Protein AF-0000000078594794 (afdb_homodimer)

Foldseek 3Di:
DDDPDDPVVVVVLVVQLVVQLVVVVVVCLFPDLPQPQQPDDPPPPVPDDQDVVLNLLSCLLVLVVVLVVLLVVLSVLLSNLVSLVVCLVVDDPPSSVCSHQPRNVVSLLVNLVSLQVSLFSVQVSVCSNLSQPFWAWDWDWDDDPNDIDTDTDIDGDDPVRGGLVRSLRRLVPDDCVVVVPPLWDDVLSVLSNVLSVCCVPPPLNVVSVVLNCCCPPNPNQGAVDFGDWAWDWDQDDPVVQVVLVVVCVVVPNPPQNVDSTHIDGCGCVPPRHYPVVNVVSSSVSSVSSSVSVVVSCVPTPSNVVSSVVSD/DDDPDDPVVVVVLVVQLVVQLVVVVVVCLQVPPVPPFQPDDPPDDPPDDQDVVLNLLSCLLVLSVVLVVLLVVLSVLLSNLVSLVVCLVVDDPPSSVCSHFPRNQVSLLVNLVSLQVSLFSLQVSVCSVLSQPFWAWDWDWDDDPNDIDTDTDIDGDDPVRGGLVRSLRRLVVDDCVVVVPDQWDDVLSVLSNVLSVCCVPPPLNVVSVLVNCCVPPHQQPTAPDQFDWAWDWDQDDPVVLVVLLVVCVVVPVPPSPVPSIHTDGDDPVRPHHHPVVNVVSSSVSSVSSSVSVVVSCVPRDSNVVSRVVSD

Radius of gyration: 27.3 Å; Cα contacts (8 Å, |Δi|>4): 796; chains: 2; bounding box: 79×67×78 Å

pLDDT: mean 83.15, std 15.1, range [38.97, 97.81]

Sequence (622 aa):
MRYPFSKEQYLSVQDKLYDAMTDICKEDKIANVEYKLVEKDLLYTPSGDIIMHRKYTANVHNWLEEIEWLKCNIVEELLLCLSYDRICNEFDSPLKGTLRYVNRERYLKLIIYDLFTFREKFSFLIYELFNRQIKIYVDKKVCSNNRVKVIKTLKNLKNTEVSFKKISAGLKIFDIFKENVSWIDEKEYKLICSVVNEFDTNVHVKNLKNIRNAFTHRSNPGIDCSPLRSYEYDEVDQETKQMLSYFDKSIGIKNSKKSRYIVKSSKPLEKEEKFGEIIHDVLEVWKLFMNSLKELLDNVSILKSEVDKFYMRYPFSKEQYLSVQDKLYDAMTDICKEDKIANVEYKLVEKDLLYTPSGDIIMHRKYTANVHNWLEEIEWLKCNIVEELLLCLSYDRICNEFDSPLKGTLRYVNRERYLKLIIYDLFTFREKFSFLIYELFNRQIKIYVDKKVCSNNRVKVIKTLKNLKNTEVSFKKISAGLKIFDIFKENVSWIDEKEYKLICSVVNEFDTNVHVKNLKNIRNAFTHRSNPGIDCSPLRSYEYDEVDQETKQMLSYFDKSIGIKNSKKSRYIVKSSKPLEKEEKFGEIIHDVLEVWKLFMNSLKELLDNVSILKSEVDKFY

Solvent-accessible surface area (backbone atoms only — not comparable to full-atom values): 33862 Å² total; per-residue (Å²): 100,74,67,90,64,52,68,69,57,49,49,52,50,51,52,52,38,51,54,37,36,48,51,46,30,68,65,60,75,61,79,74,72,86,61,82,63,60,82,61,66,88,72,68,51,66,70,60,69,77,47,73,96,44,50,40,40,72,32,38,61,49,41,51,50,53,50,50,53,49,48,56,50,44,51,52,33,49,42,51,21,52,18,30,59,67,49,21,77,78,46,57,82,62,57,18,52,44,31,49,53,45,51,20,43,50,31,48,52,50,38,55,53,46,53,53,24,48,50,23,48,49,34,52,33,52,39,22,68,53,45,59,65,52,33,34,77,42,82,41,81,44,44,54,92,47,34,70,42,79,43,80,41,84,38,74,60,49,82,91,61,62,38,40,70,51,46,52,57,9,57,75,74,57,48,50,76,84,67,68,46,81,84,55,51,70,69,43,48,52,49,53,52,50,50,50,48,46,65,71,65,35,65,44,47,52,52,50,52,56,51,50,46,28,53,46,53,47,67,66,43,50,62,74,31,79,36,68,63,34,68,34,77,42,78,55,56,71,68,57,36,54,54,46,43,52,51,35,46,71,61,45,34,72,51,52,72,81,46,80,35,38,73,36,63,32,44,49,77,49,65,65,41,45,56,72,60,51,53,48,31,48,52,52,42,49,46,50,51,49,52,46,52,50,51,44,42,73,60,29,63,68,49,31,51,55,57,47,69,58,104,100,75,68,92,63,52,68,69,57,49,49,51,50,50,53,52,38,51,53,38,36,47,51,46,30,69,64,61,74,60,78,72,70,79,62,81,57,68,77,64,65,92,73,71,48,65,78,51,69,65,49,73,96,44,48,42,39,71,33,38,61,49,40,51,42,53,50,46,54,50,49,54,51,43,53,53,33,49,41,50,20,54,18,30,60,68,49,20,78,79,47,57,84,61,58,18,53,44,31,47,50,45,53,20,41,50,30,46,52,49,37,56,52,47,52,51,21,50,49,21,42,50,32,51,34,52,39,23,69,53,45,61,64,55,34,34,79,41,82,41,82,43,44,52,91,45,32,73,42,80,41,80,43,81,37,72,62,47,84,90,61,64,40,40,72,49,48,51,57,8,56,76,73,57,48,51,77,82,66,67,47,80,84,56,53,71,68,43,48,51,49,54,52,50,50,49,47,47,65,71,66,35,64,44,46,52,52,50,51,54,50,51,48,30,62,46,62,42,85,59,52,47,58,74,27,71,42,67,72,33,66,25,77,44,84,48,56,72,67,56,34,52,53,42,31,50,52,29,48,68,62,49,32,76,62,40,79,75,41,78,42,36,74,37,69,42,78,67,85,51,53,63,42,46,57,73,62,50,52,49,32,49,53,53,41,49,47,50,52,51,52,48,52,50,52,43,42,74,60,29,65,66,51,31,52,54,57,47,68,66,101

Structure (mmCIF, N/CA/C/O backbone):
data_AF-0000000078594794-model_v1
#
loop_
_entity.id
_entity.type
_entity.pdbx_description
1 polymer 'Cthe-2314-like HEPN domain-containing protein'
#
loop_
_atom_site.group_PDB
_atom_site.id
_atom_site.type_symbol
_atom_site.label_atom_id
_atom_site.label_alt_id
_atom_site.label_comp_id
_atom_site.label_asym_id
_atom_site.label_entity_id
_atom_site.label_seq_id
_atom_site.pdbx_PDB_ins_code
_atom_site.Cartn_x
_atom_site.Cartn_y
_atom_site.Cartn_z
_atom_site.occupancy
_atom_site.B_iso_or_equiv
_atom_site.auth_seq_id
_atom_site.auth_comp_id
_atom_site.auth_asym_id
_atom_site.auth_atom_id
_atom_site.pdbx_PDB_model_num
ATOM 1 N N . MET A 1 1 ? 19.984 20.453 -4.383 1 70.5 1 MET A N 1
ATOM 2 C CA . MET A 1 1 ? 19.984 19.453 -3.32 1 70.5 1 MET A CA 1
ATOM 3 C C . MET A 1 1 ? 21.25 18.609 -3.367 1 70.5 1 MET A C 1
ATOM 5 O O . MET A 1 1 ? 21.797 18.359 -4.445 1 70.5 1 MET A O 1
ATOM 9 N N . ARG A 1 2 ? 21.891 18.531 -2.164 1 76 2 ARG A N 1
ATOM 10 C CA . ARG A 1 2 ? 23.047 17.641 -2.064 1 76 2 ARG A CA 1
ATOM 11 C C . ARG A 1 2 ? 22.703 16.406 -1.246 1 76 2 ARG A C 1
ATOM 13 O O . ARG A 1 2 ? 21.906 16.469 -0.309 1 76 2 ARG A O 1
ATOM 20 N N . TYR A 1 3 ? 23.281 15.242 -1.694 1 80.19 3 TYR A N 1
ATOM 21 C CA . TYR A 1 3 ? 23.156 14.055 -0.853 1 80.19 3 TYR A CA 1
ATOM 22 C C . TYR A 1 3 ? 23.844 14.281 0.496 1 80.19 3 TYR A C 1
ATOM 24 O O . TYR A 1 3 ? 24.938 14.82 0.562 1 80.19 3 TYR A O 1
ATOM 32 N N . PRO A 1 4 ? 23.125 13.906 1.483 1 80.19 4 PRO A N 1
ATOM 33 C CA . PRO A 1 4 ? 23.547 14.367 2.809 1 80.19 4 PRO A CA 1
ATOM 34 C C . PRO A 1 4 ? 24.844 13.711 3.281 1 80.19 4 PRO A C 1
ATOM 36 O O . PRO A 1 4 ? 25.516 14.234 4.164 1 80.19 4 PRO A O 1
ATOM 39 N N . PHE A 1 5 ? 25.266 12.578 2.756 1 88.25 5 PHE A N 1
ATOM 40 C CA . PHE A 1 5 ? 26.438 11.867 3.238 1 88.25 5 PHE A CA 1
ATOM 41 C C . PHE A 1 5 ? 27.547 11.867 2.184 1 88.25 5 PHE A C 1
ATOM 43 O O . PHE A 1 5 ? 27.266 11.844 0.984 1 88.25 5 PHE A O 1
ATOM 50 N N . SER A 1 6 ? 28.797 11.875 2.66 1 93 6 SER A N 1
ATOM 51 C CA . SER A 1 6 ? 29.922 11.781 1.743 1 93 6 SER A CA 1
ATOM 52 C C . SER A 1 6 ? 29.984 10.406 1.085 1 93 6 SER A C 1
ATOM 54 O O . SER A 1 6 ? 29.375 9.453 1.567 1 93 6 SER A O 1
ATOM 56 N N . LYS A 1 7 ? 30.812 10.375 0.045 1 94.5 7 LYS A N 1
ATOM 57 C CA . LYS A 1 7 ? 30.969 9.109 -0.66 1 94.5 7 LYS A CA 1
ATOM 58 C C . LYS A 1 7 ? 31.625 8.062 0.24 1 94.5 7 LYS A C 1
ATOM 60 O O . LYS A 1 7 ? 31.219 6.895 0.233 1 94.5 7 LYS A O 1
ATOM 65 N N . GLU A 1 8 ? 32.594 8.539 0.957 1 95.06 8 GLU A N 1
ATOM 66 C CA . GLU A 1 8 ? 33.281 7.645 1.876 1 95.06 8 GLU A CA 1
ATOM 67 C C . GLU A 1 8 ? 32.312 7.07 2.92 1 95.06 8 GLU A C 1
ATOM 69 O O . GLU A 1 8 ? 32.344 5.867 3.189 1 95.06 8 GLU A O 1
ATOM 74 N N . GLN A 1 9 ? 31.516 7.863 3.418 1 94.5 9 GLN A N 1
ATOM 75 C CA . GLN A 1 9 ? 30.531 7.426 4.41 1 94.5 9 GLN A CA 1
ATOM 76 C C . GLN A 1 9 ? 29.516 6.457 3.799 1 94.5 9 GLN A C 1
ATOM 78 O O . GLN A 1 9 ? 29.203 5.426 4.395 1 94.5 9 GLN A O 1
ATOM 83 N N . TYR A 1 10 ? 29.125 6.898 2.637 1 95.19 10 TYR A N 1
ATOM 84 C CA . TYR A 1 10 ? 28.141 6.078 1.938 1 95.19 10 TYR A CA 1
ATOM 85 C C . TYR A 1 10 ? 28.703 4.684 1.661 1 95.19 10 TYR A C 1
ATOM 87 O O . TYR A 1 10 ? 28.047 3.68 1.969 1 95.19 10 TYR A O 1
ATOM 95 N N . LEU A 1 11 ? 29.859 4.594 1.156 1 96.88 11 LEU A N 1
ATOM 96 C CA . LEU A 1 11 ? 30.453 3.312 0.782 1 96.88 11 LEU A CA 1
ATOM 97 C C . LEU A 1 11 ? 30.797 2.494 2.02 1 96.88 11 LEU A C 1
ATOM 99 O O . LEU A 1 11 ? 30.734 1.264 1.994 1 96.88 11 LEU A O 1
ATOM 103 N N . SER A 1 12 ? 31.172 3.182 3.033 1 96.56 12 SER A N 1
ATOM 104 C CA . SER A 1 12 ? 31.438 2.48 4.285 1 96.56 12 SER A CA 1
ATOM 105 C C . SER A 1 12 ? 30.188 1.764 4.793 1 96.56 12 SER A C 1
ATOM 107 O O . SER A 1 12 ? 30.266 0.631 5.273 1 96.56 12 SER A O 1
ATOM 109 N N . VAL A 1 13 ? 29.062 2.408 4.703 1 96.25 13 VAL A N 1
ATOM 110 C CA . VAL A 1 13 ? 27.797 1.805 5.094 1 96.25 13 VAL A CA 1
ATOM 111 C C . VAL A 1 13 ? 27.5 0.597 4.207 1 96.25 13 VAL A C 1
ATOM 113 O O . VAL A 1 13 ? 27.125 -0.464 4.699 1 96.25 13 VAL A O 1
ATOM 116 N N . GLN A 1 14 ? 27.734 0.78 2.916 1 96.69 14 GLN A N 1
ATOM 117 C CA . GLN A 1 14 ? 27.422 -0.285 1.969 1 96.69 14 GLN A CA 1
ATOM 118 C C . GLN A 1 14 ? 28.328 -1.495 2.186 1 96.69 14 GLN A C 1
ATOM 120 O O . GLN A 1 14 ? 27.891 -2.637 2.01 1 96.69 14 GLN A O 1
ATOM 125 N N . ASP A 1 15 ? 29.5 -1.22 2.549 1 97.5 15 ASP A N 1
ATOM 126 C CA . ASP A 1 15 ? 30.438 -2.295 2.848 1 97.5 15 ASP A CA 1
ATOM 127 C C . ASP A 1 15 ? 29.969 -3.131 4.031 1 97.5 15 ASP A C 1
ATOM 129 O O . ASP A 1 15 ? 29.922 -4.359 3.953 1 97.5 15 ASP A O 1
ATOM 133 N N . LYS A 1 16 ? 29.562 -2.529 5.02 1 97.5 16 LYS A N 1
ATOM 134 C CA . LYS A 1 16 ? 29.047 -3.219 6.203 1 97.5 16 LYS A CA 1
ATOM 135 C C . LYS A 1 16 ? 27.719 -3.906 5.906 1 97.5 16 LYS A C 1
ATOM 137 O O . LYS A 1 16 ? 27.438 -4.969 6.465 1 97.5 16 LYS A O 1
ATOM 142 N N . LEU A 1 17 ? 26.969 -3.215 5.121 1 97.31 17 LEU A N 1
ATOM 143 C CA . LEU A 1 17 ? 25.672 -3.777 4.75 1 97.31 17 LEU A CA 1
ATOM 144 C C . LEU A 1 17 ? 25.844 -5.102 4.012 1 97.31 17 LEU A C 1
ATOM 146 O O . LEU A 1 17 ? 25.141 -6.07 4.293 1 97.31 17 LEU A O 1
ATOM 150 N N . TYR A 1 18 ? 26.75 -5.125 3.109 1 96.88 18 TYR A N 1
ATOM 151 C CA . TYR A 1 18 ? 27.031 -6.355 2.371 1 96.88 18 TYR A CA 1
ATOM 152 C C . TYR A 1 18 ? 27.406 -7.484 3.32 1 96.88 18 TYR A C 1
ATOM 154 O O . TYR A 1 18 ? 26.906 -8.602 3.201 1 96.88 18 TYR A O 1
ATOM 162 N N . ASP A 1 19 ? 28.297 -7.223 4.203 1 96.56 19 ASP A N 1
ATOM 163 C CA . ASP A 1 19 ? 28.734 -8.234 5.16 1 96.56 19 ASP A CA 1
ATOM 164 C C . ASP A 1 19 ? 27.578 -8.734 6.008 1 96.56 19 ASP A C 1
ATOM 166 O O . ASP A 1 19 ? 27.453 -9.938 6.25 1 96.56 19 ASP A O 1
ATOM 170 N N . ALA A 1 20 ? 26.766 -7.844 6.434 1 96.25 20 ALA A N 1
ATOM 171 C CA . ALA A 1 20 ? 25.609 -8.219 7.23 1 96.25 20 ALA A CA 1
ATOM 172 C C . ALA A 1 20 ? 24.656 -9.102 6.43 1 96.25 20 ALA A C 1
ATOM 174 O O . ALA A 1 20 ? 24.125 -10.086 6.953 1 96.25 20 ALA A O 1
ATOM 175 N N . MET A 1 21 ? 24.438 -8.758 5.18 1 94.25 21 MET A N 1
ATOM 176 C CA . MET A 1 21 ? 23.562 -9.562 4.324 1 94.25 21 MET A CA 1
ATOM 177 C C . MET A 1 21 ? 24.109 -10.984 4.188 1 94.25 21 MET A C 1
ATOM 179 O O . MET A 1 21 ? 23.359 -11.953 4.316 1 94.25 21 MET A O 1
ATOM 183 N N . THR A 1 22 ? 25.359 -11.055 3.959 1 93.56 22 THR A N 1
ATOM 184 C CA . THR A 1 22 ? 25.984 -12.359 3.777 1 93.56 22 THR A CA 1
ATOM 185 C C . THR A 1 22 ? 25.906 -13.18 5.059 1 93.56 22 THR A C 1
ATOM 187 O O . THR A 1 22 ? 25.688 -14.391 5.012 1 93.56 22 THR A O 1
ATOM 190 N N . ASP A 1 23 ? 26.016 -12.594 6.152 1 93.44 23 ASP A N 1
ATOM 191 C CA . ASP A 1 23 ? 25.922 -13.273 7.438 1 93.44 23 ASP A CA 1
ATOM 192 C C . ASP A 1 23 ? 24.516 -13.773 7.707 1 93.44 23 ASP A C 1
ATOM 194 O O . ASP A 1 23 ? 24.312 -14.891 8.18 1 93.44 23 ASP A O 1
ATOM 198 N N . ILE A 1 24 ? 23.578 -12.961 7.395 1 93.12 24 ILE A N 1
ATOM 199 C CA . ILE A 1 24 ? 22.188 -13.297 7.625 1 93.12 24 ILE A CA 1
ATOM 200 C C . ILE A 1 24 ? 21.781 -14.484 6.754 1 93.12 24 ILE A C 1
ATOM 202 O O . ILE A 1 24 ? 21.031 -15.359 7.184 1 93.12 24 ILE A O 1
ATOM 206 N N . CYS A 1 25 ? 22.281 -14.438 5.598 1 89.62 25 CYS A N 1
ATOM 207 C CA . CYS A 1 25 ? 22 -15.547 4.695 1 89.62 25 CYS A CA 1
ATOM 208 C C . CYS A 1 25 ? 22.5 -16.859 5.281 1 89.62 25 CYS A C 1
ATOM 210 O O . CYS A 1 25 ? 21.906 -17.922 5.055 1 89.62 25 CYS A O 1
ATOM 212 N N . LYS A 1 26 ? 23.469 -16.812 6.07 1 88.12 26 LYS A N 1
ATOM 213 C CA . LYS A 1 26 ? 24.047 -18 6.684 1 88.12 26 LYS A CA 1
ATOM 214 C C . LYS A 1 26 ? 23.25 -18.438 7.91 1 88.12 26 LYS A C 1
ATOM 216 O O . LYS A 1 26 ? 23.266 -19.609 8.281 1 88.12 26 LYS A O 1
ATOM 221 N N . GLU A 1 27 ? 22.562 -17.547 8.609 1 85.12 27 GLU A N 1
ATOM 222 C CA . GLU A 1 27 ? 21.812 -17.812 9.836 1 85.12 27 GLU A CA 1
ATOM 223 C C . GLU A 1 27 ? 20.469 -18.453 9.539 1 85.12 27 GLU A C 1
ATOM 225 O O . GLU A 1 27 ? 19.797 -18.938 10.445 1 85.12 27 GLU A O 1
ATOM 230 N N . ASP A 1 28 ? 20.062 -18.641 8.414 1 73.5 28 ASP A N 1
ATOM 231 C CA . ASP A 1 28 ? 18.797 -19.219 8 1 73.5 28 ASP A CA 1
ATOM 232 C C . ASP A 1 28 ? 17.625 -18.5 8.656 1 73.5 28 ASP A C 1
ATOM 234 O O . ASP A 1 28 ? 16.672 -19.141 9.125 1 73.5 28 ASP A O 1
ATOM 238 N N . LYS A 1 29 ? 17.719 -17.312 8.914 1 75.12 29 LYS A N 1
ATOM 239 C CA . LYS A 1 29 ? 16.688 -16.516 9.555 1 75.12 29 LYS A CA 1
ATOM 240 C C . LYS A 1 29 ? 15.484 -16.328 8.633 1 75.12 29 LYS A C 1
ATOM 242 O O . LYS A 1 29 ? 14.367 -16.062 9.094 1 75.12 29 LYS A O 1
ATOM 247 N N . ILE A 1 30 ? 15.789 -16.406 7.387 1 80.12 30 ILE A N 1
ATOM 248 C CA . ILE A 1 30 ? 14.75 -16.156 6.383 1 80.12 30 ILE A CA 1
ATOM 249 C C . ILE A 1 30 ? 14.375 -17.469 5.691 1 80.12 30 ILE A C 1
ATOM 251 O O . ILE A 1 30 ? 15.242 -18.281 5.395 1 80.12 30 ILE A O 1
ATOM 255 N N . ALA A 1 31 ? 13.359 -18.156 6.191 1 64.56 31 ALA A N 1
ATOM 256 C CA . ALA A 1 31 ? 12.898 -19.438 5.68 1 64.56 31 ALA A CA 1
ATOM 257 C C . ALA A 1 31 ? 13 -19.5 4.156 1 64.56 31 ALA A C 1
ATOM 259 O O . ALA A 1 31 ? 12.531 -18.594 3.465 1 64.56 31 ALA A O 1
ATOM 260 N N . ASN A 1 32 ? 14.133 -20.188 3.664 1 59.47 32 ASN A N 1
ATOM 261 C CA . ASN A 1 32 ? 14.297 -20.375 2.229 1 59.47 32 ASN A CA 1
ATOM 262 C C . ASN A 1 32 ? 13.43 -21.531 1.714 1 59.47 32 ASN A C 1
ATOM 264 O O . ASN A 1 32 ? 13.469 -22.625 2.258 1 59.47 32 ASN A O 1
ATOM 268 N N . VAL A 1 33 ? 12.25 -21.281 1.223 1 51.16 33 VAL A N 1
ATOM 269 C CA . VAL A 1 33 ? 11.641 -22.375 0.491 1 51.16 33 VAL A CA 1
ATOM 270 C C . VAL A 1 33 ? 12.453 -22.672 -0.774 1 51.16 33 VAL A C 1
ATOM 272 O O . VAL A 1 33 ? 12.562 -21.812 -1.652 1 51.16 33 VAL A O 1
ATOM 275 N N . GLU A 1 34 ? 13.508 -23.297 -0.711 1 54.12 34 GLU A N 1
ATOM 276 C CA . GLU A 1 34 ? 14.266 -23.734 -1.882 1 54.12 34 GLU A CA 1
ATOM 277 C C . GLU A 1 34 ? 13.359 -24.406 -2.912 1 54.12 34 GLU A C 1
ATOM 279 O O . GLU A 1 34 ? 13.141 -25.609 -2.865 1 54.12 34 GLU A O 1
ATOM 284 N N . TYR A 1 35 ? 12.297 -23.656 -3.24 1 48.84 35 TYR A N 1
ATOM 285 C CA . TYR A 1 35 ? 11.562 -24.281 -4.328 1 48.84 35 TYR A CA 1
ATOM 286 C C . TYR A 1 35 ? 11.992 -23.719 -5.68 1 48.84 35 TYR A C 1
ATOM 288 O O . TYR A 1 35 ? 12.109 -22.5 -5.848 1 48.84 35 TYR A O 1
ATOM 296 N N . LYS A 1 36 ? 12.742 -24.5 -6.352 1 48.38 36 LYS A N 1
ATOM 297 C CA . LYS A 1 36 ? 13.055 -24.141 -7.73 1 48.38 36 LYS A CA 1
ATOM 298 C C . LYS A 1 36 ? 11.789 -23.891 -8.539 1 48.38 36 LYS A C 1
ATOM 300 O O . LYS A 1 36 ? 11.109 -24.844 -8.945 1 48.38 36 LYS A O 1
ATOM 305 N N . LEU A 1 37 ? 11.047 -23.016 -8.141 1 47.28 37 LEU A N 1
ATOM 306 C CA . LEU A 1 37 ? 10.039 -22.75 -9.156 1 47.28 37 LEU A CA 1
ATOM 307 C C . LEU A 1 37 ? 10.695 -22.438 -10.5 1 47.28 37 LEU A C 1
ATOM 309 O O . LEU A 1 37 ? 11.82 -21.938 -10.547 1 47.28 37 LEU A O 1
ATOM 313 N N . VAL A 1 38 ? 10.266 -22.938 -11.617 1 38.97 38 VAL A N 1
ATOM 314 C CA . VAL A 1 38 ? 10.805 -23.016 -12.969 1 38.97 38 VAL A CA 1
ATOM 315 C C . VAL A 1 38 ? 11.062 -21.594 -13.5 1 38.97 38 VAL A C 1
ATOM 317 O O . VAL A 1 38 ? 10.172 -20.75 -13.469 1 38.97 38 VAL A O 1
ATOM 320 N N . GLU A 1 39 ? 12.164 -21.016 -13.25 1 41.62 39 GLU A N 1
ATOM 321 C CA . GLU A 1 39 ? 12.508 -19.859 -14.07 1 41.62 39 GLU A CA 1
ATOM 322 C C . GLU A 1 39 ? 12.109 -20.078 -15.523 1 41.62 39 GLU A C 1
ATOM 324 O O . GLU A 1 39 ? 12.531 -19.312 -16.406 1 41.62 39 GLU A O 1
ATOM 329 N N . LYS A 1 40 ? 11.602 -21.203 -15.898 1 38.97 40 LYS A N 1
ATOM 330 C CA . LYS A 1 40 ? 11.594 -21.406 -17.344 1 38.97 40 LYS A CA 1
ATOM 331 C C . LYS A 1 40 ? 10.789 -20.312 -18.047 1 38.97 40 LYS A C 1
ATOM 333 O O . LYS A 1 40 ? 10.047 -19.562 -17.406 1 38.97 40 LYS A O 1
ATOM 338 N N . ASP A 1 41 ? 10.516 -20.594 -19.391 1 39.5 41 ASP A N 1
ATOM 339 C CA . ASP A 1 41 ? 10.102 -19.781 -20.516 1 39.5 41 ASP A CA 1
ATOM 340 C C . ASP A 1 41 ? 8.758 -19.109 -20.25 1 39.5 41 ASP A C 1
ATOM 342 O O . ASP A 1 41 ? 7.75 -19.797 -20.062 1 39.5 41 ASP A O 1
ATOM 346 N N . LEU A 1 42 ? 8.781 -17.984 -19.672 1 42.38 42 LEU A N 1
ATOM 347 C CA . LEU A 1 42 ? 7.691 -17.016 -19.656 1 42.38 42 LEU A CA 1
ATOM 348 C C . LEU A 1 42 ? 6.621 -17.375 -20.688 1 42.38 42 LEU A C 1
ATOM 350 O O . LEU A 1 42 ? 5.5 -16.875 -20.609 1 42.38 42 LEU A O 1
ATOM 354 N N . LEU A 1 43 ? 7.094 -17.953 -21.766 1 42.66 43 LEU A N 1
ATOM 355 C CA . LEU A 1 43 ? 6.141 -18.219 -22.844 1 42.66 43 LEU A CA 1
ATOM 356 C C . LEU A 1 43 ? 5.48 -19.578 -22.672 1 42.66 43 LEU A C 1
ATOM 358 O O . LEU A 1 43 ? 5.727 -20.5 -23.453 1 42.66 43 LEU A O 1
ATOM 362 N N . TYR A 1 44 ? 5.324 -19.938 -21.469 1 45.19 44 TYR A N 1
ATOM 363 C CA . TYR A 1 44 ? 4.648 -21.219 -21.281 1 45.19 44 TYR A CA 1
ATOM 364 C C . TYR A 1 44 ? 3.373 -21.281 -22.109 1 45.19 44 TYR A C 1
ATOM 366 O O . TYR A 1 44 ? 2.484 -20.453 -21.969 1 45.19 44 TYR A O 1
ATOM 374 N N . THR A 1 45 ? 3.537 -21.891 -23.328 1 48.84 45 THR A N 1
ATOM 375 C CA . THR A 1 45 ? 2.316 -22.359 -23.969 1 48.84 45 THR A CA 1
ATOM 376 C C . THR A 1 45 ? 1.803 -23.625 -23.297 1 48.84 45 THR A C 1
ATOM 378 O O . THR A 1 45 ? 2.549 -24.594 -23.125 1 48.84 45 THR A O 1
ATOM 381 N N . PRO A 1 46 ? 0.734 -23.469 -22.578 1 48.94 46 PRO A N 1
ATOM 382 C CA . PRO A 1 46 ? 0.223 -24.719 -22 1 48.94 46 PRO A CA 1
ATOM 383 C C . PRO A 1 46 ? 0.413 -25.922 -22.922 1 48.94 46 PRO A C 1
ATOM 385 O O . PRO A 1 46 ? 0.057 -25.859 -24.094 1 48.94 46 PRO A O 1
ATOM 388 N N . SER A 1 47 ? 1.541 -26.391 -22.844 1 48.03 47 SER A N 1
ATOM 389 C CA . SER A 1 47 ? 1.803 -27.547 -23.703 1 48.03 47 SER A CA 1
ATOM 390 C C . SER A 1 47 ? 0.535 -28.359 -23.938 1 48.03 47 SER A C 1
ATOM 392 O O . SER A 1 47 ? 0.372 -28.984 -25 1 48.03 47 SER A O 1
ATOM 394 N N . GLY A 1 48 ? -0.383 -28.688 -23.031 1 51.12 48 GLY A N 1
ATOM 395 C CA . GLY A 1 48 ? -1.34 -29.781 -23.141 1 51.12 48 GLY A CA 1
ATOM 396 C C . GLY A 1 48 ? -2.748 -29.297 -23.453 1 51.12 48 GLY A C 1
ATOM 397 O O . GLY A 1 48 ? -2.992 -28.094 -23.562 1 51.12 48 GLY A O 1
ATOM 398 N N . ASP A 1 49 ? -3.664 -30.203 -23.766 1 55.59 49 ASP A N 1
ATOM 399 C CA . ASP A 1 49 ? -5.094 -30.141 -24.047 1 55.59 49 ASP A CA 1
ATOM 400 C C . ASP A 1 49 ? -5.836 -29.359 -22.969 1 55.59 49 ASP A C 1
ATOM 402 O O . ASP A 1 49 ? -5.75 -29.688 -21.781 1 55.59 49 ASP A O 1
ATOM 406 N N . ILE A 1 50 ? -6.055 -28.156 -23.266 1 64.81 50 ILE A N 1
ATOM 407 C CA . ILE A 1 50 ? -6.953 -27.438 -22.375 1 64.81 50 ILE A CA 1
ATOM 408 C C . ILE A 1 50 ? -8.25 -28.219 -22.203 1 64.81 50 ILE A C 1
ATOM 410 O O . ILE A 1 50 ? -8.906 -28.578 -23.172 1 64.81 50 ILE A O 1
ATOM 414 N N . ILE A 1 51 ? -8.469 -28.562 -20.953 1 73.31 51 ILE A N 1
ATOM 415 C CA . ILE A 1 51 ? -9.703 -29.266 -20.641 1 73.31 51 ILE A CA 1
ATOM 416 C C . ILE A 1 51 ? -10.852 -28.266 -20.516 1 73.31 51 ILE A C 1
ATOM 418 O O . ILE A 1 51 ? -10.867 -27.453 -19.594 1 73.31 51 ILE A O 1
ATOM 422 N N . MET A 1 52 ? -11.758 -28.375 -21.328 1 75.19 52 MET A N 1
ATOM 423 C CA . MET A 1 52 ? -12.789 -27.344 -21.484 1 75.19 52 MET A CA 1
ATOM 424 C C . MET A 1 52 ? -13.602 -27.188 -20.203 1 75.19 52 MET A C 1
ATOM 426 O O . MET A 1 52 ? -13.953 -26.078 -19.812 1 75.19 52 MET A O 1
ATOM 430 N N . HIS A 1 53 ? -13.883 -28.219 -19.578 1 80.12 53 HIS A N 1
ATOM 431 C CA . HIS A 1 53 ? -14.734 -28.109 -18.391 1 80.12 53 HIS A CA 1
ATOM 432 C C . HIS A 1 53 ? -13.969 -27.516 -17.219 1 80.12 53 HIS A C 1
ATOM 434 O O . HIS A 1 53 ? -14.57 -27.172 -16.203 1 80.12 53 HIS A O 1
ATOM 440 N N . ARG A 1 54 ? -12.656 -27.297 -17.328 1 86.06 54 ARG A N 1
ATOM 441 C CA . ARG A 1 54 ? -11.844 -26.609 -16.344 1 86.06 54 ARG A CA 1
ATOM 442 C C . ARG A 1 54 ? -10.828 -25.688 -17.016 1 86.06 54 ARG A C 1
ATOM 444 O O . ARG A 1 54 ? -9.633 -25.734 -16.703 1 86.06 54 ARG A O 1
ATOM 451 N N . LYS A 1 55 ? -11.273 -24.953 -17.906 1 81.31 55 LYS A N 1
ATOM 452 C CA . LYS A 1 55 ? -10.445 -24.188 -18.844 1 81.31 55 LYS A CA 1
ATOM 453 C C . LYS A 1 55 ? -9.586 -23.156 -18.094 1 81.31 55 LYS A C 1
ATOM 455 O O . LYS A 1 55 ? -8.453 -22.891 -18.484 1 81.31 55 LYS A O 1
ATOM 460 N N . TYR A 1 56 ? -10.062 -22.625 -17.016 1 84.56 56 TYR A N 1
ATOM 461 C CA . TYR A 1 56 ? -9.328 -21.547 -16.344 1 84.56 56 TYR A CA 1
ATOM 462 C C . TYR A 1 56 ? -8.211 -22.125 -15.477 1 84.56 56 TYR A C 1
ATOM 464 O O . TYR A 1 56 ? -7.336 -21.391 -15.016 1 84.56 56 TYR A O 1
ATOM 472 N N . THR A 1 57 ? -8.164 -23.406 -15.305 1 88.81 57 THR A N 1
ATOM 473 C CA . THR A 1 57 ? -7.043 -24.016 -14.602 1 88.81 57 THR A CA 1
ATOM 474 C C . THR A 1 57 ? -5.762 -23.891 -15.414 1 88.81 57 THR A C 1
ATOM 476 O O . THR A 1 57 ? -4.664 -24.094 -14.891 1 88.81 57 THR A O 1
ATOM 479 N N . ALA A 1 58 ? -5.918 -23.531 -16.656 1 81.94 58 ALA A N 1
ATOM 480 C CA . ALA A 1 58 ? -4.758 -23.328 -17.531 1 81.94 58 ALA A CA 1
ATOM 481 C C . ALA A 1 58 ? -3.904 -22.172 -17.031 1 81.94 58 ALA A C 1
ATOM 483 O O . ALA A 1 58 ? -2.736 -22.047 -17.406 1 81.94 58 ALA A O 1
ATOM 484 N N . ASN A 1 59 ? -4.5 -21.266 -16.172 1 83.38 59 ASN A N 1
ATOM 485 C CA . ASN A 1 59 ? -3.803 -20.078 -15.688 1 83.38 59 ASN A CA 1
ATOM 486 C C . ASN A 1 59 ? -2.982 -20.391 -14.43 1 83.38 59 ASN A C 1
ATOM 488 O O . ASN A 1 59 ? -2.244 -19.531 -13.945 1 83.38 59 ASN A O 1
ATOM 492 N N . VAL A 1 60 ? -3.068 -21.531 -13.914 1 87.12 60 VAL A N 1
ATOM 493 C CA . VAL A 1 60 ? -2.422 -21.891 -12.656 1 87.12 60 VAL A CA 1
ATOM 494 C C . VAL A 1 60 ? -0.914 -21.688 -12.773 1 87.12 60 VAL A C 1
ATOM 496 O O . VAL A 1 60 ? -0.285 -21.141 -11.867 1 87.12 60 VAL A O 1
ATOM 499 N N . HIS A 1 61 ? -0.395 -22.016 -13.828 1 82.88 61 HIS A N 1
ATOM 500 C CA . HIS A 1 61 ? 1.038 -21.859 -14.055 1 82.88 61 HIS A CA 1
ATOM 501 C C . HIS A 1 61 ? 1.465 -20.391 -13.914 1 82.88 61 HIS A C 1
ATOM 503 O O . HIS A 1 61 ? 2.469 -20.094 -13.258 1 82.88 61 HIS A O 1
ATOM 509 N N . ASN A 1 62 ? 0.707 -19.531 -14.508 1 81.44 62 ASN A N 1
ATOM 510 C CA . ASN A 1 62 ? 1.038 -18.109 -14.484 1 81.44 62 ASN A CA 1
ATOM 511 C C . ASN A 1 62 ? 1.024 -17.562 -13.07 1 81.44 62 ASN A C 1
ATOM 513 O O . ASN A 1 62 ? 1.896 -16.766 -12.695 1 81.44 62 ASN A O 1
ATOM 517 N N . TRP A 1 63 ? 0.083 -17.953 -12.328 1 85.94 63 TRP A N 1
ATOM 518 C CA . TRP A 1 63 ? -0.034 -17.438 -10.969 1 85.94 63 TRP A CA 1
ATOM 519 C C . TRP A 1 63 ? 1.056 -18 -10.07 1 85.94 63 TRP A C 1
ATOM 521 O O . TRP A 1 63 ? 1.538 -17.328 -9.156 1 85.94 63 TRP A O 1
ATOM 531 N N . LEU A 1 64 ? 1.49 -19.188 -10.336 1 86.44 64 LEU A N 1
ATOM 532 C CA . LEU A 1 64 ? 2.623 -19.75 -9.609 1 86.44 64 LEU A CA 1
ATOM 533 C C . LEU A 1 64 ? 3.902 -18.984 -9.914 1 86.44 64 LEU A C 1
ATOM 535 O O . LEU A 1 64 ? 4.707 -18.719 -9.016 1 86.44 64 LEU A O 1
ATOM 539 N N . GLU A 1 65 ? 4.043 -18.578 -11.102 1 83.31 65 GLU A N 1
ATOM 540 C CA . GLU A 1 65 ? 5.199 -17.781 -11.492 1 83.31 65 GLU A CA 1
ATOM 541 C C . GLU A 1 65 ? 5.223 -16.438 -10.766 1 83.31 65 GLU A C 1
ATOM 543 O O . GLU A 1 65 ? 6.266 -16.016 -10.273 1 83.31 65 GLU A O 1
ATOM 548 N N . GLU A 1 66 ? 4.082 -15.82 -10.703 1 83.81 66 GLU A N 1
ATOM 549 C CA . GLU A 1 66 ? 3.965 -14.547 -10 1 83.81 66 GLU A CA 1
ATOM 550 C C . GLU A 1 66 ? 4.324 -14.688 -8.523 1 83.81 66 GLU A C 1
ATOM 552 O O . GLU A 1 66 ? 4.996 -13.82 -7.961 1 83.81 66 GLU A O 1
ATOM 557 N N . ILE A 1 67 ? 3.881 -15.703 -7.992 1 86.88 67 ILE A N 1
ATOM 558 C CA . ILE A 1 67 ? 4.113 -15.945 -6.574 1 86.88 67 ILE A CA 1
ATOM 559 C C . ILE A 1 67 ? 5.598 -16.203 -6.328 1 86.88 67 ILE A C 1
ATOM 561 O O . ILE A 1 67 ? 6.168 -15.695 -5.355 1 86.88 67 ILE A O 1
ATOM 565 N N . GLU A 1 68 ? 6.207 -16.891 -7.195 1 85.56 68 GLU A N 1
ATOM 566 C CA . GLU A 1 68 ? 7.637 -17.156 -7.078 1 85.56 68 GLU A CA 1
ATOM 567 C C . GLU A 1 68 ? 8.453 -15.875 -7.195 1 85.56 68 GLU A C 1
ATOM 569 O O . GLU A 1 68 ? 9.391 -15.656 -6.418 1 85.56 68 GLU A O 1
ATOM 574 N N . TRP A 1 69 ? 8.102 -15.125 -8.133 1 83.69 69 TRP A N 1
ATOM 575 C CA . TRP A 1 69 ? 8.789 -13.844 -8.305 1 83.69 69 TRP A CA 1
ATOM 576 C C . TRP A 1 69 ? 8.664 -12.984 -7.055 1 83.69 69 TRP A C 1
ATOM 578 O O . TRP A 1 69 ? 9.648 -12.422 -6.578 1 83.69 69 TRP A O 1
ATOM 588 N N . LEU A 1 70 ? 7.523 -12.859 -6.574 1 87.25 70 LEU A N 1
ATOM 589 C CA . LEU A 1 70 ? 7.281 -12.031 -5.398 1 87.25 70 LEU A CA 1
ATOM 590 C C . LEU A 1 70 ? 8.008 -12.594 -4.18 1 87.25 70 LEU A C 1
ATOM 592 O O . LEU A 1 70 ? 8.508 -11.828 -3.348 1 87.25 70 LEU A O 1
ATOM 596 N N . LYS A 1 71 ? 8 -13.844 -4.066 1 89.5 71 LYS A N 1
ATOM 597 C CA . LYS A 1 71 ? 8.766 -14.492 -3.004 1 89.5 71 LYS A CA 1
ATOM 598 C C . LYS A 1 71 ? 10.219 -14.047 -3.018 1 89.5 71 LYS A C 1
ATOM 600 O O . LYS A 1 71 ? 10.773 -13.68 -1.979 1 89.5 71 LYS A O 1
ATOM 605 N N . CYS A 1 72 ? 10.844 -14.078 -4.129 1 87.31 72 CYS A N 1
ATOM 606 C CA . CYS A 1 72 ? 12.234 -13.664 -4.254 1 87.31 72 CYS A CA 1
ATOM 607 C C . CYS A 1 72 ? 12.414 -12.211 -3.82 1 87.31 72 CYS A C 1
ATOM 609 O O . CYS A 1 72 ? 13.383 -11.875 -3.135 1 87.31 72 CYS A O 1
ATOM 611 N N . ASN A 1 73 ? 11.516 -11.406 -4.195 1 88.12 73 ASN A N 1
ATOM 612 C CA . ASN A 1 73 ? 11.57 -10 -3.797 1 88.12 73 ASN A CA 1
ATOM 613 C C . ASN A 1 73 ? 11.492 -9.844 -2.281 1 88.12 73 ASN A C 1
ATOM 615 O O . ASN A 1 73 ? 12.281 -9.102 -1.688 1 88.12 73 ASN A O 1
ATOM 619 N N . ILE A 1 74 ? 10.531 -10.523 -1.709 1 91.69 74 ILE A N 1
ATOM 620 C CA . ILE A 1 74 ? 10.312 -10.414 -0.271 1 91.69 74 ILE A CA 1
ATOM 621 C C . ILE A 1 74 ? 11.562 -10.867 0.478 1 91.69 74 ILE A C 1
ATOM 623 O O . ILE A 1 74 ? 11.969 -10.242 1.46 1 91.69 74 ILE A O 1
ATOM 627 N N . VAL A 1 75 ? 12.211 -11.891 0.007 1 90.94 75 VAL A N 1
ATOM 628 C CA . VAL A 1 75 ? 13.422 -12.398 0.639 1 90.94 75 VAL A CA 1
ATOM 629 C C . VAL A 1 75 ? 14.508 -11.32 0.612 1 90.94 75 VAL A C 1
ATOM 631 O O . VAL A 1 75 ? 15.172 -11.078 1.622 1 90.94 75 VAL A O 1
ATOM 634 N N . GLU A 1 76 ? 14.672 -10.703 -0.466 1 91.5 76 GLU A N 1
ATOM 635 C CA . GLU A 1 76 ? 15.672 -9.648 -0.595 1 91.5 76 GLU A CA 1
ATOM 636 C C . GLU A 1 76 ? 15.359 -8.477 0.319 1 91.5 76 GLU A C 1
ATOM 638 O O . GLU A 1 76 ? 16.25 -7.914 0.957 1 91.5 76 GLU A O 1
ATOM 643 N N . GLU A 1 77 ? 14.148 -8.125 0.349 1 94.19 77 GLU A N 1
ATOM 644 C CA . GLU A 1 77 ? 13.719 -7.02 1.204 1 94.19 77 GLU A CA 1
ATOM 645 C C . GLU A 1 77 ? 13.945 -7.348 2.678 1 94.19 77 GLU A C 1
ATOM 647 O O . GLU A 1 77 ? 14.367 -6.488 3.453 1 94.19 77 GLU A O 1
ATOM 652 N N . LEU A 1 78 ? 13.609 -8.57 3 1 95.38 78 LEU A N 1
ATOM 653 C CA . LEU A 1 78 ? 13.867 -9.023 4.363 1 95.38 78 LEU A CA 1
ATOM 654 C C . LEU A 1 78 ? 15.352 -8.953 4.691 1 95.38 78 LEU A C 1
ATOM 656 O O . LEU A 1 78 ? 15.734 -8.484 5.766 1 95.38 78 LEU A O 1
ATOM 660 N N . LEU A 1 79 ? 16.125 -9.383 3.779 1 94.25 79 LEU A N 1
ATOM 661 C CA . LEU A 1 79 ? 17.578 -9.352 3.949 1 94.25 79 LEU A CA 1
ATOM 662 C C . LEU A 1 79 ? 18.062 -7.926 4.188 1 94.25 79 LEU A C 1
ATOM 664 O O . LEU A 1 79 ? 18.828 -7.676 5.117 1 94.25 79 LEU A O 1
ATOM 668 N N . LEU A 1 80 ? 17.594 -7.004 3.4 1 95.25 80 LEU A N 1
ATOM 669 C CA . LEU A 1 80 ? 17.984 -5.602 3.514 1 95.25 80 LEU A CA 1
ATOM 670 C C . LEU A 1 80 ? 17.516 -5.008 4.832 1 95.25 80 LEU A C 1
ATOM 672 O O . LEU A 1 80 ? 18.281 -4.355 5.543 1 95.25 80 LEU A O 1
ATOM 676 N N . CYS A 1 81 ? 16.281 -5.27 5.164 1 96.69 81 CYS A N 1
ATOM 677 C CA . CYS A 1 81 ? 15.703 -4.75 6.398 1 96.69 81 CYS A CA 1
ATOM 678 C C . CYS A 1 81 ? 16.5 -5.207 7.613 1 96.69 81 CYS A C 1
ATOM 680 O O . CYS A 1 81 ? 16.922 -4.387 8.43 1 96.69 81 CYS A O 1
ATOM 682 N N . LEU A 1 82 ? 16.719 -6.473 7.695 1 96.75 82 LEU A N 1
ATOM 683 C CA . LEU A 1 82 ? 17.438 -7.055 8.828 1 96.75 82 LEU A CA 1
ATOM 684 C C . LEU A 1 82 ? 18.891 -6.582 8.844 1 96.75 82 LEU A C 1
ATOM 686 O O . LEU A 1 82 ? 19.469 -6.371 9.922 1 96.75 82 LEU A O 1
ATOM 690 N N . SER A 1 83 ? 19.5 -6.445 7.727 1 96.75 83 SER A N 1
ATOM 691 C CA . SER A 1 83 ? 20.891 -5.984 7.648 1 96.75 83 SER A CA 1
ATOM 692 C C . SER A 1 83 ? 21.031 -4.555 8.164 1 96.75 83 SER A C 1
ATOM 694 O O . SER A 1 83 ? 21.953 -4.254 8.93 1 96.75 83 SER A O 1
ATOM 696 N N . TYR A 1 84 ? 20.109 -3.68 7.734 1 97.31 84 TYR A N 1
ATOM 697 C CA . TYR A 1 84 ? 20.141 -2.312 8.242 1 97.31 84 TYR A CA 1
ATOM 698 C C . TYR A 1 84 ? 19.984 -2.289 9.758 1 97.31 84 TYR A C 1
ATOM 700 O O . TYR A 1 84 ? 20.625 -1.485 10.445 1 97.31 84 TYR A O 1
ATOM 708 N N . ASP A 1 85 ? 19.141 -3.125 10.211 1 96.5 85 ASP A N 1
ATOM 709 C CA . ASP A 1 85 ? 18.938 -3.201 11.656 1 96.5 85 ASP A CA 1
ATOM 710 C C . ASP A 1 85 ? 20.219 -3.65 12.367 1 96.5 85 ASP A C 1
ATOM 712 O O . ASP A 1 85 ? 20.531 -3.162 13.453 1 96.5 85 ASP A O 1
ATOM 716 N N . ARG A 1 86 ? 20.875 -4.555 11.766 1 95.94 86 ARG A N 1
ATOM 717 C CA . ARG A 1 86 ? 22.078 -5.109 12.352 1 95.94 86 ARG A CA 1
ATOM 718 C C . ARG A 1 86 ? 23.203 -4.066 12.391 1 95.94 86 ARG A C 1
ATOM 720 O O . ARG A 1 86 ? 23.953 -4 13.359 1 95.94 86 ARG A O 1
ATOM 727 N N . ILE A 1 87 ? 23.312 -3.182 11.422 1 97.62 87 ILE A N 1
ATOM 728 C CA . ILE A 1 87 ? 24.516 -2.371 11.289 1 97.62 87 ILE A CA 1
ATOM 729 C C . ILE A 1 87 ? 24.266 -0.968 11.836 1 97.62 87 ILE A C 1
ATOM 731 O O . ILE A 1 87 ? 25.188 -0.193 12.039 1 97.62 87 ILE A O 1
ATOM 735 N N . CYS A 1 88 ? 23.031 -0.597 12.062 1 96.12 88 CYS A N 1
ATOM 736 C CA . CYS A 1 88 ? 22.703 0.795 12.352 1 96.12 88 CYS A CA 1
ATOM 737 C C . CYS A 1 88 ? 23.469 1.291 13.57 1 96.12 88 CYS A C 1
ATOM 739 O O . CYS A 1 88 ? 23.891 2.451 13.625 1 96.12 88 CYS A O 1
ATOM 741 N N . ASN A 1 89 ? 23.734 0.5 14.484 1 94.75 89 ASN A N 1
ATOM 742 C CA . ASN A 1 89 ? 24.391 0.915 15.727 1 94.75 89 ASN A CA 1
ATOM 743 C C . ASN A 1 89 ? 25.906 1.001 15.555 1 94.75 89 ASN A C 1
ATOM 745 O O . ASN A 1 89 ? 26.609 1.45 16.453 1 94.75 89 ASN A O 1
ATOM 749 N N . GLU A 1 90 ? 26.406 0.628 14.508 1 95.62 90 GLU A N 1
ATOM 750 C CA . GLU A 1 90 ? 27.844 0.696 14.258 1 95.62 90 GLU A CA 1
ATOM 751 C C . GLU A 1 90 ? 28.25 2.088 13.789 1 95.62 90 GLU A C 1
ATOM 753 O O . GLU A 1 90 ? 29.453 2.379 13.664 1 95.62 90 GLU A O 1
ATOM 758 N N . PHE A 1 91 ? 27.312 2.904 13.508 1 95.62 91 PHE A N 1
ATOM 759 C CA . PHE A 1 91 ? 27.578 4.242 12.992 1 95.62 91 PHE A CA 1
ATOM 760 C C . PHE A 1 91 ? 27.094 5.305 13.977 1 95.62 91 PHE A C 1
ATOM 762 O O . PHE A 1 91 ? 26.297 5.02 14.859 1 95.62 91 PHE A O 1
ATOM 769 N N . ASP A 1 92 ? 27.656 6.48 13.758 1 92.56 92 ASP A N 1
ATOM 770 C CA . ASP A 1 92 ? 27.266 7.598 14.617 1 92.56 92 ASP A CA 1
ATOM 771 C C . ASP A 1 92 ? 26.156 8.422 13.977 1 92.56 92 ASP A C 1
ATOM 773 O O . ASP A 1 92 ? 25.828 8.219 12.805 1 92.56 92 ASP A O 1
ATOM 777 N N . SER A 1 93 ? 25.578 9.273 14.82 1 86.62 93 SER A N 1
ATOM 778 C CA . SER A 1 93 ? 24.562 10.18 14.297 1 86.62 93 SER A CA 1
ATOM 779 C C . SER A 1 93 ? 25.141 11.125 13.258 1 86.62 93 SER A C 1
ATOM 781 O O . SER A 1 93 ? 26.281 11.578 13.391 1 86.62 93 SER A O 1
ATOM 783 N N . PRO A 1 94 ? 24.516 11.406 12.352 1 88.12 94 PRO A N 1
ATOM 784 C CA . PRO A 1 94 ? 23.109 11.203 11.938 1 88.12 94 PRO A CA 1
ATOM 785 C C . PRO A 1 94 ? 22.922 9.922 11.133 1 88.12 94 PRO A C 1
ATOM 787 O O . PRO A 1 94 ? 21.781 9.508 10.906 1 88.12 94 PRO A O 1
ATOM 790 N N . LEU A 1 95 ? 24.047 9.328 10.727 1 91.5 95 LEU A N 1
ATOM 791 C CA . LEU A 1 95 ? 23.984 8.125 9.906 1 91.5 95 LEU A CA 1
ATOM 792 C C . LEU A 1 95 ? 23.203 7.027 10.617 1 91.5 95 LEU A C 1
ATOM 794 O O . LEU A 1 95 ? 22.359 6.367 10 1 91.5 95 LEU A O 1
ATOM 798 N N . LYS A 1 96 ? 23.438 6.938 11.891 1 93.06 96 LYS A N 1
ATOM 799 C CA . LYS A 1 96 ? 22.719 5.953 12.688 1 93.06 96 LYS A CA 1
ATOM 800 C C . LYS A 1 96 ? 21.203 6.168 12.594 1 93.06 96 LYS A C 1
ATOM 802 O O . LYS A 1 96 ? 20.453 5.215 12.375 1 93.06 96 LYS A O 1
ATOM 807 N N . GLY A 1 97 ? 20.797 7.402 12.766 1 89.5 97 GLY A N 1
ATOM 808 C CA . GLY A 1 97 ? 19.391 7.727 12.664 1 89.5 97 GLY A CA 1
ATOM 809 C C . GLY A 1 97 ? 18.781 7.387 11.312 1 89.5 97 GLY A C 1
ATOM 810 O O . GLY A 1 97 ? 17.719 6.777 11.242 1 89.5 97 GLY A O 1
ATOM 811 N N . THR A 1 98 ? 19.484 7.684 10.25 1 90.62 98 THR A N 1
ATOM 812 C CA . THR A 1 98 ? 19.031 7.422 8.891 1 90.62 98 THR A CA 1
ATOM 813 C C . THR A 1 98 ? 18.906 5.922 8.641 1 90.62 98 THR A C 1
ATOM 815 O O . THR A 1 98 ? 17.906 5.457 8.102 1 90.62 98 THR A O 1
ATOM 818 N N . LEU A 1 99 ? 19.875 5.195 9.008 1 94.38 99 LEU A N 1
ATOM 819 C CA . LEU A 1 99 ? 19.859 3.754 8.797 1 94.38 99 LEU A CA 1
ATOM 820 C C . LEU A 1 99 ? 18.766 3.084 9.617 1 94.38 99 LEU A C 1
ATOM 822 O O . LEU A 1 99 ? 18.047 2.219 9.117 1 94.38 99 LEU A O 1
ATOM 826 N N . ARG A 1 100 ? 18.578 3.555 10.859 1 92.25 100 ARG A N 1
ATOM 827 C CA . ARG A 1 100 ? 17.672 2.92 11.82 1 92.25 100 ARG A CA 1
ATOM 828 C C . ARG A 1 100 ? 16.234 3.318 11.555 1 92.25 100 ARG A C 1
ATOM 830 O O . ARG A 1 100 ? 15.336 2.473 11.578 1 92.25 100 ARG A O 1
ATOM 837 N N . TYR A 1 101 ? 16.016 4.516 11.227 1 87.69 101 TYR A N 1
ATOM 838 C CA . TYR A 1 101 ? 14.641 5.02 11.258 1 87.69 101 TYR A CA 1
ATOM 839 C C . TYR A 1 101 ? 14.125 5.27 9.844 1 87.69 101 TYR A C 1
ATOM 841 O O . TYR A 1 101 ? 12.914 5.34 9.617 1 87.69 101 TYR A O 1
ATOM 849 N N . VAL A 1 102 ? 15.008 5.336 8.867 1 89 102 VAL A N 1
ATOM 850 C CA . VAL A 1 102 ? 14.57 5.598 7.5 1 89 102 VAL A CA 1
ATOM 851 C C . VAL A 1 102 ? 14.742 4.336 6.652 1 89 102 VAL A C 1
ATOM 853 O O . VAL A 1 102 ? 13.758 3.734 6.223 1 89 102 VAL A O 1
ATOM 856 N N . ASN A 1 103 ? 15.984 3.875 6.539 1 92.44 103 ASN A N 1
ATOM 857 C CA . ASN A 1 103 ? 16.25 2.764 5.637 1 92.44 103 ASN A CA 1
ATOM 858 C C . ASN A 1 103 ? 15.602 1.473 6.121 1 92.44 103 ASN A C 1
ATOM 860 O O . ASN A 1 103 ? 14.891 0.81 5.363 1 92.44 103 ASN A O 1
ATOM 864 N N . ARG A 1 104 ? 15.805 1.167 7.359 1 94.31 104 ARG A N 1
ATOM 865 C CA . ARG A 1 104 ? 15.234 -0.04 7.941 1 94.31 104 ARG A CA 1
ATOM 866 C C . ARG A 1 104 ? 13.711 -0.026 7.84 1 94.31 104 ARG A C 1
ATOM 868 O O . ARG A 1 104 ? 13.102 -1.017 7.434 1 94.31 104 ARG A O 1
ATOM 875 N N . GLU A 1 105 ? 13.18 1.06 8.109 1 91.44 105 GLU A N 1
ATOM 876 C CA . GLU A 1 105 ? 11.719 1.195 8.094 1 91.44 105 GLU A CA 1
ATOM 877 C C . GLU A 1 105 ? 11.18 1.129 6.668 1 91.44 105 GLU A C 1
ATOM 879 O O . GLU A 1 105 ? 10.109 0.569 6.43 1 91.44 105 GLU A O 1
ATOM 884 N N . ARG A 1 106 ? 11.891 1.686 5.805 1 91.81 106 ARG A N 1
ATOM 885 C CA . ARG A 1 106 ? 11.5 1.665 4.398 1 91.81 106 ARG A CA 1
ATOM 886 C C . ARG A 1 106 ? 11.32 0.235 3.9 1 91.81 106 ARG A C 1
ATOM 888 O O . ARG A 1 106 ? 10.297 -0.094 3.303 1 91.81 106 ARG A O 1
ATOM 895 N N . TYR A 1 107 ? 12.258 -0.546 4.137 1 94.44 107 TYR A N 1
ATOM 896 C CA . TYR A 1 107 ? 12.188 -1.928 3.674 1 94.44 107 TYR A CA 1
ATOM 897 C C . TYR A 1 107 ? 11.156 -2.715 4.469 1 94.44 107 TYR A C 1
ATOM 899 O O . TYR A 1 107 ? 10.477 -3.594 3.926 1 94.44 107 TYR A O 1
ATOM 907 N N . LEU A 1 108 ? 11.039 -2.375 5.699 1 93.88 108 LEU A N 1
ATOM 908 C CA . LEU A 1 108 ? 10.008 -3.02 6.5 1 93.88 108 LEU A CA 1
ATOM 909 C C . LEU A 1 108 ? 8.625 -2.738 5.922 1 93.88 108 LEU A C 1
ATOM 911 O O . LEU A 1 108 ? 7.801 -3.65 5.789 1 93.88 108 LEU A O 1
ATOM 915 N N . LYS A 1 109 ? 8.398 -1.537 5.562 1 91.38 109 LYS A N 1
ATOM 916 C CA . LYS A 1 109 ? 7.137 -1.147 4.938 1 91.38 109 LYS A CA 1
ATOM 917 C C . LYS A 1 109 ? 6.902 -1.922 3.643 1 91.38 109 LYS A C 1
ATOM 919 O O . LYS A 1 109 ? 5.805 -2.422 3.402 1 91.38 109 LYS A O 1
ATOM 924 N N . LEU A 1 110 ? 7.91 -2.029 2.883 1 92.06 110 LEU A N 1
ATOM 925 C CA . LEU A 1 110 ? 7.824 -2.734 1.608 1 92.06 110 LEU A CA 1
ATOM 926 C C . LEU A 1 110 ? 7.496 -4.207 1.822 1 92.06 110 LEU A C 1
ATOM 928 O O . LEU A 1 110 ? 6.656 -4.77 1.112 1 92.06 110 LEU A O 1
ATOM 932 N N . ILE A 1 111 ? 8.109 -4.781 2.773 1 94.19 111 ILE A N 1
ATOM 933 C CA . ILE A 1 111 ? 7.863 -6.184 3.084 1 94.19 111 ILE A CA 1
ATOM 934 C C . ILE A 1 111 ? 6.391 -6.379 3.438 1 94.19 111 ILE A C 1
ATOM 936 O O . ILE A 1 111 ? 5.742 -7.301 2.932 1 94.19 111 ILE A O 1
ATOM 940 N N . ILE A 1 112 ? 5.949 -5.531 4.281 1 92.88 112 ILE A N 1
ATOM 941 C CA . ILE A 1 112 ? 4.574 -5.656 4.742 1 92.88 112 ILE A CA 1
ATOM 942 C C . ILE A 1 112 ? 3.617 -5.523 3.561 1 92.88 112 ILE A C 1
ATOM 944 O O . ILE A 1 112 ? 2.686 -6.316 3.414 1 92.88 112 ILE A O 1
ATOM 948 N N . TYR A 1 113 ? 3.9 -4.621 2.691 1 89.06 113 TYR A N 1
ATOM 949 C CA . TYR A 1 113 ? 3.066 -4.457 1.507 1 89.06 113 TYR A CA 1
ATOM 950 C C . TYR A 1 113 ? 3.121 -5.699 0.625 1 89.06 113 TYR A C 1
ATOM 952 O O . TYR A 1 113 ? 2.088 -6.184 0.156 1 89.06 113 TYR A O 1
ATOM 960 N N . ASP A 1 114 ? 4.215 -6.195 0.451 1 91.44 114 ASP A N 1
ATOM 961 C CA . ASP A 1 114 ? 4.395 -7.32 -0.458 1 91.44 114 ASP A CA 1
ATOM 962 C C . ASP A 1 114 ? 3.826 -8.609 0.141 1 91.44 114 ASP A C 1
ATOM 964 O O . ASP A 1 114 ? 3.342 -9.477 -0.587 1 91.44 114 ASP A O 1
ATOM 968 N N . LEU A 1 115 ? 3.881 -8.727 1.426 1 93.19 115 LEU A N 1
ATOM 969 C CA . LEU A 1 115 ? 3.242 -9.875 2.066 1 93.19 115 LEU A CA 1
ATOM 970 C C . LEU A 1 115 ? 1.744 -9.891 1.784 1 93.19 115 LEU A C 1
ATOM 972 O O . LEU A 1 115 ? 1.168 -10.945 1.522 1 93.19 115 LEU A O 1
ATOM 976 N N . PHE A 1 116 ? 1.174 -8.781 1.789 1 91.06 116 PHE A N 1
ATOM 977 C CA . PHE A 1 116 ? -0.256 -8.734 1.511 1 91.06 116 PHE A CA 1
ATOM 978 C C . PHE A 1 116 ? -0.525 -8.906 0.021 1 91.06 116 PHE A C 1
ATOM 980 O O . PHE A 1 116 ? -1.544 -9.484 -0.369 1 91.06 116 PHE A O 1
ATOM 987 N N . THR A 1 117 ? 0.422 -8.469 -0.784 1 89.75 117 THR A N 1
ATOM 988 C CA . THR A 1 117 ? 0.321 -8.773 -2.207 1 89.75 117 THR A CA 1
ATOM 989 C C . THR A 1 117 ? 0.423 -10.273 -2.449 1 89.75 117 THR A C 1
ATOM 991 O O . THR A 1 117 ? -0.296 -10.828 -3.285 1 89.75 117 THR A O 1
ATOM 994 N N . PHE A 1 118 ? 1.324 -10.859 -1.713 1 91.12 118 PHE A N 1
ATOM 995 C CA . PHE A 1 118 ? 1.485 -12.305 -1.789 1 91.12 118 PHE A CA 1
ATOM 996 C C . PHE A 1 118 ? 0.172 -13.016 -1.475 1 91.12 118 PHE A C 1
ATOM 998 O O . PHE A 1 118 ? -0.245 -13.914 -2.207 1 91.12 118 PHE A O 1
ATOM 1005 N N . ARG A 1 119 ? -0.472 -12.586 -0.469 1 91.88 119 ARG A N 1
ATOM 1006 C CA . ARG A 1 119 ? -1.759 -13.133 -0.05 1 91.88 119 ARG A CA 1
ATOM 1007 C C . ARG A 1 119 ? -2.809 -12.969 -1.144 1 91.88 119 ARG A C 1
ATOM 1009 O O . ARG A 1 119 ? -3.592 -13.883 -1.404 1 91.88 119 ARG A O 1
ATOM 1016 N N . GLU A 1 120 ? -2.84 -11.859 -1.792 1 90.69 120 GLU A N 1
ATOM 1017 C CA . GLU A 1 120 ? -3.785 -11.609 -2.877 1 90.69 120 GLU A CA 1
ATOM 1018 C C . GLU A 1 120 ? -3.49 -12.5 -4.078 1 90.69 120 GLU A C 1
ATOM 1020 O O . GLU A 1 120 ? -4.406 -13.055 -4.688 1 90.69 120 GLU A O 1
ATOM 1025 N N . LYS A 1 121 ? -2.229 -12.617 -4.391 1 88.38 121 LYS A N 1
ATOM 1026 C CA . LYS A 1 121 ? -1.854 -13.477 -5.512 1 88.38 121 LYS A CA 1
ATOM 1027 C C . LYS A 1 121 ? -2.211 -14.938 -5.227 1 88.38 121 LYS A C 1
ATOM 1029 O O . LYS A 1 121 ? -2.615 -15.664 -6.133 1 88.38 121 LYS A O 1
ATOM 1034 N N . PHE A 1 122 ? -2.084 -15.258 -4.031 1 91.38 122 PHE A N 1
ATOM 1035 C CA . PHE A 1 122 ? -2.502 -16.594 -3.602 1 91.38 122 PHE A CA 1
ATOM 1036 C C . PHE A 1 122 ? -4 -16.781 -3.807 1 91.38 122 PHE A C 1
ATOM 1038 O O . PHE A 1 122 ? -4.441 -17.844 -4.25 1 91.38 122 PHE A O 1
ATOM 1045 N N . SER A 1 123 ? -4.742 -15.828 -3.527 1 91.25 123 SER A N 1
ATOM 1046 C CA . SER A 1 123 ? -6.188 -15.891 -3.715 1 91.25 123 SER A CA 1
ATOM 1047 C C . SER A 1 123 ? -6.551 -16.031 -5.188 1 91.25 123 SER A C 1
ATOM 1049 O O . SER A 1 123 ? -7.48 -16.766 -5.535 1 91.25 123 SER A O 1
ATOM 1051 N N . PHE A 1 124 ? -5.828 -15.422 -6.043 1 89.88 124 PHE A N 1
ATOM 1052 C CA . PHE A 1 124 ? -6.07 -15.547 -7.477 1 89.88 124 PHE A CA 1
ATOM 1053 C C . PHE A 1 124 ? -5.727 -16.953 -7.965 1 89.88 124 PHE A C 1
ATOM 1055 O O . PHE A 1 124 ? -6.445 -17.516 -8.789 1 89.88 124 PHE A O 1
ATOM 1062 N N . LEU A 1 125 ? -4.652 -17.406 -7.434 1 91.38 125 LEU A N 1
ATOM 1063 C CA . LEU A 1 125 ? -4.293 -18.781 -7.75 1 91.38 125 LEU A CA 1
ATOM 1064 C C . LEU A 1 125 ? -5.426 -19.75 -7.387 1 91.38 125 LEU A C 1
ATOM 1066 O O . LEU A 1 125 ? -5.836 -20.562 -8.211 1 91.38 125 LEU A O 1
ATOM 1070 N N . ILE A 1 126 ? -5.965 -19.578 -6.219 1 94.81 126 ILE A N 1
ATOM 1071 C CA . ILE A 1 126 ? -7.035 -20.453 -5.738 1 94.81 126 ILE A CA 1
ATOM 1072 C C . ILE A 1 126 ? -8.281 -20.25 -6.605 1 94.81 126 ILE A C 1
ATOM 1074 O O . ILE A 1 126 ? -8.969 -21.219 -6.941 1 94.81 126 ILE A O 1
ATOM 1078 N N . TYR A 1 127 ? -8.516 -19.047 -6.969 1 93.5 127 TYR A N 1
ATOM 1079 C CA . TYR A 1 127 ? -9.664 -18.75 -7.816 1 93.5 127 TYR A CA 1
ATOM 1080 C C . TYR A 1 127 ? -9.562 -19.484 -9.148 1 93.5 127 TYR A C 1
ATOM 1082 O O . TYR A 1 127 ? -10.539 -20.078 -9.609 1 93.5 127 TYR A O 1
ATOM 1090 N N . GLU A 1 128 ? -8.414 -19.547 -9.734 1 91 128 GLU A N 1
ATOM 1091 C CA . GLU A 1 128 ? -8.18 -20.25 -10.992 1 91 128 GLU A CA 1
ATOM 1092 C C . GLU A 1 128 ? -8.227 -21.766 -10.789 1 91 128 GLU A C 1
ATOM 1094 O O . GLU A 1 128 ? -8.781 -22.484 -11.625 1 91 128 GLU A O 1
ATOM 1099 N N . LEU A 1 129 ? -7.684 -22.188 -9.695 1 94.44 129 LEU A N 1
ATOM 1100 C CA . LEU A 1 129 ? -7.664 -23.594 -9.359 1 94.44 129 LEU A CA 1
ATOM 1101 C C . LEU A 1 129 ? -9.078 -24.172 -9.352 1 94.44 129 LEU A C 1
ATOM 1103 O O . LEU A 1 129 ? -9.281 -25.328 -9.727 1 94.44 129 LEU A O 1
ATOM 1107 N N . PHE A 1 130 ? -10.047 -23.328 -8.977 1 96.31 130 PHE A N 1
ATOM 1108 C CA . PHE A 1 130 ? -11.438 -23.781 -8.914 1 96.31 130 PHE A CA 1
ATOM 1109 C C . PHE A 1 130 ? -12.211 -23.312 -10.133 1 96.31 130 PHE A C 1
ATOM 1111 O O . PHE A 1 130 ? -13.438 -23.141 -10.07 1 96.31 130 PHE A O 1
ATOM 1118 N N . ASN A 1 131 ? -11.523 -22.984 -11.086 1 92.62 131 ASN A N 1
ATOM 1119 C CA . ASN A 1 131 ? -12.078 -22.672 -12.398 1 92.62 131 ASN A CA 1
ATOM 1120 C C . ASN A 1 131 ? -13.031 -21.469 -12.328 1 92.62 131 ASN A C 1
ATOM 1122 O O . ASN A 1 131 ? -14.039 -21.438 -13.031 1 92.62 131 ASN A O 1
ATOM 1126 N N . ARG A 1 132 ? -12.828 -20.609 -11.383 1 91.38 132 ARG A N 1
ATOM 1127 C CA . ARG A 1 132 ? -13.57 -19.375 -11.156 1 91.38 132 ARG A CA 1
ATOM 1128 C C . ARG A 1 132 ? -15.016 -19.656 -10.773 1 91.38 132 ARG A C 1
ATOM 1130 O O . ARG A 1 132 ? -15.93 -18.938 -11.164 1 91.38 132 ARG A O 1
ATOM 1137 N N . GLN A 1 133 ? -15.234 -20.656 -10.078 1 94.69 133 GLN A N 1
ATOM 1138 C CA . GLN A 1 133 ? -16.594 -21.062 -9.727 1 94.69 133 GLN A CA 1
ATOM 1139 C C . GLN A 1 133 ? -16.938 -20.625 -8.305 1 94.69 133 GLN A C 1
ATOM 1141 O O . GLN A 1 133 ? -18.062 -20.844 -7.84 1 94.69 133 GLN A O 1
ATOM 1146 N N . ILE A 1 134 ? -15.961 -20.016 -7.668 1 95.44 134 ILE A N 1
ATOM 1147 C CA . ILE A 1 134 ? -16.219 -19.547 -6.305 1 95.44 134 ILE A CA 1
ATOM 1148 C C . ILE A 1 134 ? -17.266 -18.438 -6.324 1 95.44 134 ILE A C 1
ATOM 1150 O O . ILE A 1 134 ? -17.188 -17.516 -7.125 1 95.44 134 ILE A O 1
ATOM 1154 N N . LYS A 1 135 ? -18.156 -18.578 -5.367 1 94.56 135 LYS A N 1
ATOM 1155 C CA . LYS A 1 135 ? -19.266 -17.641 -5.215 1 94.56 135 LYS A CA 1
ATOM 1156 C C . LYS A 1 135 ? -19.281 -17.031 -3.814 1 94.56 135 LYS A C 1
ATOM 1158 O O . LYS A 1 135 ? -18.703 -17.594 -2.883 1 94.56 135 LYS A O 1
ATOM 1163 N N . ILE A 1 136 ? -19.922 -15.898 -3.775 1 94.94 136 ILE A N 1
ATOM 1164 C CA . ILE A 1 136 ? -20.078 -15.273 -2.469 1 94.94 136 ILE A CA 1
ATOM 1165 C C . ILE A 1 136 ? -21.531 -14.836 -2.287 1 94.94 136 ILE A C 1
ATOM 1167 O O . ILE A 1 136 ? -22.266 -14.688 -3.264 1 94.94 136 ILE A O 1
ATOM 1171 N N . TYR A 1 137 ? -21.906 -14.703 -0.993 1 92.62 137 TYR A N 1
ATOM 1172 C CA . TYR A 1 137 ? -23.219 -14.133 -0.69 1 92.62 137 TYR A CA 1
ATOM 1173 C C . TYR A 1 137 ? -23.203 -12.617 -0.861 1 92.62 137 TYR A C 1
ATOM 1175 O O . TYR A 1 137 ? -22.25 -11.945 -0.45 1 92.62 137 TYR A O 1
ATOM 1183 N N . VAL A 1 138 ? -24.188 -12.117 -1.49 1 91.38 138 VAL A N 1
ATOM 1184 C CA . VAL A 1 138 ? -24.375 -10.68 -1.599 1 91.38 138 VAL A CA 1
ATOM 1185 C C . VAL A 1 138 ? -25.75 -10.297 -1.055 1 91.38 138 VAL A C 1
ATOM 1187 O O . VAL A 1 138 ? -26.703 -11.055 -1.188 1 91.38 138 VAL A O 1
ATOM 1190 N N . ASP A 1 139 ? -25.781 -9.156 -0.411 1 88.25 139 ASP A N 1
ATOM 1191 C CA . ASP A 1 139 ? -27.031 -8.648 0.145 1 88.25 139 ASP A CA 1
ATOM 1192 C C . ASP A 1 139 ? -27.891 -8.016 -0.941 1 88.25 139 ASP A C 1
ATOM 1194 O O . ASP A 1 139 ? -27.438 -7.133 -1.671 1 88.25 139 ASP A O 1
ATOM 1198 N N . LYS A 1 140 ? -29.047 -8.469 -1.008 1 86.25 140 LYS A N 1
ATOM 1199 C CA . LYS A 1 140 ? -30.062 -7.875 -1.865 1 86.25 140 LYS A CA 1
ATOM 1200 C C . LYS A 1 140 ? -31.219 -7.297 -1.038 1 86.25 140 LYS A C 1
ATOM 1202 O O . LYS A 1 140 ? -31.781 -7.98 -0.184 1 86.25 140 LYS A O 1
ATOM 1207 N N . LYS A 1 141 ? -31.453 -6.051 -1.187 1 85.06 141 LYS A N 1
ATOM 1208 C CA . LYS A 1 141 ? -32.562 -5.41 -0.471 1 85.06 141 LYS A CA 1
ATOM 1209 C C . LYS A 1 141 ? -33.875 -5.594 -1.212 1 85.06 141 LYS A C 1
ATOM 1211 O O . LYS A 1 141 ? -33.969 -5.336 -2.414 1 85.06 141 LYS A O 1
ATOM 1216 N N . VAL A 1 142 ? -34.844 -6.059 -0.441 1 87.19 142 VAL A N 1
ATOM 1217 C CA . VAL A 1 142 ? -36.188 -6.254 -1.009 1 87.19 142 VAL A CA 1
ATOM 1218 C C . VAL A 1 142 ? -37.219 -5.539 -0.149 1 87.19 142 VAL A C 1
ATOM 1220 O O . VAL A 1 142 ? -37.062 -5.402 1.064 1 87.19 142 VAL A O 1
ATOM 1223 N N . CYS A 1 143 ? -38.125 -4.898 -0.743 1 86.81 143 CYS A N 1
ATOM 1224 C CA . CYS A 1 143 ? -39.219 -4.23 -0.066 1 86.81 143 CYS A CA 1
ATOM 1225 C C . CYS A 1 143 ? -40.438 -5.145 0.024 1 86.81 143 CYS A C 1
ATOM 1227 O O . CYS A 1 143 ? -40.906 -5.656 -0.992 1 86.81 143 CYS A O 1
ATOM 1229 N N . SER A 1 144 ? -40.812 -5.453 1.296 1 82.88 144 SER A N 1
ATOM 1230 C CA . SER A 1 144 ? -42.031 -6.242 1.54 1 82.88 144 SER A CA 1
ATOM 1231 C C . SER A 1 144 ? -42.875 -5.633 2.656 1 82.88 144 SER A C 1
ATOM 1233 O O . SER A 1 144 ? -42.375 -5.461 3.779 1 82.88 144 SER A O 1
ATOM 1235 N N . ASN A 1 145 ? -44.219 -5.328 2.428 1 87.75 145 ASN A N 1
ATOM 1236 C CA . ASN A 1 145 ? -45.156 -4.727 3.377 1 87.75 145 ASN A CA 1
ATOM 1237 C C . ASN A 1 145 ? -44.562 -3.49 4.043 1 87.75 145 ASN A C 1
ATOM 1239 O O . ASN A 1 145 ? -44.562 -3.381 5.27 1 87.75 145 ASN A O 1
ATOM 1243 N N . ASN A 1 146 ? -43.906 -2.541 3.373 1 79 146 ASN A N 1
ATOM 1244 C CA . ASN A 1 146 ? -43.344 -1.253 3.74 1 79 146 ASN A CA 1
ATOM 1245 C C . ASN A 1 146 ? -42.156 -1.42 4.715 1 79 146 ASN A C 1
ATOM 1247 O O . ASN A 1 146 ? -41.938 -0.562 5.57 1 79 146 ASN A O 1
ATOM 1251 N N . ARG A 1 147 ? -41.75 -2.629 4.672 1 87.75 147 ARG A N 1
ATOM 1252 C CA . ARG A 1 147 ? -40.531 -2.883 5.461 1 87.75 147 ARG A CA 1
ATOM 1253 C C . ARG A 1 147 ? -39.375 -3.342 4.57 1 87.75 147 ARG A C 1
ATOM 1255 O O . ARG A 1 147 ? -39.594 -4.082 3.609 1 87.75 147 ARG A O 1
ATOM 1262 N N . VAL A 1 148 ? -38.188 -2.861 4.754 1 88.31 148 VAL A N 1
ATOM 1263 C CA . VAL A 1 148 ? -37 -3.277 4.008 1 88.31 148 VAL A CA 1
ATOM 1264 C C . VAL A 1 148 ? -36.406 -4.543 4.629 1 88.31 148 VAL A C 1
ATOM 1266 O O . VAL A 1 148 ? -36.156 -4.586 5.832 1 88.31 148 VAL A O 1
ATOM 1269 N N . LYS A 1 149 ? -36.375 -5.59 3.754 1 87.56 149 LYS A N 1
ATOM 1270 C CA . LYS A 1 149 ? -35.75 -6.824 4.199 1 87.56 149 LYS A CA 1
ATOM 1271 C C . LYS A 1 149 ? -34.438 -7.082 3.422 1 87.56 149 LYS A C 1
ATOM 1273 O O . LYS A 1 149 ? -34.344 -6.746 2.24 1 87.56 149 LYS A O 1
ATOM 1278 N N . VAL A 1 150 ? -33.438 -7.555 4.02 1 89.12 150 VAL A N 1
ATOM 1279 C CA . VAL A 1 150 ? -32.156 -7.922 3.393 1 89.12 150 VAL A CA 1
ATOM 1280 C C . VAL A 1 150 ? -32.125 -9.438 3.193 1 89.12 150 VAL A C 1
ATOM 1282 O O . VAL A 1 150 ? -32.281 -10.203 4.148 1 89.12 150 VAL A O 1
ATOM 1285 N N . ILE A 1 151 ? -31.953 -9.812 1.873 1 91.75 151 ILE A N 1
ATOM 1286 C CA . ILE A 1 151 ? -31.844 -11.242 1.577 1 91.75 151 ILE A CA 1
ATOM 1287 C C . ILE A 1 151 ? -30.453 -11.539 1.019 1 91.75 151 ILE A C 1
ATOM 1289 O O . ILE A 1 151 ? -29.922 -10.781 0.209 1 91.75 151 ILE A O 1
ATOM 1293 N N . LYS A 1 152 ? -29.938 -12.695 1.384 1 92.19 152 LYS A N 1
ATOM 1294 C CA . LYS A 1 152 ? -28.641 -13.141 0.881 1 92.19 152 LYS A CA 1
ATOM 1295 C C . LYS A 1 152 ? -28.79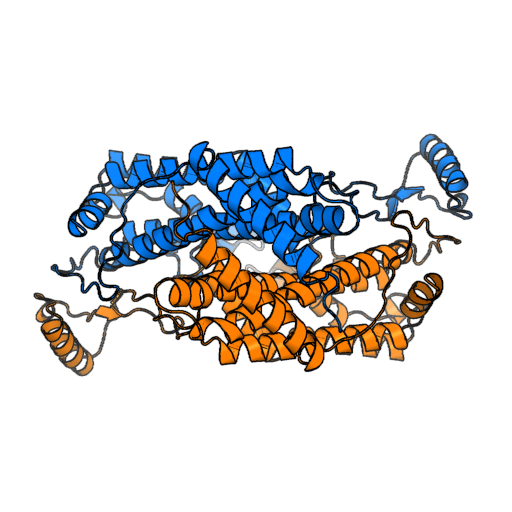7 -14.008 -0.361 1 92.19 152 LYS A C 1
ATOM 1297 O O . LYS A 1 152 ? -29.625 -14.938 -0.375 1 92.19 152 LYS A O 1
ATOM 1302 N N . THR A 1 153 ? -28.109 -13.633 -1.434 1 93.38 153 THR A N 1
ATOM 1303 C CA . THR A 1 153 ? -28.109 -14.422 -2.658 1 93.38 153 THR A CA 1
ATOM 1304 C C . THR A 1 153 ? -26.672 -14.75 -3.092 1 93.38 153 THR A C 1
ATOM 1306 O O . THR A 1 153 ? -25.766 -13.953 -2.871 1 93.38 153 THR A O 1
ATOM 1309 N N . LEU A 1 154 ? -26.469 -15.906 -3.756 1 92.38 154 LEU A N 1
ATOM 1310 C CA . LEU A 1 154 ? -25.156 -16.312 -4.242 1 92.38 154 LEU A CA 1
ATOM 1311 C C . LEU A 1 154 ? -24.844 -15.625 -5.57 1 92.38 154 LEU A C 1
ATOM 1313 O O . LEU A 1 154 ? -25.688 -15.562 -6.461 1 92.38 154 LEU A O 1
ATOM 1317 N N . LYS A 1 155 ? -23.625 -15.125 -5.617 1 93.25 155 LYS A N 1
ATOM 1318 C CA . LYS A 1 155 ? -23.141 -14.484 -6.84 1 93.25 155 LYS A CA 1
ATOM 1319 C C . LYS A 1 155 ? -21.719 -14.914 -7.164 1 93.25 155 LYS A C 1
ATOM 1321 O O . LYS A 1 155 ? -20.859 -14.977 -6.277 1 93.25 155 LYS A O 1
ATOM 1326 N N . ASN A 1 156 ? -21.562 -15.195 -8.492 1 88.94 156 ASN A N 1
ATOM 1327 C CA . ASN A 1 156 ? -20.188 -15.438 -8.93 1 88.94 156 ASN A CA 1
ATOM 1328 C C . ASN A 1 156 ? -19.359 -14.164 -8.867 1 88.94 156 ASN A C 1
ATOM 1330 O O . ASN A 1 156 ? -19.844 -13.078 -9.18 1 88.94 156 ASN A O 1
ATOM 1334 N N . LEU A 1 157 ? -18.125 -14.383 -8.578 1 88.75 157 LEU A N 1
ATOM 1335 C CA . LEU A 1 157 ? -17.188 -13.258 -8.508 1 88.75 157 LEU A CA 1
ATOM 1336 C C . LEU A 1 157 ? -16.766 -12.828 -9.906 1 88.75 157 LEU A C 1
ATOM 1338 O O . LEU A 1 157 ? -16.453 -13.672 -10.75 1 88.75 157 LEU A O 1
ATOM 1342 N N . LYS A 1 158 ? -16.859 -11.539 -10.055 1 82.38 158 LYS A N 1
ATOM 1343 C CA . LYS A 1 158 ? -16.188 -11.008 -11.234 1 82.38 158 LYS A CA 1
ATOM 1344 C C . LYS A 1 158 ? -14.68 -10.867 -10.992 1 82.38 158 LYS A C 1
ATOM 1346 O O . LYS A 1 158 ? -14.242 -10.711 -9.852 1 82.38 158 LYS A O 1
ATOM 1351 N N . ASN A 1 159 ? -13.984 -10.883 -12.07 1 74.62 159 ASN A N 1
ATOM 1352 C CA . ASN A 1 159 ? -12.531 -10.797 -11.969 1 74.62 159 ASN A CA 1
ATOM 1353 C C . ASN A 1 159 ? -12.102 -9.578 -11.164 1 74.62 159 ASN A C 1
ATOM 1355 O O . ASN A 1 159 ? -11.172 -9.656 -10.352 1 74.62 159 ASN A O 1
ATOM 1359 N N . THR A 1 160 ? -12.766 -8.484 -11.305 1 74.81 160 THR A N 1
ATOM 1360 C CA . THR A 1 160 ? -12.406 -7.238 -10.641 1 74.81 160 THR A CA 1
ATOM 1361 C C . THR A 1 160 ? -12.797 -7.281 -9.172 1 74.81 160 THR A C 1
ATOM 1363 O O . THR A 1 160 ? -12.383 -6.422 -8.391 1 74.81 160 THR A O 1
ATOM 1366 N N . GLU A 1 161 ? -13.516 -8.328 -8.82 1 82.44 161 GLU A N 1
ATOM 1367 C CA . GLU A 1 161 ? -14.008 -8.422 -7.449 1 82.44 161 GLU A CA 1
ATOM 1368 C C . GLU A 1 161 ? -13.164 -9.398 -6.629 1 82.44 161 GLU A C 1
ATOM 1370 O O . GLU A 1 161 ? -13.367 -9.539 -5.422 1 82.44 161 GLU A O 1
ATOM 1375 N N . VAL A 1 162 ? -12.273 -9.977 -7.324 1 86.88 162 VAL A N 1
ATOM 1376 C CA . VAL A 1 162 ? -11.523 -11.031 -6.656 1 86.88 162 VAL A CA 1
ATOM 1377 C C . VAL A 1 162 ? -10.578 -10.422 -5.621 1 86.88 162 VAL A C 1
ATOM 1379 O O . VAL A 1 162 ? -9.836 -9.484 -5.926 1 86.88 162 VAL A O 1
ATOM 1382 N N . SER A 1 163 ? -10.625 -10.82 -4.457 1 89.12 163 SER A N 1
ATOM 1383 C CA . SER A 1 163 ? -9.766 -10.477 -3.33 1 89.12 163 SER A CA 1
ATOM 1384 C C . SER A 1 163 ? -9.641 -11.648 -2.355 1 89.12 163 SER A C 1
ATOM 1386 O O . SER A 1 163 ? -10.484 -12.547 -2.35 1 89.12 163 SER A O 1
ATOM 1388 N N . PHE A 1 164 ? -8.656 -11.539 -1.574 1 92.69 164 PHE A N 1
ATOM 1389 C CA . PHE A 1 164 ? -8.453 -12.609 -0.603 1 92.69 164 PHE A CA 1
ATOM 1390 C C . PHE A 1 164 ? -9.68 -12.766 0.292 1 92.69 164 PHE A C 1
ATOM 1392 O O . PHE A 1 164 ? -10.133 -13.883 0.543 1 92.69 164 PHE A O 1
ATOM 1399 N N . LYS A 1 165 ? -10.211 -11.688 0.792 1 92.25 165 LYS A N 1
ATOM 1400 C CA . LYS A 1 165 ? -11.367 -11.711 1.684 1 92.25 165 LYS A CA 1
ATOM 1401 C C . LYS A 1 165 ? -12.555 -12.398 1.023 1 92.25 165 LYS A C 1
ATOM 1403 O O . LYS A 1 165 ? -13.227 -13.227 1.648 1 92.25 165 LYS A O 1
ATOM 1408 N N . LYS A 1 166 ? -12.805 -12.125 -0.15 1 93.25 166 LYS A N 1
ATOM 1409 C CA . LYS A 1 166 ? -13.945 -12.68 -0.87 1 93.25 166 LYS A CA 1
ATOM 1410 C C . LYS A 1 166 ? -13.734 -14.164 -1.172 1 93.25 166 LYS A C 1
ATOM 1412 O O . LYS A 1 166 ? -14.656 -14.969 -1.036 1 93.25 166 LYS A O 1
ATOM 1417 N N . ILE A 1 167 ? -12.5 -14.484 -1.559 1 94 167 ILE A N 1
ATOM 1418 C CA . ILE A 1 167 ? -12.195 -15.883 -1.834 1 94 167 ILE A CA 1
ATOM 1419 C C . ILE A 1 167 ? -12.328 -16.703 -0.551 1 94 167 ILE A C 1
ATOM 1421 O O . ILE A 1 167 ? -12.906 -17.781 -0.555 1 94 167 ILE A O 1
ATOM 1425 N N . SER A 1 168 ? -11.805 -16.172 0.519 1 95.31 168 SER A N 1
ATOM 1426 C CA . SER A 1 168 ? -11.914 -16.828 1.813 1 95.31 168 SER A CA 1
ATOM 1427 C C . SER A 1 168 ? -13.375 -17.062 2.195 1 95.31 168 SER A C 1
ATOM 1429 O O . SER A 1 168 ? -13.75 -18.156 2.596 1 95.31 168 SER A O 1
ATOM 1431 N N . ALA A 1 169 ? -14.188 -16.062 2.006 1 95 169 ALA A N 1
ATOM 1432 C CA . ALA A 1 169 ? -15.609 -16.172 2.312 1 95 169 ALA A CA 1
ATOM 1433 C C . ALA A 1 169 ? -16.312 -17.156 1.383 1 95 169 ALA A C 1
ATOM 1435 O O . ALA A 1 169 ? -17.141 -17.953 1.822 1 95 169 ALA A O 1
ATOM 1436 N N . GLY A 1 170 ? -15.969 -17.094 0.141 1 95.75 170 GLY A N 1
ATOM 1437 C CA . GLY A 1 170 ? -16.562 -17.984 -0.842 1 95.75 170 GLY A CA 1
ATOM 1438 C C . GLY A 1 170 ? -16.219 -19.438 -0.616 1 95.75 170 GLY A C 1
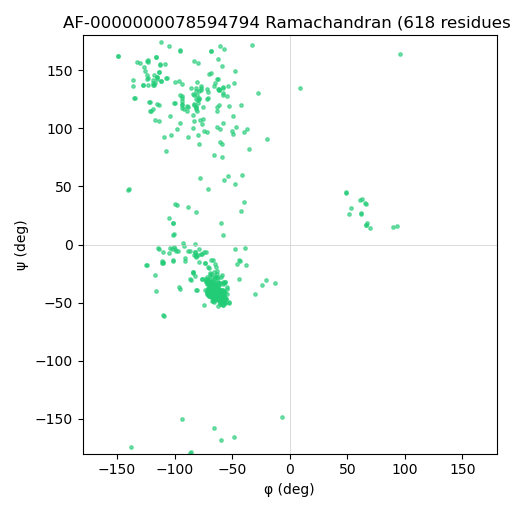ATOM 1439 O O . GLY A 1 170 ? -17.062 -20.312 -0.803 1 95.75 170 GLY A O 1
ATOM 1440 N N . LEU A 1 171 ? -15.023 -19.719 -0.217 1 95.94 171 LEU A N 1
ATOM 1441 C CA . LEU A 1 171 ? -14.562 -21.094 0.008 1 95.94 171 LEU A CA 1
ATOM 1442 C C . LEU A 1 171 ? -15.328 -21.734 1.157 1 95.94 171 LEU A C 1
ATOM 1444 O O . LEU A 1 171 ? -15.508 -22.953 1.18 1 95.94 171 LEU A O 1
ATOM 1448 N N . LYS A 1 172 ? -15.789 -20.953 2.051 1 92.62 172 LYS A N 1
ATOM 1449 C CA . LYS A 1 172 ? -16.5 -21.469 3.221 1 92.62 172 LYS A CA 1
ATOM 1450 C C . LYS A 1 172 ? -17.844 -22.062 2.832 1 92.62 172 LYS A C 1
ATOM 1452 O O . LYS A 1 172 ? -18.391 -22.891 3.549 1 92.62 172 LYS A O 1
ATOM 1457 N N . ILE A 1 173 ? -18.391 -21.641 1.773 1 93.81 173 ILE A N 1
ATOM 1458 C CA . ILE A 1 173 ? -19.703 -22.125 1.382 1 93.81 173 ILE A CA 1
ATOM 1459 C C . ILE A 1 173 ? -19.594 -22.922 0.08 1 93.81 173 ILE A C 1
ATOM 1461 O O . ILE A 1 173 ? -20.609 -23.406 -0.44 1 93.81 173 ILE A O 1
ATOM 1465 N N . PHE A 1 174 ? -18.422 -23 -0.499 1 94.56 174 PHE A N 1
ATOM 1466 C CA . PHE A 1 174 ? -18.188 -23.719 -1.742 1 94.56 174 PHE A CA 1
ATOM 1467 C C . PHE A 1 174 ? -18.266 -25.219 -1.518 1 94.56 174 PHE A C 1
ATOM 1469 O O . PHE A 1 174 ? -17.766 -25.734 -0.513 1 94.56 174 PHE A O 1
ATOM 1476 N N . ASP A 1 175 ? -18.953 -25.906 -2.346 1 93.44 175 ASP A N 1
ATOM 1477 C CA . ASP A 1 175 ? -19.078 -27.359 -2.314 1 93.44 175 ASP A CA 1
ATOM 1478 C C . ASP A 1 175 ? -18.594 -27.984 -3.625 1 93.44 175 ASP A C 1
ATOM 1480 O O . ASP A 1 175 ? -19.25 -27.844 -4.66 1 93.44 175 ASP A O 1
ATOM 1484 N N . ILE A 1 176 ? -17.531 -28.75 -3.564 1 94.44 176 ILE A N 1
ATOM 1485 C CA . ILE A 1 176 ? -16.906 -29.25 -4.785 1 94.44 176 ILE A CA 1
ATOM 1486 C C . ILE A 1 176 ? -17.844 -30.266 -5.453 1 94.44 176 ILE A C 1
ATOM 1488 O O . ILE A 1 176 ? -17.828 -30.406 -6.676 1 94.44 176 ILE A O 1
ATOM 1492 N N . PHE A 1 177 ? -18.625 -31.016 -4.68 1 93.44 177 PHE A N 1
ATOM 1493 C CA . PHE A 1 177 ? -19.547 -31.984 -5.246 1 93.44 177 PHE A CA 1
ATOM 1494 C C . PHE A 1 177 ? -20.719 -31.297 -5.93 1 93.44 177 PHE A C 1
ATOM 1496 O O . PHE A 1 177 ? -21.062 -31.625 -7.062 1 93.44 177 PHE A O 1
ATOM 1503 N N . LYS A 1 178 ? -21.188 -30.297 -5.348 1 92.81 178 LYS A N 1
ATOM 1504 C CA . LYS A 1 178 ? -22.312 -29.562 -5.906 1 92.81 178 LYS A CA 1
ATOM 1505 C C . LYS A 1 178 ? -21.906 -28.781 -7.152 1 92.81 178 LYS A C 1
ATOM 1507 O O . LYS A 1 178 ? -22.703 -28.609 -8.078 1 92.81 178 LYS A O 1
ATOM 1512 N N . GLU A 1 179 ? -20.672 -28.359 -7.141 1 92.12 179 GLU A N 1
ATOM 1513 C CA . GLU A 1 179 ? -20.172 -27.547 -8.242 1 92.12 179 GLU A CA 1
ATOM 1514 C C . GLU A 1 179 ? -19.516 -28.406 -9.312 1 92.12 179 GLU A C 1
ATOM 1516 O O . GLU A 1 179 ? -18.969 -27.891 -10.289 1 92.12 179 GLU A O 1
ATOM 1521 N N . ASN A 1 180 ? -19.5 -29.719 -9.133 1 92.75 180 ASN A N 1
ATOM 1522 C CA . ASN A 1 180 ? -18.969 -30.688 -10.086 1 92.75 180 ASN A CA 1
ATOM 1523 C C . ASN A 1 180 ? -17.484 -30.453 -10.344 1 92.75 180 ASN A C 1
ATOM 1525 O O . ASN A 1 180 ? -17.047 -30.422 -11.5 1 92.75 180 ASN A O 1
ATOM 1529 N N . VAL A 1 181 ? -16.781 -30.109 -9.312 1 94.38 181 VAL A N 1
ATOM 1530 C CA . VAL A 1 181 ? -15.32 -30.031 -9.375 1 94.38 181 VAL A CA 1
ATOM 1531 C C . VAL A 1 181 ? -14.711 -31.422 -9.172 1 94.38 181 VAL A C 1
ATOM 1533 O O . VAL A 1 181 ? -14.672 -31.938 -8.055 1 94.38 181 VAL A O 1
ATOM 1536 N N . SER A 1 182 ? -14.211 -32.031 -10.234 1 93.69 182 SER A N 1
ATOM 1537 C CA . SER A 1 182 ? -13.766 -33.406 -10.172 1 93.69 182 SER A CA 1
ATOM 1538 C C . SER A 1 182 ? -12.242 -33.5 -10.148 1 93.69 182 SER A C 1
ATOM 1540 O O . SER A 1 182 ? -11.688 -34.562 -9.898 1 93.69 182 SER A O 1
ATOM 1542 N N . TRP A 1 183 ? -11.562 -32.375 -10.336 1 93.5 183 TRP A N 1
ATOM 1543 C CA . TRP A 1 183 ? -10.109 -32.406 -10.492 1 93.5 183 TRP A CA 1
ATOM 1544 C C . TRP A 1 183 ? -9.414 -32.094 -9.164 1 93.5 183 TRP A C 1
ATOM 1546 O O . TRP A 1 183 ? -8.188 -32.062 -9.102 1 93.5 183 TRP A O 1
ATOM 1556 N N . ILE A 1 184 ? -10.172 -31.75 -8.188 1 95.44 184 ILE A N 1
ATOM 1557 C CA . ILE A 1 184 ? -9.703 -31.578 -6.816 1 95.44 184 ILE A CA 1
ATOM 1558 C C . ILE A 1 184 ? -10.477 -32.531 -5.887 1 95.44 184 ILE A C 1
ATOM 1560 O O . ILE A 1 184 ? -11.703 -32.469 -5.836 1 95.44 184 ILE A O 1
ATOM 1564 N N . ASP A 1 185 ? -9.805 -33.344 -5.199 1 95.19 185 ASP A N 1
ATOM 1565 C CA . ASP A 1 185 ? -10.523 -34.281 -4.336 1 95.19 185 ASP A CA 1
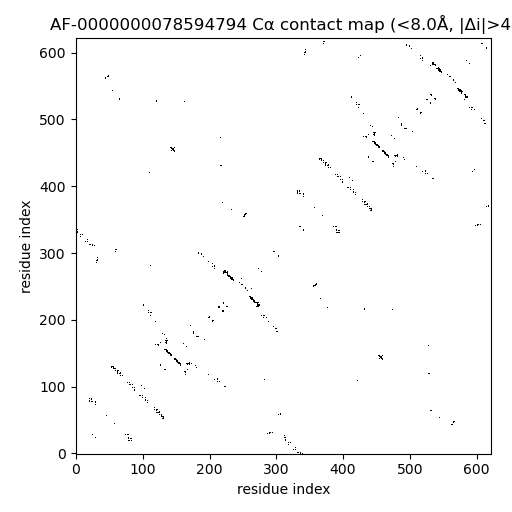ATOM 1566 C C . ASP A 1 185 ? -10.82 -33.656 -2.979 1 95.19 185 ASP A C 1
ATOM 1568 O O . ASP A 1 185 ? -10.484 -32.5 -2.734 1 95.19 185 ASP A O 1
ATOM 1572 N N . GLU A 1 186 ? -11.461 -34.438 -2.105 1 96.25 186 GLU A N 1
ATOM 1573 C CA . GLU A 1 186 ? -11.953 -33.875 -0.84 1 96.25 186 GLU A CA 1
ATOM 1574 C C . GLU A 1 186 ? -10.805 -33.531 0.097 1 96.25 186 GLU A C 1
ATOM 1576 O O . GLU A 1 186 ? -10.859 -32.5 0.792 1 96.25 186 GLU A O 1
ATOM 1581 N N . LYS A 1 187 ? -9.828 -34.344 0.144 1 97.25 187 LYS A N 1
ATOM 1582 C CA . LYS A 1 187 ? -8.68 -34.094 1.009 1 97.25 187 LYS A CA 1
ATOM 1583 C C . LYS A 1 187 ? -7.945 -32.812 0.572 1 97.25 187 LYS A C 1
ATOM 1585 O O . LYS A 1 187 ? -7.586 -31.984 1.406 1 97.25 187 LYS A O 1
ATOM 1590 N N . GLU A 1 188 ? -7.742 -32.75 -0.708 1 97.56 188 GLU A N 1
ATOM 1591 C CA . GLU A 1 188 ? -7.109 -31.547 -1.271 1 97.56 188 GLU A CA 1
ATOM 1592 C C . GLU A 1 188 ? -7.934 -30.297 -0.981 1 97.56 188 GLU A C 1
ATOM 1594 O O . GLU A 1 188 ? -7.383 -29.266 -0.579 1 97.56 188 GLU A O 1
ATOM 1599 N N . TYR A 1 189 ? -9.203 -30.453 -1.221 1 97.19 189 TYR A N 1
ATOM 1600 C CA . TYR A 1 189 ? -10.109 -29.344 -0.976 1 97.19 189 TYR A CA 1
ATOM 1601 C C . TYR A 1 189 ? -10.039 -28.891 0.478 1 97.19 189 TYR A C 1
ATOM 1603 O O . TYR A 1 189 ? -9.938 -27.688 0.757 1 97.19 189 TYR A O 1
ATOM 1611 N N . LYS A 1 190 ? -10.047 -29.766 1.39 1 97.19 190 LYS A N 1
ATOM 1612 C CA . LYS A 1 190 ? -9.961 -29.453 2.812 1 97.19 190 LYS A CA 1
ATOM 1613 C C . LYS A 1 190 ? -8.641 -28.766 3.148 1 97.19 190 LYS A C 1
ATOM 1615 O O . LYS A 1 190 ? -8.609 -27.844 3.957 1 97.19 190 LYS A O 1
ATOM 1620 N N . LEU A 1 191 ? -7.625 -29.234 2.562 1 97.81 191 LEU A N 1
ATOM 1621 C CA . LEU A 1 191 ? -6.316 -28.609 2.76 1 97.81 191 LEU A CA 1
ATOM 1622 C C . LEU A 1 191 ? -6.32 -27.156 2.299 1 97.81 191 LEU A C 1
ATOM 1624 O O . LEU A 1 191 ? -5.879 -26.266 3.027 1 97.81 191 LEU A O 1
ATOM 1628 N N . ILE A 1 192 ? -6.836 -26.922 1.077 1 97.69 192 ILE A N 1
ATOM 1629 C CA . ILE A 1 192 ? -6.906 -25.562 0.526 1 97.69 192 ILE A CA 1
ATOM 1630 C C . ILE A 1 192 ? -7.711 -24.672 1.462 1 97.69 192 ILE A C 1
ATOM 1632 O O . ILE A 1 192 ? -7.281 -23.562 1.786 1 97.69 192 ILE A O 1
ATOM 1636 N N . CYS A 1 193 ? -8.805 -25.156 1.936 1 97.19 193 CYS A N 1
ATOM 1637 C CA . CYS A 1 193 ? -9.648 -24.391 2.855 1 97.19 193 CYS A CA 1
ATOM 1638 C C . CYS A 1 193 ? -8.906 -24.078 4.148 1 97.19 193 CYS A C 1
ATOM 1640 O O . CYS A 1 193 ? -8.992 -22.969 4.672 1 97.19 193 CYS A O 1
ATOM 1642 N N . SER A 1 194 ? -8.211 -25.031 4.621 1 96.94 194 SER A N 1
ATOM 1643 C CA . SER A 1 194 ? -7.465 -24.859 5.863 1 96.94 194 SER A CA 1
ATOM 1644 C C . SER A 1 194 ? -6.395 -23.797 5.723 1 96.94 194 SER A C 1
ATOM 1646 O O . SER A 1 194 ? -6.254 -22.922 6.594 1 96.94 194 SER A O 1
ATOM 1648 N N . VAL A 1 195 ? -5.652 -23.859 4.672 1 96.19 195 VAL A N 1
ATOM 1649 C CA . VAL A 1 195 ? -4.594 -22.891 4.402 1 96.19 195 VAL A CA 1
ATOM 1650 C C . VAL A 1 195 ? -5.184 -21.484 4.32 1 96.19 195 VAL A C 1
ATOM 1652 O O . VAL A 1 195 ? -4.676 -20.547 4.945 1 96.19 195 VAL A O 1
ATOM 1655 N N . VAL A 1 196 ? -6.23 -21.312 3.559 1 96.31 196 VAL A N 1
ATOM 1656 C CA . VAL A 1 196 ? -6.863 -20.016 3.391 1 96.31 196 VAL A CA 1
ATOM 1657 C C . VAL A 1 196 ? -7.395 -19.516 4.734 1 96.31 196 VAL A C 1
ATOM 1659 O O . VAL A 1 196 ? -7.25 -18.344 5.07 1 96.31 196 VAL A O 1
ATOM 1662 N N . ASN A 1 197 ? -7.926 -20.391 5.48 1 95.5 197 ASN A N 1
ATOM 1663 C CA . ASN A 1 197 ? -8.438 -20.031 6.801 1 95.5 197 ASN A CA 1
ATOM 1664 C C . ASN A 1 197 ? -7.32 -19.562 7.73 1 95.5 197 ASN A C 1
ATOM 1666 O O . ASN A 1 197 ? -7.516 -18.641 8.531 1 95.5 197 ASN A O 1
ATOM 1670 N N . GLU A 1 198 ? -6.234 -20.156 7.641 1 95.12 198 GLU A N 1
ATOM 1671 C CA . GLU A 1 198 ? -5.098 -19.781 8.477 1 95.12 198 GLU A CA 1
ATOM 1672 C C . GLU A 1 198 ? -4.629 -18.359 8.156 1 95.12 198 GLU A C 1
ATOM 1674 O O . GLU A 1 198 ? -4.305 -17.594 9.062 1 95.12 198 GLU A O 1
ATOM 1679 N N . PHE A 1 199 ? -4.594 -18 6.902 1 94.12 199 PHE A N 1
ATOM 1680 C CA . PHE A 1 199 ? -4.211 -16.641 6.508 1 94.12 199 PHE A CA 1
ATOM 1681 C C . PHE A 1 199 ? -5.203 -15.617 7.055 1 94.12 199 PHE A C 1
ATOM 1683 O O . PHE A 1 199 ? -4.84 -14.469 7.301 1 94.12 199 PHE A O 1
ATOM 1690 N N . ASP A 1 200 ? -6.391 -16.047 7.242 1 91.88 200 ASP A N 1
ATOM 1691 C CA . ASP A 1 200 ? -7.465 -15.133 7.633 1 91.88 200 ASP A CA 1
ATOM 1692 C C . ASP A 1 200 ? -7.512 -14.961 9.148 1 91.88 200 ASP A C 1
ATOM 1694 O O . ASP A 1 200 ? -7.887 -13.898 9.648 1 91.88 200 ASP A O 1
ATOM 1698 N N . THR A 1 201 ? -7.117 -15.969 9.914 1 94.38 201 THR A N 1
ATOM 1699 C CA . THR A 1 201 ? -7.383 -15.953 11.344 1 94.38 201 THR A CA 1
ATOM 1700 C C . THR A 1 201 ? -6.082 -15.789 12.133 1 94.38 201 THR A C 1
ATOM 1702 O O . THR A 1 201 ? -6.109 -15.492 13.328 1 94.38 201 THR A O 1
ATOM 1705 N N . ASN A 1 202 ? -4.988 -15.977 11.492 1 96.5 202 ASN A N 1
ATOM 1706 C CA . ASN A 1 202 ? -3.697 -15.914 12.172 1 96.5 202 ASN A CA 1
ATOM 1707 C C . ASN A 1 202 ? -3.482 -14.562 12.852 1 96.5 202 ASN A C 1
ATOM 1709 O O . ASN A 1 202 ? -3.699 -13.516 12.234 1 96.5 202 ASN A O 1
ATOM 1713 N N . VAL A 1 203 ? -2.994 -14.648 14.055 1 97 203 VAL A N 1
ATOM 1714 C CA . VAL A 1 203 ? -2.869 -13.445 14.867 1 97 203 VAL A CA 1
ATOM 1715 C C . VAL A 1 203 ? -1.8 -12.523 14.281 1 97 203 VAL A C 1
ATOM 1717 O O . VAL A 1 203 ? -1.955 -11.305 14.281 1 97 203 VAL A O 1
ATOM 1720 N N . HIS A 1 204 ? -0.708 -13.031 13.836 1 97.06 204 HIS A N 1
ATOM 1721 C CA . HIS A 1 204 ? 0.371 -12.234 13.258 1 97.06 204 HIS A CA 1
ATOM 1722 C C . HIS A 1 204 ? -0.084 -11.531 11.984 1 97.06 204 HIS A C 1
ATOM 1724 O O . HIS A 1 204 ? 0.313 -10.391 11.727 1 97.06 204 HIS A O 1
ATOM 1730 N N . VAL A 1 205 ? -0.88 -12.172 11.148 1 96.38 205 VAL A N 1
ATOM 1731 C CA . VAL A 1 205 ? -1.435 -11.555 9.953 1 96.38 205 VAL A CA 1
ATOM 1732 C C . VAL A 1 205 ? -2.32 -10.375 10.336 1 96.38 205 VAL A C 1
ATOM 1734 O O . VAL A 1 205 ? -2.25 -9.305 9.719 1 96.38 205 VAL A O 1
ATOM 1737 N N . LYS A 1 206 ? -3.088 -10.539 11.359 1 94.62 206 LYS A N 1
ATOM 1738 C CA . LYS A 1 206 ? -3.967 -9.477 11.828 1 94.62 206 LYS A CA 1
ATOM 1739 C C . LYS A 1 206 ? -3.162 -8.281 12.336 1 94.62 206 LYS A C 1
ATOM 1741 O O . LYS A 1 206 ? -3.498 -7.133 12.047 1 94.62 206 LYS A O 1
ATOM 1746 N N . ASN A 1 207 ? -2.152 -8.547 13.062 1 93.81 207 ASN A N 1
ATOM 1747 C CA . ASN A 1 207 ? -1.275 -7.488 13.555 1 93.81 207 ASN A CA 1
ATOM 1748 C C . ASN A 1 207 ? -0.68 -6.68 12.406 1 93.81 207 ASN A C 1
ATOM 1750 O O . ASN A 1 207 ? -0.715 -5.449 12.422 1 93.81 207 ASN A O 1
ATOM 1754 N N . LEU A 1 208 ? -0.159 -7.32 11.391 1 94.12 208 LEU A N 1
ATOM 1755 C CA . LEU A 1 208 ? 0.471 -6.645 10.266 1 94.12 208 LEU A CA 1
ATOM 1756 C C . LEU A 1 208 ? -0.556 -5.848 9.469 1 94.12 208 LEU A C 1
ATOM 1758 O O . LEU A 1 208 ? -0.233 -4.793 8.914 1 94.12 208 LEU A O 1
ATOM 1762 N N . LYS A 1 209 ? -1.731 -6.359 9.422 1 91.12 209 LYS A N 1
ATOM 1763 C CA . LYS A 1 209 ? -2.791 -5.609 8.75 1 91.12 209 LYS A CA 1
ATOM 1764 C C . LYS A 1 209 ? -3.057 -4.281 9.453 1 91.12 209 LYS A C 1
ATOM 1766 O O . LYS A 1 209 ? -3.232 -3.25 8.805 1 91.12 209 LYS A O 1
ATOM 1771 N N . ASN A 1 210 ? -3.059 -4.309 10.703 1 86.81 210 ASN A N 1
ATOM 1772 C CA . ASN A 1 210 ? -3.244 -3.088 11.477 1 86.81 210 ASN A CA 1
ATOM 1773 C C . ASN A 1 210 ? -2.104 -2.1 11.25 1 86.81 210 ASN A C 1
ATOM 1775 O O . ASN A 1 210 ? -2.34 -0.899 11.094 1 86.81 210 ASN A O 1
ATOM 1779 N N . ILE A 1 211 ? -0.946 -2.586 11.18 1 87.38 211 ILE A N 1
ATOM 1780 C CA . ILE A 1 211 ? 0.222 -1.738 10.969 1 87.38 211 ILE A CA 1
ATOM 1781 C C . ILE A 1 211 ? 0.177 -1.14 9.562 1 87.38 211 ILE A C 1
ATOM 1783 O O . ILE A 1 211 ? 0.463 0.045 9.375 1 87.38 211 ILE A O 1
ATOM 1787 N N . ARG A 1 212 ? -0.127 -1.897 8.609 1 87.12 212 ARG A N 1
ATOM 1788 C CA . ARG A 1 212 ? -0.225 -1.436 7.23 1 87.12 212 ARG A CA 1
ATOM 1789 C C . ARG A 1 212 ? -1.229 -0.294 7.105 1 87.12 212 ARG A C 1
ATOM 1791 O O . ARG A 1 212 ? -0.979 0.683 6.398 1 87.12 212 ARG A O 1
ATOM 1798 N N . ASN A 1 213 ? -2.301 -0.404 7.805 1 81.56 213 ASN A N 1
ATOM 1799 C CA . ASN A 1 213 ? -3.32 0.64 7.785 1 81.56 213 ASN A CA 1
ATOM 1800 C C . ASN A 1 213 ? -2.797 1.948 8.367 1 81.56 213 ASN A C 1
ATOM 1802 O O . ASN A 1 213 ? -3.084 3.025 7.844 1 81.56 213 ASN A O 1
ATOM 1806 N N . ALA A 1 214 ? -2.008 1.812 9.32 1 76.06 214 ALA A N 1
ATOM 1807 C CA . ALA A 1 214 ? -1.414 3.002 9.922 1 76.06 214 ALA A CA 1
ATOM 1808 C C . ALA A 1 214 ? -0.468 3.695 8.945 1 76.06 214 ALA A C 1
ATOM 1810 O O . ALA A 1 214 ? -0.471 4.926 8.836 1 76.06 214 ALA A O 1
ATOM 1811 N N . PHE A 1 215 ? 0.253 2.924 8.133 1 73.81 215 PHE A N 1
ATOM 1812 C CA . PHE A 1 215 ? 1.208 3.447 7.164 1 73.81 215 PHE A CA 1
ATOM 1813 C C . PHE A 1 215 ? 0.488 4.164 6.031 1 73.81 215 PHE A C 1
ATOM 1815 O O . PHE A 1 215 ? 0.974 5.18 5.523 1 73.81 215 PHE A O 1
ATOM 1822 N N . THR A 1 216 ? -0.638 3.65 5.691 1 73.12 216 THR A N 1
ATOM 1823 C CA . THR A 1 216 ? -1.259 4.09 4.449 1 73.12 216 THR A CA 1
ATOM 1824 C C . THR A 1 216 ? -2.275 5.195 4.711 1 73.12 216 THR A C 1
ATOM 1826 O O . THR A 1 216 ? -2.467 6.086 3.877 1 73.12 216 THR A O 1
ATOM 1829 N N . HIS A 1 217 ? -2.984 5.105 5.734 1 66.75 217 HIS A N 1
ATOM 1830 C CA . HIS A 1 217 ? -4.145 5.98 5.871 1 66.75 217 HIS A CA 1
ATOM 1831 C C . HIS A 1 217 ? -3.988 6.922 7.059 1 66.75 217 HIS A C 1
ATOM 1833 O O . HIS A 1 217 ? -4.465 8.062 7.02 1 66.75 217 HIS A O 1
ATOM 1839 N N . ARG A 1 218 ? -3.443 6.332 8.117 1 64.25 218 ARG A N 1
ATOM 1840 C CA . ARG A 1 218 ? -3.344 7.152 9.312 1 64.25 218 ARG A CA 1
ATOM 1841 C C . ARG A 1 218 ? -1.983 7.836 9.406 1 64.25 218 ARG A C 1
ATOM 1843 O O . ARG A 1 218 ? -1.378 8.156 8.383 1 64.25 218 ARG A O 1
ATOM 1850 N N . SER A 1 219 ? -1.513 8.086 10.664 1 64.12 219 SER A N 1
ATOM 1851 C CA . SER A 1 219 ? -0.212 8.68 10.961 1 64.12 219 SER A CA 1
ATOM 1852 C C . SER A 1 219 ? 0.9 7.641 10.891 1 64.12 219 SER A C 1
ATOM 1854 O O . SER A 1 219 ? 0.694 6.477 11.242 1 64.12 219 SER A O 1
ATOM 1856 N N . ASN A 1 220 ? 1.82 7.852 9.891 1 67.88 220 ASN A N 1
ATOM 1857 C CA . ASN A 1 220 ? 3.002 6.996 9.93 1 67.88 220 ASN A CA 1
ATOM 1858 C C . ASN A 1 220 ? 3.592 6.93 11.336 1 67.88 220 ASN A C 1
ATOM 1860 O O . ASN A 1 220 ? 4.195 7.891 11.812 1 67.88 220 ASN A O 1
ATOM 1864 N N . PRO A 1 221 ? 3.285 5.797 12.055 1 64 221 PRO A N 1
ATOM 1865 C CA . PRO A 1 221 ? 3.809 5.723 13.422 1 64 221 PRO A CA 1
ATOM 1866 C C . PRO A 1 221 ? 5.324 5.523 13.469 1 64 221 PRO A C 1
ATOM 1868 O O . PRO A 1 221 ? 5.922 5.531 14.547 1 64 221 PRO A O 1
ATOM 1871 N N . GLY A 1 222 ? 6.203 6.195 12.781 1 75.06 222 GLY A N 1
ATOM 1872 C CA . GLY A 1 222 ? 7.625 5.898 12.867 1 75.06 222 GLY A CA 1
ATOM 1873 C C . GLY A 1 222 ? 7.922 4.637 13.648 1 75.06 222 GLY A C 1
ATOM 1874 O O . GLY A 1 222 ? 7.23 4.324 14.625 1 75.06 222 GLY A O 1
ATOM 1875 N N . ILE A 1 223 ? 8.75 3.766 13.227 1 85.25 223 ILE A N 1
ATOM 1876 C CA . ILE A 1 223 ? 9.172 2.57 13.945 1 85.25 223 ILE A CA 1
ATOM 1877 C C . ILE A 1 223 ? 10.242 2.939 14.969 1 85.25 223 ILE A C 1
ATOM 1879 O O . ILE A 1 223 ? 11.227 3.607 14.641 1 85.25 223 ILE A O 1
ATOM 1883 N N . ASP A 1 224 ? 10.039 2.5 16.281 1 86.81 224 ASP A N 1
ATOM 1884 C CA . ASP A 1 224 ? 10.914 2.797 17.422 1 86.81 224 ASP A CA 1
ATOM 1885 C C . ASP A 1 224 ? 10.898 4.289 17.75 1 86.81 224 ASP A C 1
ATOM 1887 O O . ASP A 1 224 ? 11.898 4.832 18.234 1 86.81 224 ASP A O 1
ATOM 1891 N N . CYS A 1 225 ? 9.867 4.949 17.203 1 79.94 225 CYS A N 1
ATOM 1892 C CA . CYS A 1 225 ? 9.695 6.379 17.453 1 79.94 225 CYS A CA 1
ATOM 1893 C C . CYS A 1 225 ? 8.445 6.645 18.281 1 79.94 225 CYS A C 1
ATOM 1895 O O . CYS A 1 225 ? 7.547 5.805 18.344 1 79.94 225 CYS A O 1
ATOM 1897 N N . SER A 1 226 ? 8.516 7.766 18.938 1 74.31 226 SER A N 1
ATOM 1898 C CA . SER A 1 226 ? 7.316 8.164 19.672 1 74.31 226 SER A CA 1
ATOM 1899 C C . SER A 1 226 ? 6.133 8.359 18.734 1 74.31 226 SER A C 1
ATOM 1901 O O . SER A 1 226 ? 6.27 8.977 17.672 1 74.31 226 SER A O 1
ATOM 1903 N N . PRO A 1 227 ? 5.066 7.844 19.078 1 72.25 227 PRO A N 1
ATOM 1904 C CA . PRO A 1 227 ? 3.891 8.008 18.219 1 72.25 227 PRO A CA 1
ATOM 1905 C C . PRO A 1 227 ? 3.467 9.469 18.078 1 72.25 227 PRO A C 1
ATOM 1907 O O . PRO A 1 227 ? 3.857 10.312 18.891 1 72.25 227 PRO A O 1
ATOM 1910 N N . LEU A 1 228 ? 2.693 9.758 16.984 1 73.44 228 LEU A N 1
ATOM 1911 C CA . LEU A 1 228 ? 2.145 11.094 16.766 1 73.44 228 LEU A CA 1
ATOM 1912 C C . LEU A 1 228 ? 1.278 11.531 17.938 1 73.44 228 LEU A C 1
ATOM 1914 O O . LEU A 1 228 ? 0.472 10.75 18.438 1 73.44 228 LEU A O 1
ATOM 1918 N N . ARG A 1 229 ? 1.553 12.711 18.391 1 69.06 229 ARG A N 1
ATOM 1919 C CA . ARG A 1 229 ? 0.74 13.289 19.453 1 69.06 229 ARG A CA 1
ATOM 1920 C C . ARG A 1 229 ? -0.446 14.055 18.875 1 69.06 229 ARG A C 1
ATOM 1922 O O . ARG A 1 229 ? -0.291 14.836 17.922 1 69.06 229 ARG A O 1
ATOM 1929 N N . SER A 1 230 ? -1.646 13.625 19.203 1 74.81 230 SER A N 1
ATOM 1930 C CA . SER A 1 230 ? -2.85 14.352 18.797 1 74.81 230 SER A CA 1
ATOM 1931 C C . SER A 1 230 ? -3.684 14.734 20.016 1 74.81 230 SER A C 1
ATOM 1933 O O . SER A 1 230 ? -3.82 13.945 20.953 1 74.81 230 SER A O 1
ATOM 1935 N N . TYR A 1 231 ? -4.152 15.844 20.031 1 77.31 231 TYR A N 1
ATOM 1936 C CA . TYR A 1 231 ? -5.031 16.312 21.094 1 77.31 231 TYR A CA 1
ATOM 1937 C C . TYR A 1 231 ? -6.461 15.836 20.875 1 77.31 231 TYR A C 1
ATOM 1939 O O . TYR A 1 231 ? -7.016 15.992 19.781 1 77.31 231 TYR A O 1
ATOM 1947 N N . GLU A 1 232 ? -6.867 15.188 21.953 1 79.56 232 GLU A N 1
ATOM 1948 C CA . GLU A 1 232 ? -8.273 14.797 21.984 1 79.56 232 GLU A CA 1
ATOM 1949 C C . GLU A 1 232 ? -9.023 15.516 23.109 1 79.56 232 GLU A C 1
ATOM 1951 O O . GLU A 1 232 ? -8.43 15.852 24.141 1 79.56 232 GLU A O 1
ATOM 1956 N N . TYR A 1 233 ? -10.195 15.844 22.812 1 75.56 233 TYR A N 1
ATOM 1957 C CA . TYR A 1 233 ? -11.023 16.531 23.797 1 75.56 233 TYR A CA 1
ATOM 1958 C C . TYR A 1 233 ? -12.195 15.672 24.234 1 75.56 233 TYR A C 1
ATOM 1960 O O . TYR A 1 233 ? -13.047 15.297 23.422 1 75.56 233 TYR A O 1
ATOM 1968 N N . ASP A 1 234 ? -11.992 15.219 25.453 1 72.44 234 ASP A N 1
ATOM 1969 C CA . ASP A 1 234 ? -13.023 14.344 26 1 72.44 234 ASP A CA 1
ATOM 1970 C C . ASP A 1 234 ? -13.656 14.969 27.25 1 72.44 234 ASP A C 1
ATOM 1972 O O . ASP A 1 234 ? -13.008 15.734 27.969 1 72.44 234 ASP A O 1
ATOM 1976 N N . GLU A 1 235 ? -14.938 14.672 27.359 1 73 235 GLU A N 1
ATOM 1977 C CA . GLU A 1 235 ? -15.586 15.031 28.609 1 73 235 GLU A CA 1
ATOM 1978 C C . GLU A 1 235 ? -15.188 14.07 29.734 1 73 235 GLU A C 1
ATOM 1980 O O . GLU A 1 235 ? -15.148 12.859 29.531 1 73 235 GLU A O 1
ATOM 1985 N N . VAL A 1 236 ? -14.562 14.578 30.766 1 72.81 236 VAL A N 1
ATOM 1986 C CA . VAL A 1 236 ? -14.188 13.711 31.875 1 72.81 236 VAL A CA 1
ATOM 1987 C C . VAL A 1 236 ? -14.789 14.242 33.188 1 72.81 236 VAL A C 1
ATOM 1989 O O . VAL A 1 236 ? -15.281 15.375 33.219 1 72.81 236 VAL A O 1
ATOM 1992 N N . ASP A 1 237 ? -14.914 13.328 34.094 1 76.38 237 ASP A N 1
ATOM 1993 C CA . ASP A 1 237 ? -15.445 13.742 35.406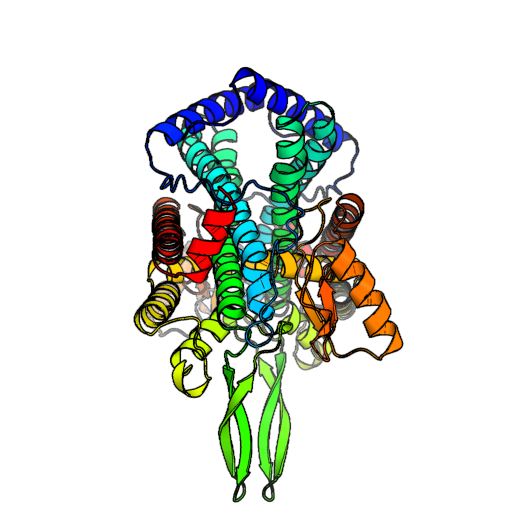 1 76.38 237 ASP A CA 1
ATOM 1994 C C . ASP A 1 237 ? -14.586 14.844 36.031 1 76.38 237 ASP A C 1
ATOM 1996 O O . ASP A 1 237 ? -13.492 15.133 35.531 1 76.38 237 ASP A O 1
ATOM 2000 N N . GLN A 1 238 ? -15.203 15.461 37.156 1 77 238 GLN A N 1
ATOM 2001 C CA . GLN A 1 238 ? -14.586 16.641 37.75 1 77 238 GLN A CA 1
ATOM 2002 C C . GLN A 1 238 ? -13.203 16.312 38.312 1 77 238 GLN A C 1
ATOM 2004 O O . GLN A 1 238 ? -12.273 17.125 38.188 1 77 238 GLN A O 1
ATOM 2009 N N . GLU A 1 239 ? -13.117 15.227 38.906 1 77.44 239 GLU A N 1
ATOM 2010 C CA . GLU A 1 239 ? -11.844 14.828 39.5 1 77.44 239 GLU A CA 1
ATOM 2011 C C . GLU A 1 239 ? -10.781 14.625 38.406 1 77.44 239 GLU A C 1
ATOM 2013 O O . GLU A 1 239 ? -9.68 15.156 38.5 1 77.44 239 GLU A O 1
ATOM 2018 N N . THR A 1 240 ? -11.133 13.945 37.438 1 73 240 THR A N 1
ATOM 2019 C CA . THR A 1 240 ? -10.234 13.695 36.312 1 73 240 THR A CA 1
ATOM 2020 C C . THR A 1 240 ? -9.875 14.992 35.625 1 73 240 THR A C 1
ATOM 2022 O O . THR A 1 240 ? -8.719 15.195 35.219 1 73 240 THR A O 1
ATOM 2025 N N . LYS A 1 241 ? -10.844 15.781 35.625 1 75.62 241 LYS A N 1
ATOM 2026 C CA . LYS A 1 241 ? -10.648 17.078 34.969 1 75.62 241 LYS A CA 1
ATOM 2027 C C . LYS A 1 241 ? -9.594 17.906 35.719 1 75.62 241 LYS A C 1
ATOM 2029 O O . LYS A 1 241 ? -8.734 18.516 35.094 1 75.62 241 LYS A O 1
ATOM 2034 N N . GLN A 1 242 ? -9.664 17.922 36.969 1 74.81 242 GLN A N 1
ATOM 2035 C CA . GLN A 1 242 ? -8.711 18.672 37.812 1 74.81 242 GLN A CA 1
ATOM 2036 C C . GLN A 1 242 ? -7.301 18.109 37.656 1 74.81 242 GLN A C 1
ATOM 2038 O O . GLN A 1 242 ? -6.344 18.875 37.5 1 74.81 242 GLN A O 1
ATOM 2043 N N . MET A 1 243 ? -7.207 16.875 37.625 1 75.81 243 MET A N 1
ATOM 2044 C CA . MET A 1 243 ? -5.91 16.234 37.469 1 75.81 243 MET A CA 1
ATOM 2045 C C . MET A 1 243 ? -5.289 16.578 36.125 1 75.81 243 MET A C 1
ATOM 2047 O O . MET A 1 243 ? -4.129 16.969 36.031 1 75.81 243 MET A O 1
ATOM 2051 N N 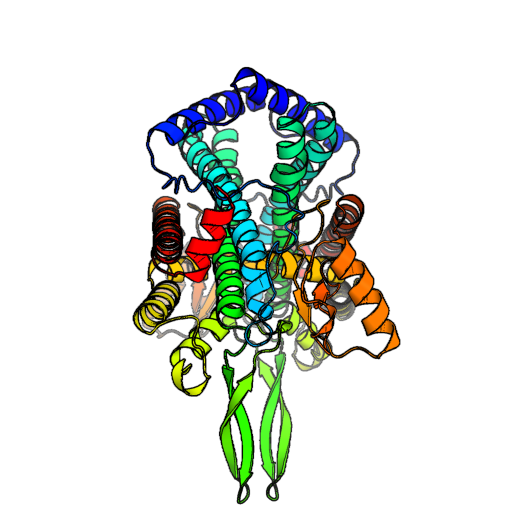. LEU A 1 244 ? -6.086 16.469 35.125 1 71.62 244 LEU A N 1
ATOM 2052 C CA . LEU A 1 244 ? -5.598 16.703 33.781 1 71.62 244 LEU A CA 1
ATOM 2053 C C . LEU A 1 244 ? -5.25 18.188 33.562 1 71.62 244 LEU A C 1
ATOM 2055 O O . LEU A 1 244 ? -4.262 18.5 32.906 1 71.62 244 LEU A O 1
ATOM 2059 N N . SER A 1 245 ? -6.031 18.984 34.219 1 70.81 245 SER A N 1
ATOM 2060 C CA . SER A 1 245 ? -5.742 20.422 34.156 1 70.81 245 SER A CA 1
ATOM 2061 C C . SER A 1 245 ? -4.383 20.734 34.75 1 70.81 245 SER A C 1
ATOM 2063 O O . SER A 1 245 ? -3.656 21.594 34.25 1 70.81 245 SER A O 1
ATOM 2065 N N . TYR A 1 246 ? -4.109 20.031 35.75 1 72.5 246 TYR A N 1
ATOM 2066 C CA . TYR A 1 246 ? -2.809 20.203 36.406 1 72.5 246 TYR A CA 1
ATOM 2067 C C . TYR A 1 246 ? -1.683 19.812 35.438 1 72.5 246 TYR A C 1
ATOM 2069 O O . TYR A 1 246 ? -0.709 20.547 35.281 1 72.5 246 TYR A O 1
ATOM 2077 N N . PHE A 1 247 ? -1.827 18.766 34.75 1 67.75 247 PHE A N 1
ATOM 2078 C CA . PHE A 1 247 ? -0.817 18.297 33.781 1 67.75 247 PHE A CA 1
ATOM 2079 C C . PHE A 1 247 ? -0.688 19.281 32.625 1 67.75 247 PHE A C 1
ATOM 2081 O O . PHE A 1 247 ? 0.423 19.594 32.188 1 67.75 247 PHE A O 1
ATOM 2088 N N . ASP A 1 248 ? -1.806 19.703 32.219 1 66.56 248 ASP A N 1
ATOM 2089 C CA . ASP A 1 248 ? -1.816 20.656 31.125 1 66.56 248 ASP A CA 1
ATOM 2090 C C . ASP A 1 248 ? -1.036 21.922 31.484 1 66.56 248 ASP A C 1
ATOM 2092 O O . ASP A 1 248 ? -0.261 22.438 30.688 1 66.56 248 ASP A O 1
ATOM 2096 N N . LYS A 1 249 ? -1.263 22.328 32.625 1 67.44 249 LYS A N 1
ATOM 2097 C CA . LYS A 1 249 ? -0.539 23.5 33.125 1 67.44 249 LYS A CA 1
ATOM 2098 C C . LYS A 1 249 ? 0.963 23.234 33.156 1 67.44 249 LYS A C 1
ATOM 2100 O O . LYS A 1 249 ? 1.765 24.094 32.812 1 67.44 249 LYS A O 1
ATOM 2105 N N . SER A 1 250 ? 1.195 22.078 33.438 1 68.44 250 SER A N 1
ATOM 2106 C CA . SER A 1 250 ? 2.604 21.734 33.594 1 68.44 250 SER A CA 1
ATOM 2107 C C . SER A 1 250 ? 3.324 21.719 32.25 1 68.44 250 SER A C 1
ATOM 2109 O O . SER A 1 250 ? 4.527 22 32.188 1 68.44 250 SER A O 1
ATOM 2111 N N . ILE A 1 251 ? 2.518 21.438 31.328 1 63.28 251 ILE A N 1
ATOM 2112 C CA . ILE A 1 251 ? 3.17 21.344 30.031 1 63.28 251 ILE A CA 1
ATOM 2113 C C . ILE A 1 251 ? 2.914 22.625 29.234 1 63.28 251 ILE A C 1
ATOM 2115 O O . ILE A 1 251 ? 3.205 22.688 28.031 1 63.28 251 ILE A O 1
ATOM 2119 N N . GLY A 1 252 ? 2.311 23.609 29.938 1 62.97 252 GLY A N 1
ATOM 2120 C CA . GLY A 1 252 ? 2.242 24.953 29.391 1 62.97 252 GLY A CA 1
ATOM 2121 C C . GLY A 1 252 ? 0.962 25.219 28.625 1 62.97 252 GLY A C 1
ATOM 2122 O O . GLY A 1 252 ? 0.888 26.172 27.844 1 62.97 252 GLY A O 1
ATOM 2123 N N . ILE A 1 253 ? -0.024 24.281 28.891 1 62.75 253 ILE A N 1
ATOM 2124 C CA . ILE A 1 253 ? -1.31 24.547 28.25 1 62.75 253 ILE A CA 1
ATOM 2125 C C . ILE A 1 253 ? -2.127 25.516 29.094 1 62.75 253 ILE A C 1
ATOM 2127 O O . ILE A 1 253 ? -2.439 25.219 30.25 1 62.75 253 ILE A O 1
ATOM 2131 N N . LYS A 1 254 ? -2.281 26.734 28.922 1 61.84 254 LYS A N 1
ATOM 2132 C CA . LYS A 1 254 ? -2.826 27.766 29.797 1 61.84 254 LYS A CA 1
ATOM 2133 C C . LYS A 1 254 ? -4.344 27.656 29.891 1 61.84 254 LYS A C 1
ATOM 2135 O O . LYS A 1 254 ? -4.91 27.812 30.984 1 61.84 254 LYS A O 1
ATOM 2140 N N . ASN A 1 255 ? -5.168 27.609 28.891 1 56.84 255 ASN A N 1
ATOM 2141 C CA . ASN A 1 255 ? -6.602 27.859 28.969 1 56.84 255 ASN A CA 1
ATOM 2142 C C . ASN A 1 255 ? -7.402 26.562 28.891 1 56.84 255 ASN A C 1
ATOM 2144 O O . ASN A 1 255 ? -8.562 26.562 28.484 1 56.84 255 ASN A O 1
ATOM 2148 N N . SER A 1 256 ? -6.789 25.453 29.234 1 54.22 256 SER A N 1
ATOM 2149 C CA . SER A 1 256 ? -7.527 24.203 29.203 1 54.22 256 SER A CA 1
ATOM 2150 C C . SER A 1 256 ? -8.648 24.172 30.234 1 54.22 256 SER A C 1
ATOM 2152 O O . SER A 1 256 ? -9.648 23.469 30.047 1 54.22 256 SER A O 1
ATOM 2154 N N . LYS A 1 257 ? -8.57 24.953 31.297 1 54.72 257 LYS A N 1
ATOM 2155 C CA . LYS A 1 257 ? -9.383 24.906 32.5 1 54.72 257 LYS A CA 1
ATOM 2156 C C . LYS A 1 257 ? -10.828 25.312 32.219 1 54.72 257 LYS A C 1
ATOM 2158 O O . LYS A 1 257 ? -11.75 24.859 32.906 1 54.72 257 LYS A O 1
ATOM 2163 N N . LYS A 1 258 ? -10.953 26.172 31.297 1 52.88 258 LYS A N 1
ATOM 2164 C CA . LYS A 1 258 ? -12.312 26.703 31.219 1 52.88 258 LYS A CA 1
ATOM 2165 C C . LYS A 1 258 ? -13.227 25.75 30.453 1 52.88 258 LYS A C 1
ATOM 2167 O O . LYS A 1 258 ? -14.438 25.938 30.422 1 52.88 258 LYS A O 1
ATOM 2172 N N . SER A 1 259 ? -12.617 24.734 29.812 1 54.44 259 SER A N 1
ATOM 2173 C CA . SER A 1 259 ? -13.453 23.906 28.938 1 54.44 259 SER A CA 1
ATOM 2174 C C . SER A 1 259 ? -13.945 22.656 29.672 1 54.44 259 SER A C 1
ATOM 2176 O O . SER A 1 259 ? -13.273 22.156 30.562 1 54.44 259 SER A O 1
ATOM 2178 N N . ARG A 1 260 ? -15.305 22.359 29.656 1 59.12 260 ARG A N 1
ATOM 2179 C CA . ARG A 1 260 ? -15.922 21.125 30.141 1 59.12 260 ARG A CA 1
ATOM 2180 C C . ARG A 1 260 ? -15.188 19.906 29.609 1 59.12 260 ARG A C 1
ATOM 2182 O O . ARG A 1 260 ? -15.484 18.781 30 1 59.12 260 ARG A O 1
ATOM 2189 N N . TYR A 1 261 ? -14.234 20.219 28.781 1 61.91 261 TYR A N 1
ATOM 2190 C CA . TYR A 1 261 ? -13.492 19.125 28.141 1 61.91 261 TYR A CA 1
ATOM 2191 C C . TYR A 1 261 ? -12.023 19.172 28.547 1 61.91 261 TYR A C 1
ATOM 2193 O O . TYR A 1 261 ? -11.5 20.234 28.906 1 61.91 261 TYR A O 1
ATOM 2201 N N . ILE A 1 262 ? -11.539 18.047 28.781 1 63.44 262 ILE A N 1
ATOM 2202 C CA . ILE A 1 262 ? -10.109 17.953 29.031 1 63.44 262 ILE A CA 1
ATOM 2203 C C . ILE A 1 262 ? -9.367 17.641 27.734 1 63.44 262 ILE A C 1
ATOM 2205 O O . ILE A 1 262 ? -9.914 16.969 26.844 1 63.44 262 ILE A O 1
ATOM 2209 N N . VAL A 1 263 ? -8.281 18.312 27.609 1 67.19 263 VAL A N 1
ATOM 2210 C CA . VAL A 1 263 ? -7.359 18 26.516 1 67.19 263 VAL A CA 1
ATOM 2211 C C . VAL A 1 263 ? -6.559 16.75 26.859 1 67.19 263 VAL A C 1
ATOM 2213 O O . VAL A 1 263 ? -5.945 16.672 27.922 1 67.19 263 VAL A O 1
ATOM 2216 N N . LYS A 1 264 ? -6.875 15.773 26.25 1 64.38 264 LYS A N 1
ATOM 2217 C CA . LYS A 1 264 ? -6.02 14.594 26.359 1 64.38 264 LYS A CA 1
ATOM 2218 C C . LYS A 1 264 ? -5.168 14.43 25.094 1 64.38 264 LYS A C 1
ATOM 2220 O O . LYS A 1 264 ? -5.652 14.617 23.984 1 64.38 264 LYS A O 1
ATOM 2225 N N . SER A 1 265 ? -3.865 14.688 25.422 1 59.53 265 SER A N 1
ATOM 2226 C CA . SER A 1 265 ? -3.066 14.336 24.25 1 59.53 265 S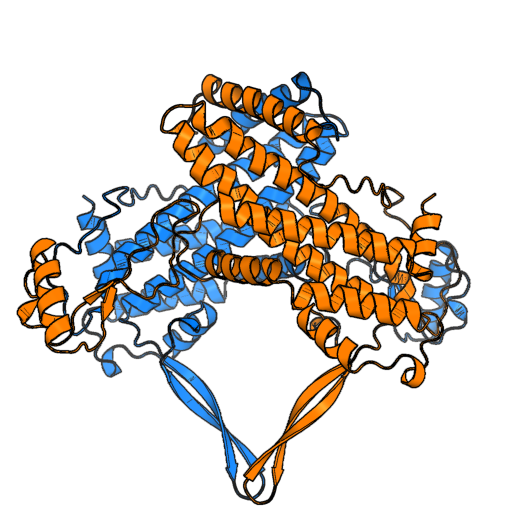ER A CA 1
ATOM 2227 C C . SER A 1 265 ? -3.422 12.945 23.734 1 59.53 265 SER A C 1
ATOM 2229 O O . SER A 1 265 ? -3.635 12.023 24.531 1 59.53 265 SER A O 1
ATOM 2231 N N . SER A 1 266 ? -3.961 13.016 22.719 1 51.47 266 SER A N 1
ATOM 2232 C CA . SER A 1 266 ? -4.109 11.695 22.109 1 51.47 266 SER A CA 1
ATOM 2233 C C . SER A 1 266 ? -2.836 10.875 22.266 1 51.47 266 SER A C 1
ATOM 2235 O O . SER A 1 266 ? -1.865 11.086 21.531 1 51.47 266 SER A O 1
ATOM 2237 N N . LYS A 1 267 ? -2.059 11.141 23.344 1 48.94 267 LYS A N 1
ATOM 2238 C CA . LYS A 1 267 ? -0.89 10.266 23.406 1 48.94 267 LYS A CA 1
ATOM 2239 C C . LYS A 1 267 ? -0.949 9.188 22.328 1 48.94 267 LYS A C 1
ATOM 2241 O O . LYS A 1 267 ? -1.977 9.016 21.672 1 48.94 267 LYS A O 1
ATOM 2246 N N . PRO A 1 268 ? -0.36 7.891 22.594 1 46.31 268 PRO A N 1
ATOM 2247 C CA . PRO A 1 268 ? -0.089 6.867 21.578 1 46.31 268 PRO A CA 1
ATOM 2248 C C . PRO A 1 268 ? -1.347 6.426 20.844 1 46.31 268 PRO A C 1
ATOM 2250 O O . PRO A 1 268 ? -2.023 5.484 21.266 1 46.31 268 PRO A O 1
ATOM 2253 N N . LEU A 1 269 ? -2.371 7.203 20.906 1 45.19 269 LEU A N 1
ATOM 2254 C CA . LEU A 1 269 ? -3.436 6.34 20.406 1 45.19 269 LEU A CA 1
ATOM 2255 C C . LEU A 1 269 ? -2.867 5.238 19.516 1 45.19 269 LEU A C 1
ATOM 2257 O O . LEU A 1 269 ? -3.467 4.168 19.391 1 45.19 269 LEU A O 1
ATOM 2261 N N . GLU A 1 270 ? -1.881 5.719 18.891 1 54.88 270 GLU A N 1
ATOM 2262 C CA . GLU A 1 270 ? -1.279 4.605 18.156 1 54.88 270 GLU A CA 1
ATOM 2263 C C . GLU A 1 270 ? -0.087 4.031 18.922 1 54.88 270 GLU A C 1
ATOM 2265 O O . GLU A 1 270 ? 0.685 4.773 19.531 1 54.88 270 GLU A O 1
ATOM 2270 N N . LYS A 1 271 ? -0.301 2.973 19.594 1 63.69 271 LYS A N 1
ATOM 2271 C CA . LYS A 1 271 ? 0.784 2.205 20.203 1 63.69 271 LYS A CA 1
ATOM 2272 C C . LYS A 1 271 ? 2.088 2.393 19.422 1 63.69 271 LYS A C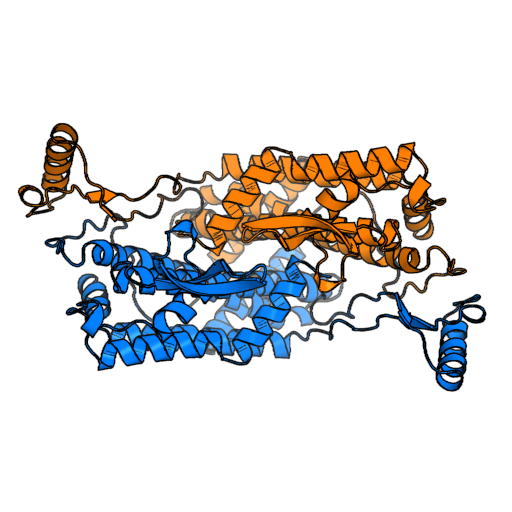 1
ATOM 2274 O O . LYS A 1 271 ? 2.072 2.574 18.203 1 63.69 271 LYS A O 1
ATOM 2279 N N . GLU A 1 272 ? 3.182 2.727 20.344 1 76.44 272 GLU A N 1
ATOM 2280 C CA . GLU A 1 272 ? 4.492 2.684 19.703 1 76.44 272 GLU A CA 1
ATOM 2281 C C . GLU A 1 272 ? 4.738 1.33 19.031 1 76.44 272 GLU A C 1
ATOM 2283 O O . GLU A 1 272 ? 4.504 0.284 19.641 1 76.44 272 GLU A O 1
ATOM 2288 N N . GLU A 1 273 ? 5.066 1.488 17.875 1 82.38 273 GLU A N 1
ATOM 2289 C CA . GLU A 1 273 ? 5.41 0.275 17.141 1 82.38 273 GLU A CA 1
ATOM 2290 C C . GLU A 1 273 ? 6.891 -0.056 17.281 1 82.38 273 GLU A C 1
ATOM 2292 O O . GLU A 1 273 ? 7.75 0.759 16.938 1 82.38 273 GLU A O 1
ATOM 2297 N N . LYS A 1 274 ? 7.133 -1.167 17.828 1 90.69 274 LYS A N 1
ATOM 2298 C CA . LYS A 1 274 ? 8.516 -1.581 18.031 1 90.69 274 LYS A CA 1
ATOM 2299 C C . LYS A 1 274 ? 8.984 -2.5 16.906 1 90.69 274 LYS A C 1
ATOM 2301 O O . LYS A 1 274 ? 8.289 -3.449 16.531 1 90.69 274 LYS A O 1
ATOM 2306 N N . PHE A 1 275 ? 10.273 -2.234 16.547 1 93.69 275 PHE A N 1
ATOM 2307 C CA . PHE A 1 275 ? 10.812 -3.012 15.438 1 93.69 275 PHE A CA 1
ATOM 2308 C C . PHE A 1 275 ? 10.828 -4.5 15.773 1 93.69 275 PHE A C 1
ATOM 2310 O O . PHE A 1 275 ? 10.398 -5.328 14.969 1 93.69 275 PHE A O 1
ATOM 2317 N N . GLY A 1 276 ? 11.266 -4.777 16.953 1 94.38 276 GLY A N 1
ATOM 2318 C CA . GLY A 1 276 ? 11.383 -6.168 17.359 1 94.38 276 GLY A CA 1
ATOM 2319 C C . GLY A 1 276 ? 10.07 -6.922 17.297 1 94.38 276 GLY A C 1
ATOM 2320 O O . GLY A 1 276 ? 10.023 -8.062 16.828 1 94.38 276 GLY A O 1
ATOM 2321 N N . GLU A 1 277 ? 9.039 -6.355 17.656 1 94.12 277 GLU A N 1
ATOM 2322 C CA . GLU A 1 277 ? 7.719 -6.98 17.625 1 94.12 277 GLU A CA 1
ATOM 2323 C C . GLU A 1 277 ? 7.207 -7.129 16.203 1 94.12 277 GLU A C 1
ATOM 2325 O O . GLU A 1 277 ? 6.699 -8.188 15.82 1 94.12 277 GLU A O 1
ATOM 2330 N N . ILE A 1 278 ? 7.391 -6.098 15.406 1 94.62 278 ILE A N 1
ATOM 2331 C CA . ILE A 1 278 ? 6.859 -6.098 14.047 1 94.62 278 ILE A CA 1
ATOM 2332 C C . ILE A 1 278 ? 7.629 -7.105 13.195 1 94.62 278 ILE A C 1
ATOM 2334 O O . ILE A 1 278 ? 7.031 -7.859 12.422 1 94.62 278 ILE A O 1
ATOM 2338 N N . ILE A 1 279 ? 8.977 -7.098 13.344 1 95.81 279 ILE A N 1
ATOM 2339 C CA . ILE A 1 279 ? 9.781 -7.992 12.523 1 95.81 279 ILE A CA 1
ATOM 2340 C C . ILE A 1 279 ? 9.5 -9.445 12.914 1 95.81 279 ILE A C 1
ATOM 2342 O O . ILE A 1 279 ? 9.523 -10.336 12.062 1 95.81 279 ILE A O 1
ATOM 2346 N N . HIS A 1 280 ? 9.242 -9.672 14.125 1 95.88 280 HIS A N 1
ATOM 2347 C CA . HIS A 1 280 ? 8.812 -11.008 14.531 1 95.88 280 HIS A CA 1
ATOM 2348 C C . HIS A 1 280 ? 7.523 -11.414 13.82 1 95.88 280 HIS A C 1
ATOM 2350 O O . HIS A 1 280 ? 7.43 -12.508 13.273 1 95.88 280 HIS A O 1
ATOM 2356 N N . ASP A 1 281 ? 6.52 -10.555 13.875 1 96.38 281 ASP A N 1
ATOM 2357 C CA . ASP A 1 281 ? 5.27 -10.828 13.164 1 96.38 281 ASP A CA 1
ATOM 2358 C C . ASP A 1 281 ? 5.52 -11.094 11.688 1 96.38 281 ASP A C 1
ATOM 2360 O O . ASP A 1 281 ? 4.898 -11.977 11.094 1 96.38 281 ASP A O 1
ATOM 2364 N N . VAL A 1 282 ? 6.398 -10.281 11.117 1 96.62 282 VAL A N 1
ATOM 2365 C CA . VAL A 1 282 ? 6.73 -10.422 9.703 1 96.62 282 VAL A CA 1
ATOM 2366 C C . VAL A 1 282 ? 7.305 -11.812 9.445 1 96.62 282 VAL A C 1
ATOM 2368 O O . VAL A 1 282 ? 6.883 -12.5 8.508 1 96.62 282 VAL A O 1
ATOM 2371 N N . LEU A 1 283 ? 8.219 -12.227 10.234 1 95.69 283 LEU A N 1
ATOM 2372 C CA . LEU A 1 283 ? 8.875 -13.516 10.039 1 95.69 283 LEU A CA 1
ATOM 2373 C C . LEU A 1 283 ? 7.898 -14.664 10.266 1 95.69 283 LEU A C 1
ATOM 2375 O O . LEU A 1 283 ? 7.941 -15.672 9.555 1 95.69 283 LEU A O 1
ATOM 2379 N N . GLU A 1 284 ? 7.027 -14.547 11.18 1 95.75 284 GLU A N 1
ATOM 2380 C CA . GLU A 1 284 ? 6.004 -15.562 11.414 1 95.75 284 GLU A CA 1
ATOM 2381 C C . GLU A 1 284 ? 5.051 -15.664 10.227 1 95.75 284 GLU A C 1
ATOM 2383 O O . GLU A 1 284 ? 4.691 -16.766 9.805 1 95.75 284 GLU A O 1
ATOM 2388 N N . VAL A 1 285 ? 4.656 -14.57 9.703 1 96.38 285 VAL A N 1
ATOM 2389 C CA . VAL A 1 285 ? 3.758 -14.562 8.555 1 96.38 285 VAL A CA 1
ATOM 2390 C C . VAL A 1 285 ? 4.477 -15.133 7.336 1 96.38 285 VAL A C 1
ATOM 2392 O O . VAL A 1 285 ? 3.893 -15.898 6.562 1 96.38 285 VAL A O 1
ATOM 2395 N N . TRP A 1 286 ? 5.699 -14.695 7.168 1 94.62 286 TRP A N 1
ATOM 2396 C CA . TRP A 1 286 ? 6.496 -15.227 6.066 1 94.62 286 TRP A CA 1
ATOM 2397 C C . TRP A 1 286 ? 6.613 -16.734 6.156 1 94.62 286 TRP A C 1
ATOM 2399 O O . TRP A 1 286 ? 6.398 -17.453 5.168 1 94.62 286 TRP A O 1
ATOM 2409 N N . LYS A 1 287 ? 6.926 -17.203 7.281 1 92.81 287 LYS A N 1
ATOM 2410 C CA . LYS A 1 287 ? 6.996 -18.641 7.508 1 92.81 287 LYS A CA 1
ATOM 2411 C C . LYS A 1 287 ? 5.668 -19.312 7.184 1 92.81 287 LYS A C 1
ATOM 2413 O O . LYS A 1 287 ? 5.641 -20.375 6.547 1 92.81 287 LYS A O 1
ATOM 2418 N N . LEU A 1 288 ? 4.621 -18.75 7.629 1 94.69 288 LEU A N 1
ATOM 2419 C CA . LEU A 1 288 ? 3.289 -19.266 7.332 1 94.69 288 LEU A CA 1
ATOM 2420 C C . LEU A 1 288 ? 3.068 -19.375 5.824 1 94.69 288 LEU A C 1
ATOM 2422 O O . LEU A 1 288 ? 2.604 -20.391 5.332 1 94.69 288 LEU A O 1
ATOM 2426 N N . PHE A 1 289 ? 3.418 -18.328 5.094 1 93.06 289 PHE A N 1
ATOM 2427 C CA . PHE A 1 289 ? 3.23 -18.297 3.65 1 93.06 289 PHE A CA 1
ATOM 2428 C C . PHE A 1 289 ? 4.059 -19.375 2.965 1 93.06 289 PHE A C 1
ATOM 2430 O O . PHE A 1 289 ? 3.543 -20.125 2.129 1 93.06 289 PHE A O 1
ATOM 2437 N N . MET A 1 290 ? 5.254 -19.516 3.369 1 91.81 290 MET A N 1
ATOM 2438 C CA . MET A 1 290 ? 6.156 -20.469 2.734 1 91.81 290 MET A CA 1
ATOM 2439 C C . MET A 1 290 ? 5.734 -21.906 3.039 1 91.81 290 MET A C 1
ATOM 2441 O O . MET A 1 290 ? 5.711 -22.75 2.145 1 91.81 290 MET A O 1
ATOM 2445 N N . ASN A 1 291 ? 5.414 -22.125 4.285 1 91.75 291 ASN A N 1
ATOM 2446 C CA . ASN A 1 291 ? 4.953 -23.453 4.656 1 91.75 291 ASN A CA 1
ATOM 2447 C C . ASN A 1 291 ? 3.654 -23.812 3.941 1 91.75 291 ASN A C 1
ATOM 2449 O O . ASN A 1 291 ? 3.494 -24.938 3.471 1 91.75 291 ASN A O 1
ATOM 2453 N N . SER A 1 292 ? 2.75 -22.906 3.895 1 92.56 292 SER A N 1
ATOM 2454 C CA . SER A 1 292 ? 1.468 -23.125 3.232 1 92.56 292 SER A CA 1
ATOM 2455 C C . SER A 1 292 ? 1.653 -23.406 1.745 1 92.56 292 SER A C 1
ATOM 2457 O O . SER A 1 292 ? 1.008 -24.297 1.187 1 92.56 292 SER A O 1
ATOM 2459 N N . LEU A 1 293 ? 2.465 -22.594 1.105 1 91.56 293 LEU A N 1
ATOM 2460 C CA . LEU A 1 293 ? 2.752 -22.797 -0.309 1 91.56 293 LEU A CA 1
ATOM 2461 C C . LEU A 1 293 ? 3.355 -24.188 -0.537 1 91.56 293 LEU A C 1
ATOM 2463 O O . LEU A 1 293 ? 2.926 -24.906 -1.435 1 91.56 293 LEU A O 1
ATOM 2467 N N . LYS A 1 294 ? 4.305 -24.516 0.285 1 90.69 294 LYS A N 1
ATOM 2468 C CA . LYS A 1 294 ? 4.93 -25.828 0.179 1 90.69 294 LYS A CA 1
ATOM 2469 C C . LYS A 1 294 ? 3.902 -26.938 0.346 1 90.69 294 LYS A C 1
ATOM 2471 O O . LYS A 1 294 ? 3.883 -27.906 -0.431 1 90.69 294 LYS A O 1
ATOM 2476 N N . GLU A 1 295 ? 3.09 -26.844 1.312 1 92 295 GLU A N 1
ATOM 2477 C CA . GLU A 1 295 ? 2.061 -27.844 1.575 1 92 295 GLU A CA 1
ATOM 2478 C C . GLU A 1 295 ? 1.128 -28.016 0.378 1 92 295 GLU A C 1
ATOM 2480 O O . GLU A 1 295 ? 0.771 -29.125 0.01 1 92 295 GLU A O 1
ATOM 2485 N N . LEU A 1 296 ? 0.746 -27 -0.195 1 94.06 296 LEU A N 1
ATOM 2486 C CA . LEU A 1 296 ? -0.141 -27.031 -1.352 1 94.06 296 LEU A CA 1
ATOM 2487 C C . LEU A 1 296 ? 0.558 -27.672 -2.549 1 94.06 296 LEU A C 1
ATOM 2489 O O . LEU A 1 296 ? -0.015 -28.531 -3.223 1 94.06 296 LEU A O 1
ATOM 2493 N N . LEU A 1 297 ? 1.739 -27.281 -2.818 1 91.38 297 LEU A N 1
ATOM 2494 C CA . LEU A 1 297 ? 2.484 -27.766 -3.971 1 91.38 297 LEU A CA 1
ATOM 2495 C C . LEU A 1 297 ? 2.783 -29.266 -3.828 1 91.38 297 LEU A C 1
ATOM 2497 O O . LEU A 1 297 ? 2.857 -29.984 -4.824 1 91.38 297 LEU A O 1
ATOM 2501 N N . ASP A 1 298 ? 2.906 -29.719 -2.623 1 90.06 298 ASP A N 1
ATOM 2502 C CA . ASP A 1 298 ? 3.242 -31.109 -2.365 1 90.06 298 ASP A CA 1
ATOM 2503 C C . ASP A 1 298 ? 1.995 -31.984 -2.396 1 90.06 298 ASP A C 1
ATOM 2505 O O . ASP A 1 298 ? 2.078 -33.188 -2.697 1 90.06 298 ASP A O 1
ATOM 2509 N N . ASN A 1 299 ? 0.859 -31.375 -2.164 1 93.94 299 ASN A N 1
ATOM 2510 C CA . ASN A 1 299 ? -0.269 -32.25 -1.855 1 93.94 299 ASN A CA 1
ATOM 2511 C C . ASN A 1 299 ? -1.444 -32 -2.797 1 93.94 299 ASN A C 1
ATOM 2513 O O . ASN A 1 299 ? -2.383 -32.812 -2.852 1 93.94 299 ASN A O 1
ATOM 2517 N N . VAL A 1 300 ? -1.483 -30.938 -3.457 1 95.25 300 VAL A N 1
ATOM 2518 C CA . VAL A 1 300 ? -2.531 -30.688 -4.438 1 95.25 300 VAL A CA 1
ATOM 2519 C C . VAL A 1 300 ? -2.059 -31.125 -5.824 1 95.25 300 VAL A C 1
ATOM 2521 O O . VAL A 1 300 ? -1.13 -30.547 -6.383 1 95.25 300 VAL A O 1
ATOM 2524 N N . SER A 1 301 ? -2.744 -32.031 -6.402 1 93.88 301 SER A N 1
ATOM 2525 C CA . SER A 1 301 ? -2.273 -32.781 -7.574 1 93.88 301 SER A CA 1
ATOM 2526 C C . SER A 1 301 ? -2.055 -31.844 -8.758 1 93.88 301 SER A C 1
ATOM 2528 O O . SER A 1 301 ? -1.036 -31.922 -9.445 1 93.88 301 SER A O 1
ATOM 2530 N N . ILE A 1 302 ? -2.967 -30.969 -9.016 1 91.31 302 ILE A N 1
ATOM 2531 C CA . ILE A 1 302 ? -2.861 -30.062 -10.164 1 91.31 302 ILE A CA 1
ATOM 2532 C C . ILE A 1 302 ? -1.651 -29.156 -9.992 1 91.31 302 ILE A C 1
ATOM 2534 O O . ILE A 1 302 ? -0.954 -28.844 -10.961 1 91.31 302 ILE A O 1
ATOM 2538 N N . LEU A 1 303 ? -1.411 -28.719 -8.812 1 91.44 303 LEU A N 1
ATOM 2539 C CA . LEU A 1 303 ? -0.261 -27.875 -8.539 1 91.44 303 LEU A CA 1
ATOM 2540 C C . LEU A 1 303 ? 1.041 -28.656 -8.656 1 91.44 303 LEU A C 1
ATOM 2542 O O . LEU A 1 303 ? 2.004 -28.172 -9.266 1 91.44 303 LEU A O 1
ATOM 2546 N N . LYS A 1 304 ? 1.001 -29.781 -8.109 1 87.62 304 LYS A N 1
ATOM 2547 C CA . LYS A 1 304 ? 2.164 -30.656 -8.188 1 87.62 304 LYS A CA 1
ATOM 2548 C C . LYS A 1 304 ? 2.531 -30.953 -9.641 1 87.62 304 LYS A C 1
ATOM 2550 O O . LYS A 1 304 ? 3.709 -30.938 -10 1 87.62 304 LYS A O 1
ATOM 2555 N N . SER A 1 305 ? 1.515 -31.219 -10.391 1 84.38 305 SER A N 1
ATOM 2556 C CA . SER A 1 305 ? 1.733 -31.531 -11.797 1 84.38 305 SER A CA 1
ATOM 2557 C C . SER A 1 305 ? 2.344 -30.344 -12.539 1 84.38 305 SER A C 1
ATOM 2559 O O . SER A 1 305 ? 3.166 -30.531 -13.438 1 84.38 305 SER A O 1
ATOM 2561 N N . GLU A 1 306 ? 1.903 -29.172 -12.211 1 79.94 306 GLU A N 1
ATOM 2562 C CA . GLU A 1 306 ? 2.445 -27.969 -12.844 1 79.94 306 GLU A CA 1
ATOM 2563 C C . GLU A 1 306 ? 3.912 -27.766 -12.477 1 79.94 306 GLU A C 1
ATOM 2565 O O . GLU A 1 306 ? 4.727 -27.406 -13.328 1 79.94 306 GLU A O 1
ATOM 2570 N N . VAL A 1 307 ? 4.176 -28.031 -11.289 1 77 307 VAL A N 1
ATOM 2571 C CA . VAL A 1 307 ? 5.539 -27.844 -10.805 1 77 307 VAL A CA 1
ATOM 2572 C C . VAL A 1 307 ? 6.461 -28.891 -11.422 1 77 307 VAL A C 1
ATOM 2574 O O . VAL A 1 307 ? 7.609 -28.609 -11.758 1 77 307 VAL A O 1
ATOM 2577 N N . ASP A 1 308 ? 5.953 -30.094 -11.664 1 72.5 308 ASP A N 1
ATOM 2578 C CA . ASP A 1 308 ? 6.73 -31.188 -12.234 1 72.5 308 ASP A CA 1
ATOM 2579 C C . ASP A 1 308 ? 7.059 -30.938 -13.703 1 72.5 308 ASP A C 1
ATOM 2581 O O . ASP A 1 308 ? 8.031 -31.469 -14.227 1 72.5 308 ASP A O 1
ATOM 2585 N N . LYS A 1 309 ? 6.129 -30.234 -14.297 1 66.75 309 LYS A N 1
ATOM 2586 C CA . LYS A 1 309 ? 6.406 -29.891 -15.688 1 66.75 309 LYS A CA 1
ATOM 2587 C C . LYS A 1 309 ? 7.648 -29 -15.789 1 66.75 309 LYS A C 1
ATOM 2589 O O . LYS A 1 309 ? 8.25 -28.891 -16.859 1 66.75 309 LYS A O 1
ATOM 2594 N N . PHE A 1 310 ? 7.879 -28.438 -14.82 1 55.72 310 PHE A N 1
ATOM 2595 C CA . PHE A 1 310 ? 9.031 -27.547 -14.781 1 55.72 310 PHE A CA 1
ATOM 2596 C C . PHE A 1 310 ? 10.328 -28.344 -14.727 1 55.72 310 PHE A C 1
ATOM 2598 O O . PHE A 1 310 ? 11.406 -27.812 -15.023 1 55.72 310 PHE A O 1
ATOM 2605 N N . TYR A 1 311 ? 10.344 -29.703 -14.391 1 51.09 311 TYR A N 1
ATOM 2606 C CA . TYR A 1 311 ? 11.516 -30.562 -14.328 1 51.09 311 TYR A CA 1
ATOM 2607 C C . TYR A 1 311 ? 11.477 -31.641 -15.414 1 51.09 311 TYR A C 1
ATOM 2609 O O . TYR A 1 311 ? 10.406 -32.156 -15.734 1 51.09 311 TYR A O 1
ATOM 2617 N N . MET B 1 1 ? 21.328 -19.859 2.072 1 70.19 1 MET B N 1
ATOM 2618 C CA . MET B 1 1 ? 21.172 -18.859 1.02 1 70.19 1 MET B CA 1
ATOM 2619 C C . MET B 1 1 ? 22.391 -17.953 0.938 1 70.19 1 MET B C 1
ATOM 2621 O O . MET B 1 1 ? 23.047 -17.703 1.95 1 70.19 1 MET B O 1
ATOM 2625 N N . ARG B 1 2 ? 22.906 -17.859 -0.335 1 74.25 2 ARG B N 1
ATOM 2626 C CA . ARG B 1 2 ? 24 -16.906 -0.544 1 74.25 2 ARG B CA 1
ATOM 2627 C C . ARG B 1 2 ? 23.516 -15.68 -1.321 1 74.25 2 ARG B C 1
ATOM 2629 O O . ARG B 1 2 ? 22.625 -15.789 -2.17 1 74.25 2 ARG B O 1
ATOM 2636 N N . TYR B 1 3 ? 24.094 -14.5 -0.903 1 79.62 3 TYR B N 1
ATOM 2637 C CA . TYR B 1 3 ? 23.844 -13.328 -1.729 1 79.62 3 TYR B CA 1
ATOM 2638 C C . TYR B 1 3 ? 24.391 -13.516 -3.137 1 79.62 3 TYR B C 1
ATOM 2640 O O . TYR B 1 3 ? 25.516 -14.016 -3.309 1 79.62 3 TYR B O 1
ATOM 2648 N N . PRO B 1 4 ? 23.578 -13.18 -4.062 1 79.44 4 PRO B N 1
ATOM 2649 C CA . PRO B 1 4 ? 23.891 -13.625 -5.422 1 79.44 4 PRO B CA 1
ATOM 2650 C C . PRO B 1 4 ? 25.094 -12.898 -6.016 1 79.44 4 PRO B C 1
ATOM 2652 O O . PRO B 1 4 ? 25.703 -13.383 -6.977 1 79.44 4 PRO B O 1
ATOM 2655 N N . PHE B 1 5 ? 25.516 -11.734 -5.52 1 87.12 5 PHE B N 1
ATOM 2656 C CA . PHE B 1 5 ? 26.594 -10.969 -6.109 1 87.12 5 PHE B CA 1
ATOM 2657 C C . PHE B 1 5 ? 27.797 -10.922 -5.172 1 87.12 5 PHE B C 1
ATOM 2659 O O . PHE B 1 5 ? 27.641 -10.93 -3.949 1 87.12 5 PHE B O 1
ATOM 2666 N N . SER B 1 6 ? 29 -10.867 -5.773 1 92.5 6 SER B N 1
ATOM 2667 C CA . SER B 1 6 ? 30.203 -10.711 -4.973 1 92.5 6 SER B CA 1
ATOM 2668 C C . SER B 1 6 ? 30.266 -9.336 -4.316 1 92.5 6 SER B C 1
ATOM 2670 O O . SER B 1 6 ? 29.547 -8.414 -4.73 1 92.5 6 SER B O 1
ATOM 2672 N N . LYS B 1 7 ? 31.188 -9.258 -3.371 1 94.25 7 LYS B N 1
ATOM 2673 C CA . LYS B 1 7 ? 31.344 -7.988 -2.676 1 94.25 7 LYS B CA 1
ATOM 2674 C C . LYS B 1 7 ? 31.859 -6.902 -3.627 1 94.25 7 LYS B C 1
ATOM 2676 O O . LYS B 1 7 ? 31.391 -5.762 -3.574 1 94.25 7 LYS B O 1
ATOM 2681 N N . GLU B 1 8 ? 32.781 -7.32 -4.418 1 94.75 8 GLU B N 1
ATOM 2682 C CA . GLU B 1 8 ? 33.312 -6.387 -5.395 1 94.75 8 GLU B CA 1
ATOM 2683 C C . GLU B 1 8 ? 32.25 -5.867 -6.34 1 94.75 8 GLU B C 1
ATOM 2685 O O . GLU B 1 8 ? 32.188 -4.664 -6.602 1 94.75 8 GLU B O 1
ATOM 2690 N N . GLN B 1 9 ? 31.438 -6.707 -6.773 1 93.88 9 GLN B N 1
ATOM 2691 C CA . GLN B 1 9 ? 30.359 -6.324 -7.664 1 93.88 9 GLN B CA 1
ATOM 2692 C C . GLN B 1 9 ? 29.359 -5.414 -6.949 1 93.88 9 GLN B C 1
ATOM 2694 O O . GLN B 1 9 ? 28.938 -4.398 -7.5 1 93.88 9 GLN B O 1
ATOM 2699 N N . TYR B 1 10 ? 29.062 -5.863 -5.77 1 94.75 10 TYR B N 1
ATOM 2700 C CA . TYR B 1 10 ? 28.109 -5.098 -4.973 1 94.75 10 TYR B CA 1
ATOM 2701 C C . TYR B 1 10 ? 28.609 -3.676 -4.746 1 94.75 10 TYR B C 1
ATOM 2703 O O . TYR B 1 10 ? 27.875 -2.709 -4.996 1 94.75 10 TYR B O 1
ATOM 2711 N N . LEU B 1 11 ? 29.828 -3.529 -4.352 1 96.69 11 LEU B N 1
ATOM 2712 C CA . LEU B 1 11 ? 30.375 -2.219 -4.031 1 96.69 11 LEU B CA 1
ATOM 2713 C C . LEU B 1 11 ? 30.562 -1.383 -5.293 1 96.69 11 LEU B C 1
ATOM 2715 O O . LEU B 1 11 ? 30.422 -0.158 -5.258 1 96.69 11 LEU B O 1
ATOM 2719 N N . SER B 1 12 ? 30.844 -2.043 -6.352 1 96.31 12 SER B N 1
ATOM 2720 C CA . SER B 1 12 ? 30.938 -1.331 -7.621 1 96.31 12 SER B CA 1
ATOM 2721 C C . SER B 1 12 ? 29.609 -0.686 -7.996 1 96.31 12 SER B C 1
ATOM 2723 O O . SER B 1 12 ? 29.578 0.452 -8.469 1 96.31 12 SER B O 1
ATOM 2725 N N . VAL B 1 13 ? 28.562 -1.397 -7.793 1 96.06 13 VAL B N 1
ATOM 2726 C CA . VAL B 1 13 ? 27.219 -0.867 -8.055 1 96.06 13 VAL B CA 1
ATOM 2727 C C . VAL B 1 13 ? 26.953 0.326 -7.141 1 96.06 13 VAL B C 1
ATOM 2729 O O . VAL B 1 13 ? 26.469 1.363 -7.594 1 96.06 13 VAL B O 1
ATOM 2732 N N . GLN B 1 14 ? 27.328 0.16 -5.891 1 96.56 14 GLN B N 1
ATOM 2733 C CA . GLN B 1 14 ? 27.047 1.209 -4.914 1 96.56 14 GLN B CA 1
ATOM 2734 C C . GLN B 1 14 ? 27.859 2.467 -5.215 1 96.56 14 GLN B C 1
ATOM 2736 O O . GLN B 1 14 ? 27.391 3.584 -4.992 1 96.56 14 GLN B O 1
ATOM 2741 N N . ASP B 1 15 ? 29 2.246 -5.688 1 97.5 15 ASP B N 1
ATOM 2742 C CA . ASP B 1 15 ? 29.859 3.369 -6.078 1 97.5 15 ASP B CA 1
ATOM 2743 C C . ASP B 1 15 ? 29.219 4.176 -7.207 1 97.5 15 ASP B C 1
ATOM 2745 O O . ASP B 1 15 ? 29.109 5.402 -7.121 1 97.5 15 ASP B O 1
ATOM 2749 N N . LYS B 1 16 ? 28.734 3.553 -8.164 1 97.44 16 LYS B N 1
ATOM 2750 C CA . LYS B 1 16 ? 28.078 4.207 -9.289 1 97.44 16 LYS B CA 1
ATOM 2751 C C . LYS B 1 16 ? 26.75 4.828 -8.859 1 97.44 16 LYS B C 1
ATOM 2753 O O . LYS B 1 16 ? 26.344 5.867 -9.383 1 97.44 16 LYS B O 1
ATOM 2758 N N . LEU B 1 17 ? 26.109 4.094 -8 1 97.19 17 LEU B N 1
ATOM 2759 C CA . LEU B 1 17 ? 24.828 4.59 -7.496 1 97.19 17 LEU B CA 1
ATOM 2760 C C . LEU B 1 17 ? 25.016 5.922 -6.777 1 97.19 17 LEU B C 1
ATOM 2762 O O . LEU B 1 17 ? 24.234 6.852 -6.98 1 97.19 17 LEU B O 1
ATOM 2766 N N . TYR B 1 18 ? 26 6 -5.961 1 96.94 18 TYR B N 1
ATOM 2767 C CA . TYR B 1 18 ? 26.297 7.242 -5.258 1 96.94 18 TYR B CA 1
ATOM 2768 C C . TYR B 1 18 ? 26.516 8.383 -6.238 1 96.94 18 TYR B C 1
ATOM 2770 O O . TYR B 1 18 ? 25.984 9.477 -6.066 1 96.94 18 TYR B O 1
ATOM 2778 N N . ASP B 1 19 ? 27.312 8.172 -7.211 1 96.62 19 ASP B N 1
ATOM 2779 C CA . ASP B 1 19 ? 27.609 9.195 -8.211 1 96.62 19 ASP B CA 1
ATOM 2780 C C . ASP B 1 19 ? 26.344 9.633 -8.93 1 96.62 19 ASP B C 1
ATOM 2782 O O . ASP B 1 19 ? 26.125 10.828 -9.156 1 96.62 19 ASP B O 1
ATOM 2786 N N . ALA B 1 20 ? 25.547 8.688 -9.281 1 96.06 20 ALA B N 1
ATOM 2787 C CA . ALA B 1 20 ? 24.281 9 -9.953 1 96.06 20 ALA B CA 1
ATOM 2788 C C . ALA B 1 20 ? 23.375 9.836 -9.062 1 96.06 20 ALA B C 1
ATOM 2790 O O . ALA B 1 20 ? 22.75 10.789 -9.531 1 96.06 20 ALA B O 1
ATOM 2791 N N . MET B 1 21 ? 23.297 9.492 -7.805 1 94.12 21 MET B N 1
ATOM 2792 C CA . MET B 1 21 ? 22.469 10.25 -6.863 1 94.12 21 MET B CA 1
ATOM 2793 C C . MET B 1 21 ? 22.953 11.695 -6.773 1 94.12 21 MET B C 1
ATOM 2795 O O . MET B 1 21 ? 22.156 12.625 -6.824 1 94.12 21 MET B O 1
ATOM 2799 N N . THR B 1 22 ? 24.219 11.828 -6.664 1 93.38 22 THR B N 1
ATOM 2800 C CA . THR B 1 22 ? 24.797 13.164 -6.539 1 93.38 22 THR B CA 1
ATOM 2801 C C . THR B 1 22 ? 24.547 13.984 -7.801 1 93.38 22 THR B C 1
ATOM 2803 O O . THR B 1 22 ? 24.281 15.18 -7.723 1 93.38 22 THR B O 1
ATOM 2806 N N . ASP B 1 23 ? 24.578 13.398 -8.914 1 93.12 23 ASP B N 1
ATOM 2807 C CA . ASP B 1 23 ? 24.328 14.078 -10.18 1 93.12 23 ASP B CA 1
ATOM 2808 C C . ASP B 1 23 ? 22.875 14.492 -10.305 1 93.12 23 ASP B C 1
ATOM 2810 O O . ASP B 1 23 ? 22.578 15.602 -10.758 1 93.12 23 ASP B O 1
ATOM 2814 N N . ILE B 1 24 ? 22.016 13.625 -9.898 1 92.62 24 ILE B N 1
ATOM 2815 C CA . ILE B 1 24 ? 20.578 13.891 -9.984 1 92.62 24 ILE B CA 1
ATOM 2816 C C . ILE B 1 24 ? 20.219 15.062 -9.07 1 92.62 24 ILE B C 1
ATOM 2818 O O . ILE B 1 24 ? 19.375 15.891 -9.422 1 92.62 24 ILE B O 1
ATOM 2822 N N . CYS B 1 25 ? 20.828 15.039 -7.969 1 89.31 25 CYS B N 1
ATOM 2823 C CA . CYS B 1 25 ? 20.594 16.141 -7.035 1 89.31 25 CYS B CA 1
ATOM 2824 C C . CYS B 1 25 ? 20.969 17.469 -7.66 1 89.31 25 CYS B C 1
ATOM 2826 O O . CYS B 1 25 ? 20.359 18.5 -7.352 1 89.31 25 CYS B O 1
ATOM 2828 N N . LYS B 1 26 ? 21.844 17.484 -8.578 1 87.5 26 LYS B N 1
ATOM 2829 C CA . LYS B 1 26 ? 22.297 18.719 -9.242 1 87.5 26 LYS B CA 1
ATOM 2830 C C . LYS B 1 26 ? 21.359 19.094 -10.375 1 87.5 26 LYS B C 1
ATOM 2832 O O . LYS B 1 26 ? 21.281 20.266 -10.75 1 87.5 26 LYS B O 1
ATOM 2837 N N . GLU B 1 27 ? 20.609 18.188 -10.992 1 84.06 27 GLU B N 1
ATOM 2838 C CA . GLU B 1 27 ? 19.75 18.391 -12.156 1 84.06 27 GLU B CA 1
ATOM 2839 C C . GLU B 1 27 ? 18.406 18.969 -11.742 1 84.06 27 GLU B C 1
ATOM 2841 O O . GLU B 1 27 ? 17.609 19.391 -12.586 1 84.06 27 GLU B O 1
ATOM 2846 N N . ASP B 1 28 ? 18.109 19.234 -10.602 1 71.94 28 ASP B N 1
ATOM 2847 C CA . ASP B 1 28 ? 16.828 19.766 -10.109 1 71.94 28 ASP B CA 1
ATOM 2848 C C . ASP B 1 28 ? 15.664 18.922 -10.617 1 71.94 28 ASP B C 1
ATOM 2850 O O . ASP B 1 28 ? 14.625 19.469 -11.016 1 71.94 28 ASP B O 1
ATOM 2854 N N . LYS B 1 29 ? 15.828 17.734 -10.898 1 72.62 29 LYS B N 1
ATOM 2855 C CA . LYS B 1 29 ? 14.805 16.828 -11.414 1 72.62 29 LYS B CA 1
ATOM 2856 C C . LYS B 1 29 ? 13.734 16.547 -10.359 1 72.62 29 LYS B C 1
ATOM 2858 O O . LYS B 1 29 ? 12.609 16.188 -10.688 1 72.62 29 LYS B O 1
ATOM 2863 N N . ILE B 1 30 ? 14.148 16.641 -9.203 1 80 30 ILE B N 1
ATOM 2864 C CA . ILE B 1 30 ? 13.258 16.297 -8.102 1 80 30 ILE B CA 1
ATOM 2865 C C . ILE B 1 30 ? 12.82 17.578 -7.379 1 80 30 ILE B C 1
ATOM 2867 O O . ILE B 1 30 ? 13.617 18.5 -7.195 1 80 30 ILE B O 1
ATOM 2871 N N . ALA B 1 31 ? 11.82 18.328 -7.902 1 60.66 31 ALA B N 1
ATOM 2872 C CA . ALA B 1 31 ? 11.305 19.594 -7.395 1 60.66 31 ALA B CA 1
ATOM 2873 C C . ALA B 1 31 ? 11.68 19.781 -5.926 1 60.66 31 ALA B C 1
ATOM 2875 O O . ALA B 1 31 ? 11.375 18.938 -5.086 1 60.66 31 ALA B O 1
ATOM 2876 N N . ASN B 1 32 ? 12.922 20.469 -5.715 1 55.41 32 ASN B N 1
ATOM 2877 C CA . ASN B 1 32 ? 13.438 20.844 -4.402 1 55.41 32 ASN B CA 1
ATOM 2878 C C . ASN B 1 32 ? 12.445 21.734 -3.646 1 55.41 32 ASN B C 1
ATOM 2880 O O . ASN B 1 32 ? 12.359 22.938 -3.902 1 55.41 32 ASN B O 1
ATOM 2884 N N . VAL B 1 33 ? 11.297 21.406 -3.426 1 48.28 33 VAL B N 1
ATOM 2885 C CA . VAL B 1 33 ? 10.68 22.391 -2.539 1 48.28 33 VAL B CA 1
ATOM 2886 C C . VAL B 1 33 ? 11.469 22.469 -1.234 1 48.28 33 VAL B C 1
ATOM 2888 O O . VAL B 1 33 ? 11.547 21.5 -0.484 1 48.28 33 VAL B O 1
ATOM 2891 N N . GLU B 1 34 ? 12.617 23.094 -1.259 1 49.59 34 GLU B N 1
ATOM 2892 C CA . GLU B 1 34 ? 13.375 23.453 -0.066 1 49.59 34 GLU B CA 1
ATOM 2893 C C . GLU B 1 34 ? 12.461 23.938 1.051 1 49.59 34 GLU B C 1
ATOM 2895 O O . GLU B 1 34 ? 12.234 25.141 1.2 1 49.59 34 GLU B O 1
ATOM 2900 N N . TYR B 1 35 ? 11.352 23.344 1.143 1 45.5 35 TYR B N 1
ATOM 2901 C CA . TYR B 1 35 ? 10.656 23.891 2.305 1 45.5 35 TYR B CA 1
ATOM 2902 C C . TYR B 1 35 ? 11.195 23.297 3.596 1 45.5 35 TYR B C 1
ATOM 2904 O O . TYR B 1 35 ? 11.273 22.062 3.732 1 45.5 35 TYR B O 1
ATOM 2912 N N . LYS B 1 36 ? 12.242 23.922 4.105 1 45.84 36 LYS B N 1
ATOM 2913 C CA . LYS B 1 36 ? 12.641 23.594 5.469 1 45.84 36 LYS B CA 1
ATOM 2914 C C . LYS B 1 36 ? 11.43 23.453 6.383 1 45.84 36 LYS B C 1
ATOM 2916 O O . LYS B 1 36 ? 10.859 24.469 6.816 1 45.84 36 LYS B O 1
ATOM 2921 N N . LEU B 1 37 ? 10.641 22.609 6.086 1 45.66 37 LEU B N 1
ATOM 2922 C CA . LEU B 1 37 ? 9.633 22.453 7.129 1 45.66 37 LEU B CA 1
ATOM 2923 C C . LEU B 1 37 ? 10.289 22.328 8.5 1 45.66 37 LEU B C 1
ATOM 2925 O O . LEU B 1 37 ? 11.5 22.156 8.602 1 45.66 37 LEU B O 1
ATOM 2929 N N . VAL B 1 38 ? 9.406 21.812 9.656 1 39.91 38 VAL B N 1
ATOM 2930 C CA . VAL B 1 38 ? 9.469 21.922 11.109 1 39.91 38 VAL B CA 1
ATOM 2931 C C . VAL B 1 38 ? 10.508 20.953 11.656 1 39.91 38 VAL B C 1
ATOM 2933 O O . VAL B 1 38 ? 10.344 19.734 11.555 1 39.91 38 VAL B O 1
ATOM 2936 N N . GLU B 1 39 ? 11.719 21 11.258 1 40.91 39 GLU B N 1
ATOM 2937 C CA . GLU B 1 39 ? 12.609 20.125 12.008 1 40.91 39 GLU B CA 1
ATOM 2938 C C . GLU B 1 39 ? 12.32 20.203 13.508 1 40.91 39 GLU B C 1
ATOM 2940 O O . GLU B 1 39 ? 13.039 19.609 14.312 1 40.91 39 GLU B O 1
ATOM 2945 N N . LYS B 1 40 ? 11.578 21.172 13.961 1 42.28 40 LYS B N 1
ATOM 2946 C CA . LYS B 1 40 ? 11.773 21.375 15.391 1 42.28 40 LYS B CA 1
ATOM 2947 C C . LYS B 1 40 ? 11.281 20.172 16.203 1 42.28 40 LYS B C 1
ATOM 2949 O O . LYS B 1 40 ? 10.664 19.266 15.648 1 42.28 40 LYS B O 1
ATOM 2954 N N . ASP B 1 41 ? 11 20.469 17.484 1 42.09 41 ASP B N 1
ATOM 2955 C CA . ASP B 1 41 ? 10.969 19.625 18.688 1 42.09 41 ASP B CA 1
ATOM 2956 C C . ASP B 1 41 ? 9.734 18.719 18.703 1 42.09 41 ASP B C 1
ATOM 2958 O O . ASP B 1 41 ? 8.609 19.203 18.578 1 42.09 41 ASP B O 1
ATOM 2962 N N . LEU B 1 42 ? 9.977 17.547 18.281 1 45.06 42 LEU B N 1
ATOM 2963 C CA . LEU B 1 42 ? 9.07 16.406 18.469 1 45.06 42 LEU B CA 1
ATOM 2964 C C . LEU B 1 42 ? 8.109 16.672 19.625 1 45.06 42 LEU B C 1
ATOM 2966 O O . LEU B 1 42 ? 7.062 16.016 19.719 1 45.06 42 LEU B O 1
ATOM 2970 N N . LEU B 1 43 ? 8.594 17.438 20.562 1 46.75 43 LEU B N 1
ATOM 2971 C CA . LEU B 1 43 ? 7.801 17.625 21.781 1 46.75 43 LEU B CA 1
ATOM 2972 C C . LEU B 1 43 ? 7.043 18.953 21.734 1 46.75 43 LEU B C 1
ATOM 2974 O O . LEU B 1 43 ? 6.969 19.672 22.734 1 46.75 43 LEU B O 1
ATOM 2978 N N . TYR B 1 44 ? 6.652 19.281 20.578 1 48.75 44 TYR B N 1
ATOM 2979 C CA . TYR B 1 44 ? 5.91 20.531 20.469 1 48.75 44 TYR B CA 1
ATOM 2980 C C . TYR B 1 44 ? 4.637 20.484 21.312 1 48.75 44 TYR B C 1
ATOM 2982 O O . TYR B 1 44 ? 3.824 19.562 21.156 1 48.75 44 TYR B O 1
ATOM 2990 N N . THR B 1 45 ? 4.734 21.078 22.484 1 55.03 45 THR B N 1
ATOM 2991 C CA . THR B 1 45 ? 3.502 21.422 23.188 1 55.03 45 THR B CA 1
ATOM 2992 C C . THR B 1 45 ? 2.914 22.719 22.656 1 55.03 45 THR B C 1
ATOM 2994 O O . THR B 1 45 ? 3.639 23.703 22.453 1 55.03 45 THR B O 1
ATOM 2997 N N . PRO B 1 46 ? 1.734 22.625 22.125 1 53.97 46 PRO B N 1
ATOM 2998 C CA . PRO B 1 46 ? 1.167 23.891 21.641 1 53.97 46 PRO B CA 1
ATOM 2999 C C . PRO B 1 46 ? 1.467 25.047 22.578 1 53.97 46 PRO B C 1
ATOM 3001 O O . PRO B 1 46 ? 1.315 24.938 23.797 1 53.97 46 PRO B O 1
ATOM 3004 N N . SER B 1 47 ? 2.496 25.766 22.234 1 53.62 47 SER B N 1
ATOM 3005 C CA . SER B 1 47 ? 2.961 26.875 23.062 1 53.62 47 SER B CA 1
ATOM 3006 C C . SER B 1 47 ? 1.794 27.734 23.547 1 53.62 47 SER B C 1
ATOM 3008 O O . SER B 1 47 ? 1.921 28.469 24.516 1 53.62 47 SER B O 1
ATOM 3010 N N . GLY B 1 48 ? 0.479 27.656 23.031 1 55.81 48 GLY B N 1
ATOM 3011 C CA . GLY B 1 48 ? -0.428 28.734 23.391 1 55.81 48 GLY B CA 1
ATOM 3012 C C . GLY B 1 48 ? -1.819 28.25 23.75 1 55.81 48 GLY B C 1
ATOM 3013 O O . GLY B 1 48 ? -2.029 27.062 23.969 1 55.81 48 GLY B O 1
ATOM 3014 N N . ASP B 1 49 ? -2.742 29.141 23.969 1 61.59 49 ASP B N 1
ATOM 3015 C CA . ASP B 1 49 ? -4.152 29.047 24.328 1 61.59 49 ASP B CA 1
ATOM 3016 C C . ASP B 1 49 ? -4.93 28.234 23.281 1 61.59 49 ASP B C 1
ATOM 3018 O O . ASP B 1 49 ? -4.887 28.547 22.094 1 61.59 49 ASP B O 1
ATOM 3022 N N . ILE B 1 50 ? -5.211 27.062 23.672 1 71.88 50 ILE B N 1
ATOM 3023 C CA . ILE B 1 50 ? -6.125 26.297 22.828 1 71.88 50 ILE B CA 1
ATOM 3024 C C . ILE B 1 50 ? -7.469 27.016 22.75 1 71.88 50 ILE B C 1
ATOM 3026 O O . ILE B 1 50 ? -8.078 27.328 23.766 1 71.88 50 ILE B O 1
ATOM 3030 N N . ILE B 1 51 ? -7.832 27.359 21.516 1 77.62 51 ILE B N 1
ATOM 3031 C CA . ILE B 1 51 ? -9.117 28 21.297 1 77.62 51 ILE B CA 1
ATOM 3032 C C . ILE B 1 51 ? -10.227 26.953 21.25 1 77.62 51 ILE B C 1
ATOM 3034 O O . ILE B 1 51 ? -10.289 26.156 20.312 1 77.62 51 ILE B O 1
ATOM 3038 N N . MET B 1 52 ? -11.109 27.016 22.109 1 78.69 52 MET B N 1
ATOM 3039 C CA . MET B 1 52 ? -12.055 25.922 22.328 1 78.69 52 MET B CA 1
ATOM 3040 C C . MET B 1 52 ? -12.992 25.781 21.141 1 78.69 52 MET B C 1
ATOM 3042 O O . MET B 1 52 ? -13.352 24.656 20.766 1 78.69 52 MET B O 1
ATOM 3046 N N . HIS B 1 53 ? -13.406 26.812 20.578 1 82.88 53 HIS B N 1
ATOM 3047 C CA . HIS B 1 53 ? -14.367 26.688 19.484 1 82.88 53 HIS B CA 1
ATOM 3048 C C . HIS B 1 53 ? -13.711 26.141 18.234 1 82.88 53 HIS B C 1
ATOM 3050 O O . HIS B 1 53 ? -14.398 25.766 17.281 1 82.88 53 HIS B O 1
ATOM 3056 N N . ARG B 1 54 ? -12.359 25.969 18.234 1 88.38 54 ARG B N 1
ATOM 3057 C CA . ARG B 1 54 ? -11.617 25.312 17.172 1 88.38 54 ARG B CA 1
ATOM 3058 C C . ARG B 1 54 ? -10.5 24.438 17.75 1 88.38 54 ARG B C 1
ATOM 3060 O O . ARG B 1 54 ? -9.352 24.531 17.312 1 88.38 54 ARG B O 1
ATOM 3067 N N . LYS B 1 55 ? -10.828 23.688 18.703 1 84.62 55 LYS B N 1
ATOM 3068 C CA . LYS B 1 55 ? -9.891 22.969 19.547 1 84.62 55 LYS B CA 1
ATOM 3069 C C . LYS B 1 55 ? -9.062 21.984 18.734 1 84.62 55 LYS B C 1
ATOM 3071 O O . LYS B 1 55 ? -7.883 21.766 19.031 1 84.62 55 LYS B O 1
ATOM 3076 N N . TYR B 1 56 ? -9.609 21.406 17.703 1 87.31 56 TYR B N 1
ATOM 3077 C CA . TYR B 1 56 ? -8.883 20.375 16.984 1 87.31 56 TYR B CA 1
ATOM 3078 C C . TYR B 1 56 ? -7.867 20.984 16.031 1 87.31 56 TYR B C 1
ATOM 3080 O O . TYR B 1 56 ? -7.008 20.281 15.492 1 87.31 56 TYR B O 1
ATOM 3088 N N . THR B 1 57 ? -7.898 22.281 15.844 1 90.5 57 THR B N 1
ATOM 3089 C CA . THR B 1 57 ? -6.855 22.938 15.062 1 90.5 57 THR B CA 1
ATOM 3090 C C . THR B 1 57 ? -5.512 22.859 15.773 1 90.5 57 THR B C 1
ATOM 3092 O O . THR B 1 57 ? -4.465 23.094 15.164 1 90.5 57 THR B O 1
ATOM 3095 N N . ALA B 1 58 ? -5.559 22.484 17.016 1 84.5 58 ALA B N 1
ATOM 3096 C CA . ALA B 1 58 ? -4.328 22.328 17.781 1 84.5 58 ALA B CA 1
ATOM 3097 C C . ALA B 1 58 ? -3.467 21.203 17.219 1 84.5 58 ALA B C 1
ATOM 3099 O O . ALA B 1 58 ? -2.273 21.109 17.516 1 84.5 58 ALA B O 1
ATOM 3100 N N . ASN B 1 59 ? -4.082 20.297 16.375 1 85.69 59 ASN B N 1
ATOM 3101 C CA . ASN B 1 59 ? -3.363 19.156 15.805 1 85.69 59 ASN B CA 1
ATOM 3102 C C . ASN B 1 59 ? -2.678 19.516 14.492 1 85.69 59 ASN B C 1
ATOM 3104 O O . ASN B 1 59 ? -1.944 18.703 13.93 1 85.69 59 ASN B O 1
ATOM 3108 N N . VAL B 1 60 ? -2.879 20.656 14 1 88.88 60 VAL B N 1
ATOM 3109 C CA . VAL B 1 60 ? -2.375 21.062 12.695 1 88.88 60 VAL B CA 1
ATOM 3110 C C . VAL B 1 60 ? -0.853 20.953 12.664 1 88.88 60 VAL B C 1
ATOM 3112 O O . VAL B 1 60 ? -0.28 20.438 11.703 1 88.88 60 VAL B O 1
ATOM 3115 N N . HIS B 1 61 ? -0.279 21.312 13.68 1 84 61 HIS B N 1
ATOM 3116 C CA . HIS B 1 61 ? 1.175 21.234 13.773 1 84 61 HIS B CA 1
ATOM 3117 C C . HIS B 1 61 ? 1.668 19.797 13.555 1 84 61 HIS B C 1
ATOM 3119 O O . HIS B 1 61 ? 2.615 19.578 12.805 1 84 61 HIS B O 1
ATOM 3125 N N . ASN B 1 62 ? 1.033 18.891 14.203 1 82.81 62 ASN B N 1
ATOM 3126 C CA . ASN B 1 62 ? 1.441 17.484 14.125 1 82.81 62 ASN B CA 1
ATOM 3127 C C . ASN B 1 62 ? 1.31 16.938 12.711 1 82.81 62 ASN B C 1
ATOM 3129 O O . ASN B 1 62 ? 2.174 16.203 12.242 1 82.81 62 ASN B O 1
ATOM 3133 N N . TRP B 1 63 ? 0.283 17.297 12.07 1 87.44 63 TRP B N 1
ATOM 3134 C CA . TRP B 1 63 ? 0.057 16.766 10.727 1 87.44 63 TRP B CA 1
ATOM 3135 C C . TRP B 1 63 ? 1.017 17.406 9.727 1 87.44 63 TRP B C 1
ATOM 3137 O O . TRP B 1 63 ? 1.438 16.766 8.766 1 87.44 63 TRP B O 1
ATOM 3147 N N . LEU B 1 64 ? 1.406 18.609 9.969 1 87.44 64 LEU B N 1
ATOM 3148 C CA . LEU B 1 64 ? 2.432 19.25 9.141 1 87.44 64 LEU B CA 1
ATOM 3149 C C . LEU B 1 64 ? 3.773 18.547 9.312 1 87.44 64 LEU B C 1
ATOM 3151 O O . LEU B 1 64 ? 4.496 18.328 8.336 1 87.44 64 LEU B O 1
ATOM 3155 N N . GLU B 1 65 ? 4.051 18.156 10.469 1 84.12 65 GLU B N 1
ATOM 3156 C CA . GLU B 1 65 ? 5.281 17.422 10.742 1 84.12 65 GLU B CA 1
ATOM 3157 C C . GLU B 1 65 ? 5.301 16.094 9.992 1 84.12 65 GLU B C 1
ATOM 3159 O O . GLU B 1 65 ? 6.316 15.719 9.398 1 84.12 65 GLU B O 1
ATOM 3164 N N . GLU B 1 66 ? 4.207 15.414 10.047 1 85.12 66 GLU B N 1
ATOM 3165 C CA . GLU B 1 66 ? 4.09 14.133 9.352 1 85.12 66 GLU B CA 1
ATOM 3166 C C . GLU B 1 66 ? 4.293 14.305 7.848 1 85.12 66 GLU B C 1
ATOM 3168 O O . GLU B 1 66 ? 4.953 13.477 7.211 1 85.12 66 GLU B O 1
ATOM 3173 N N . ILE B 1 67 ? 3.738 15.289 7.359 1 87.94 67 ILE B N 1
ATOM 3174 C CA . ILE B 1 67 ? 3.822 15.547 5.926 1 87.94 67 ILE B CA 1
ATOM 3175 C C . ILE B 1 67 ? 5.266 15.883 5.547 1 87.94 67 ILE B C 1
ATOM 3177 O O . ILE B 1 67 ? 5.766 15.422 4.523 1 87.94 67 ILE B O 1
ATOM 3181 N N . GLU B 1 68 ? 5.91 16.609 6.359 1 86.31 68 GLU B N 1
ATOM 3182 C CA . GLU B 1 68 ? 7.309 16.969 6.113 1 86.31 68 GLU B CA 1
ATOM 3183 C C . GLU B 1 68 ? 8.203 15.734 6.137 1 86.31 68 GLU B C 1
ATOM 3185 O O . GLU B 1 68 ? 9.07 15.57 5.277 1 86.31 68 GLU B O 1
ATOM 3190 N N . TRP B 1 69 ? 8 14.953 7.102 1 84.5 69 TRP B N 1
ATOM 3191 C CA . TRP B 1 69 ? 8.773 13.719 7.199 1 84.5 69 TRP B CA 1
ATOM 3192 C C . TRP B 1 69 ? 8.57 12.852 5.957 1 84.5 69 TRP B C 1
ATOM 3194 O O . TRP B 1 69 ? 9.539 12.352 5.383 1 84.5 69 TRP B O 1
ATOM 3204 N N . LEU B 1 70 ? 7.375 12.68 5.586 1 88.19 70 LEU B N 1
ATOM 3205 C CA . LEU B 1 70 ? 7.07 11.844 4.43 1 88.19 70 LEU B CA 1
ATOM 3206 C C . LEU B 1 70 ? 7.652 12.445 3.154 1 88.19 70 LEU B C 1
ATOM 3208 O O . LEU B 1 70 ? 8.102 11.719 2.266 1 88.19 70 LEU B O 1
ATOM 3212 N N . LYS B 1 71 ? 7.562 13.703 3.062 1 89.69 71 LYS B N 1
ATOM 3213 C CA . LYS B 1 71 ? 8.18 14.406 1.941 1 89.69 71 LYS B CA 1
ATOM 3214 C C . LYS B 1 71 ? 9.656 14.031 1.805 1 89.69 71 LYS B C 1
ATOM 3216 O O . LYS B 1 71 ? 10.117 13.695 0.712 1 89.69 71 LYS B O 1
ATOM 3221 N N . CYS B 1 72 ? 10.391 14.094 2.852 1 87.44 72 CYS B N 1
ATOM 3222 C CA . CYS B 1 72 ? 11.805 13.758 2.834 1 87.44 72 CYS B CA 1
ATOM 3223 C C . CYS B 1 72 ? 12.023 12.32 2.371 1 87.44 72 CYS B C 1
ATOM 3225 O O . CYS B 1 72 ? 12.938 12.039 1.598 1 87.44 72 CYS B O 1
ATOM 3227 N N . ASN B 1 73 ? 11.211 11.461 2.824 1 89 73 ASN B N 1
ATOM 3228 C CA . ASN B 1 73 ? 11.312 10.07 2.408 1 89 73 ASN B CA 1
ATOM 3229 C C . ASN B 1 73 ? 11.102 9.914 0.906 1 89 73 ASN B C 1
ATOM 3231 O O . ASN B 1 73 ? 11.859 9.219 0.234 1 89 73 ASN B O 1
ATOM 3235 N N . ILE B 1 74 ? 10.047 10.547 0.436 1 91.75 74 ILE B N 1
ATOM 3236 C CA . ILE B 1 74 ? 9.695 10.43 -0.976 1 91.75 74 ILE B CA 1
ATOM 3237 C C . ILE B 1 74 ? 10.844 10.953 -1.835 1 91.75 74 ILE B C 1
ATOM 3239 O O . ILE B 1 74 ? 11.188 10.352 -2.857 1 91.75 74 ILE B O 1
ATOM 3243 N N . VAL B 1 75 ? 11.484 12.016 -1.416 1 90.56 75 VAL B N 1
ATOM 3244 C CA . VAL B 1 75 ? 12.602 12.586 -2.156 1 90.56 75 VAL B CA 1
ATOM 3245 C C . VAL B 1 75 ? 13.734 11.57 -2.246 1 90.56 75 VAL B C 1
ATOM 3247 O O . VAL B 1 75 ? 14.312 11.367 -3.318 1 90.56 75 VAL B O 1
ATOM 3250 N N . GLU B 1 76 ? 14.023 10.961 -1.183 1 91.25 76 GLU B N 1
ATOM 3251 C CA . GLU B 1 76 ? 15.086 9.961 -1.162 1 91.25 76 GLU B CA 1
ATOM 3252 C C . GLU B 1 76 ? 14.734 8.766 -2.043 1 91.25 76 GLU B C 1
ATOM 3254 O O . GLU B 1 76 ? 15.594 8.242 -2.764 1 91.25 76 GLU B O 1
ATOM 3259 N N . GLU B 1 77 ? 13.547 8.359 -1.969 1 94 77 GLU B N 1
ATOM 3260 C CA . GLU B 1 77 ? 13.094 7.234 -2.785 1 94 77 GLU B CA 1
ATOM 3261 C C . GLU B 1 77 ? 13.164 7.57 -4.273 1 94 77 GLU B C 1
ATOM 3263 O O . GLU B 1 77 ? 13.555 6.734 -5.086 1 94 77 GLU B O 1
ATOM 3268 N N . LEU B 1 78 ? 12.742 8.766 -4.555 1 94.69 78 LEU B N 1
ATOM 3269 C CA . LEU B 1 78 ? 12.844 9.234 -5.934 1 94.69 78 LEU B CA 1
ATOM 3270 C C . LEU B 1 78 ? 14.289 9.242 -6.402 1 94.69 78 LEU B C 1
ATOM 3272 O O . LEU B 1 78 ? 14.594 8.789 -7.508 1 94.69 78 LEU B O 1
ATOM 3276 N N . LEU B 1 79 ? 15.125 9.719 -5.57 1 93.81 79 LEU B N 1
ATOM 3277 C CA . LEU B 1 79 ? 16.547 9.758 -5.879 1 93.81 79 LEU B CA 1
ATOM 3278 C C . LEU B 1 79 ? 17.078 8.359 -6.168 1 93.81 79 LEU B C 1
ATOM 3280 O O . LEU B 1 79 ? 17.781 8.148 -7.168 1 93.81 79 LEU B O 1
ATOM 3284 N N . LEU B 1 80 ? 16.734 7.41 -5.34 1 95 80 LEU B N 1
ATOM 3285 C CA . LEU B 1 80 ? 17.188 6.031 -5.5 1 95 80 LEU B CA 1
ATOM 3286 C C . LEU B 1 80 ? 16.625 5.414 -6.77 1 95 80 LEU B C 1
ATOM 3288 O O . LEU B 1 80 ? 17.344 4.809 -7.559 1 95 80 LEU B O 1
ATOM 3292 N N . CYS B 1 81 ? 15.359 5.613 -6.973 1 96.31 81 CYS B N 1
ATOM 3293 C CA . CYS B 1 81 ? 14.68 5.059 -8.141 1 96.31 81 CYS B CA 1
ATOM 3294 C C . CYS B 1 81 ? 15.336 5.551 -9.43 1 96.31 81 CYS B C 1
ATOM 3296 O O . CYS B 1 81 ? 15.719 4.75 -10.281 1 96.31 81 CYS B O 1
ATOM 3298 N N . LEU B 1 82 ? 15.484 6.836 -9.531 1 96.19 82 LEU B N 1
ATOM 3299 C CA . LEU B 1 82 ? 16.062 7.441 -10.727 1 96.19 82 LEU B CA 1
ATOM 3300 C C . LEU B 1 82 ? 17.516 7.039 -10.891 1 96.19 82 LEU B C 1
ATOM 3302 O O . LEU B 1 82 ? 18 6.848 -12.016 1 96.19 82 LEU B O 1
ATOM 3306 N N . SER B 1 83 ? 18.25 6.941 -9.82 1 96.44 83 SER B N 1
ATOM 3307 C CA . SER B 1 83 ? 19.656 6.543 -9.875 1 96.44 83 SER B CA 1
ATOM 3308 C C . SER B 1 83 ? 19.812 5.125 -10.414 1 96.44 83 SER B C 1
ATOM 3310 O O . SER B 1 83 ? 20.672 4.863 -11.258 1 96.44 83 SER B O 1
ATOM 3312 N N . TYR B 1 84 ? 18.984 4.203 -9.891 1 96.94 84 TYR B N 1
ATOM 3313 C CA . TYR B 1 84 ? 19.031 2.838 -10.398 1 96.94 84 TYR B CA 1
ATOM 3314 C C . TYR B 1 84 ? 18.734 2.795 -11.891 1 96.94 84 TYR B C 1
ATOM 3316 O O . TYR B 1 84 ? 19.328 2.018 -12.633 1 96.94 84 TYR B O 1
ATOM 3324 N N . ASP B 1 85 ? 17.797 3.586 -12.266 1 95.88 85 ASP B N 1
ATOM 3325 C CA . ASP B 1 85 ? 17.453 3.645 -13.688 1 95.88 85 ASP B CA 1
ATOM 3326 C C . ASP B 1 85 ? 18.625 4.152 -14.516 1 95.88 85 ASP B C 1
ATOM 3328 O O . ASP B 1 85 ? 18.859 3.674 -15.625 1 95.88 85 ASP B O 1
ATOM 3332 N N . ARG B 1 86 ? 19.297 5.102 -13.992 1 95.56 86 ARG B N 1
ATOM 3333 C CA . ARG B 1 86 ? 20.422 5.715 -14.695 1 95.56 86 ARG B CA 1
ATOM 3334 C C . ARG B 1 86 ? 21.578 4.73 -14.852 1 95.56 86 ARG B C 1
ATOM 3336 O O . ARG B 1 86 ? 22.234 4.699 -15.891 1 95.56 86 ARG B O 1
ATOM 3343 N N . ILE B 1 87 ? 21.828 3.865 -13.883 1 97.38 87 ILE B N 1
ATOM 3344 C CA . ILE B 1 87 ? 23.094 3.115 -13.875 1 97.38 87 ILE B CA 1
ATOM 3345 C C . ILE B 1 87 ? 22.844 1.702 -14.398 1 97.38 87 ILE B C 1
ATOM 3347 O O . ILE B 1 87 ? 23.797 0.974 -14.695 1 97.38 87 ILE B O 1
ATOM 3351 N N . CYS B 1 88 ? 21.625 1.282 -14.5 1 95.56 88 CYS B N 1
ATOM 3352 C CA . CYS B 1 88 ? 21.344 -0.124 -14.766 1 95.56 88 CYS B CA 1
ATOM 3353 C C . CYS B 1 88 ? 22.016 -0.582 -16.062 1 95.56 88 CYS B C 1
ATOM 3355 O O . CYS B 1 88 ? 22.469 -1.719 -16.156 1 95.56 88 CYS B O 1
ATOM 3357 N N . ASN B 1 89 ? 22.141 0.219 -17 1 94.25 89 ASN B N 1
ATOM 3358 C CA . ASN B 1 89 ? 22.688 -0.167 -18.297 1 94.25 89 ASN B CA 1
ATOM 3359 C C . ASN B 1 89 ? 24.219 -0.169 -18.266 1 94.25 89 ASN B C 1
ATOM 3361 O O . ASN B 1 89 ? 24.859 -0.578 -19.25 1 94.25 89 ASN B O 1
ATOM 3365 N N . GLU B 1 90 ? 24.812 0.235 -17.281 1 95 90 GLU B N 1
ATOM 3366 C CA . GLU B 1 90 ? 26.266 0.242 -17.156 1 95 90 GLU B CA 1
ATOM 3367 C C . GLU B 1 90 ? 26.797 -1.128 -16.75 1 95 90 GLU B C 1
ATOM 3369 O O . GLU B 1 90 ? 28 -1.354 -16.734 1 95 90 GLU B O 1
ATOM 3374 N N . PHE B 1 91 ? 25.922 -2.008 -16.375 1 94.88 91 PHE B N 1
ATOM 3375 C CA . PHE B 1 91 ? 26.312 -3.33 -15.898 1 94.88 91 PHE B CA 1
ATOM 3376 C C . PHE B 1 91 ? 25.781 -4.418 -16.828 1 94.88 91 PHE B C 1
ATOM 3378 O O . PHE B 1 91 ? 24.875 -4.176 -17.625 1 94.88 91 PHE B O 1
ATOM 3385 N N . ASP B 1 92 ? 26.406 -5.559 -16.672 1 91.31 92 ASP B N 1
ATOM 3386 C CA . ASP B 1 92 ? 26 -6.691 -17.5 1 91.31 92 ASP B CA 1
ATOM 3387 C C . ASP B 1 92 ? 24.984 -7.57 -16.75 1 91.31 92 ASP B C 1
ATOM 3389 O O . ASP B 1 92 ? 24.734 -7.363 -15.562 1 91.31 92 ASP B O 1
ATOM 3393 N N . SER B 1 93 ? 24.359 -8.469 -17.531 1 84.81 93 SER B N 1
ATOM 3394 C CA . SER B 1 93 ? 23.453 -9.422 -16.906 1 84.81 93 SER B CA 1
ATOM 3395 C C . SER B 1 93 ? 24.172 -10.336 -15.922 1 84.81 93 SER B C 1
ATOM 3397 O O . SER B 1 93 ? 25.328 -10.711 -16.156 1 84.81 93 SER B O 1
ATOM 3399 N N . PRO B 1 94 ? 23.641 -10.602 -15.008 1 86.5 94 PRO B N 1
ATOM 3400 C CA . PRO B 1 94 ? 22.312 -10.5 -14.406 1 86.5 94 PRO B CA 1
ATOM 3401 C C . PRO B 1 94 ? 22.141 -9.234 -13.57 1 86.5 94 PRO B C 1
ATOM 3403 O O . PRO B 1 94 ? 21.016 -8.867 -13.227 1 86.5 94 PRO B O 1
ATOM 3406 N N . LEU B 1 95 ? 23.266 -8.586 -13.273 1 90.44 95 LEU B N 1
ATOM 3407 C CA . LEU B 1 95 ? 23.219 -7.383 -12.453 1 90.44 95 LEU B CA 1
ATOM 3408 C C . LEU B 1 95 ? 22.328 -6.324 -13.086 1 90.44 95 LEU B C 1
ATOM 3410 O O . LEU B 1 95 ? 21.516 -5.699 -12.398 1 90.44 95 LEU B O 1
ATOM 3414 N N . LYS B 1 96 ? 22.422 -6.234 -14.375 1 91.75 96 LYS B N 1
ATOM 3415 C CA . LYS B 1 96 ? 21.578 -5.297 -15.102 1 91.75 96 LYS B CA 1
ATOM 3416 C C . LYS B 1 96 ? 20.094 -5.582 -14.852 1 91.75 96 LYS B C 1
ATOM 3418 O O . LYS B 1 96 ? 19.328 -4.668 -14.562 1 91.75 96 LYS B O 1
ATOM 3423 N N . GLY B 1 97 ? 19.75 -6.832 -14.977 1 87.81 97 GLY B N 1
ATOM 3424 C CA . GLY B 1 97 ? 18.359 -7.227 -14.742 1 87.81 97 GLY B CA 1
ATOM 3425 C C . GLY B 1 97 ? 17.891 -6.91 -13.336 1 87.81 97 GLY B C 1
ATOM 3426 O O . GLY B 1 97 ? 16.812 -6.344 -13.156 1 87.81 97 GLY B O 1
ATOM 3427 N N . THR B 1 98 ? 18.719 -7.156 -12.336 1 89.44 98 THR B N 1
ATOM 3428 C CA . THR B 1 98 ? 18.375 -6.914 -10.938 1 89.44 98 THR B CA 1
ATOM 3429 C C . THR B 1 98 ? 18.203 -5.418 -10.68 1 89.44 98 THR B C 1
ATOM 3431 O O . THR B 1 98 ? 17.25 -5.004 -10.031 1 89.44 98 THR B O 1
ATOM 3434 N N . LEU B 1 99 ? 19.078 -4.652 -11.156 1 93.25 99 LEU B N 1
ATOM 3435 C CA . LEU B 1 99 ? 19.031 -3.211 -10.945 1 93.25 99 LEU B CA 1
ATOM 3436 C C . LEU B 1 99 ? 17.828 -2.602 -11.664 1 93.25 99 LEU B C 1
ATOM 3438 O O . LEU B 1 99 ? 17.125 -1.771 -11.094 1 93.25 99 LEU B O 1
ATOM 3442 N N . ARG B 1 100 ? 17.547 -3.102 -12.867 1 90.69 100 ARG B N 1
ATOM 3443 C CA . ARG B 1 100 ? 16.531 -2.514 -13.734 1 90.69 100 ARG B CA 1
ATOM 3444 C C . ARG B 1 100 ? 15.133 -2.982 -13.344 1 90.69 100 ARG B C 1
ATOM 3446 O O . ARG B 1 100 ? 14.195 -2.182 -13.289 1 90.69 100 ARG B O 1
ATOM 3453 N N . TYR B 1 101 ? 15.008 -4.18 -13 1 85.75 101 TYR B N 1
ATOM 3454 C CA . TYR B 1 101 ? 13.664 -4.742 -12.891 1 85.75 101 TYR B CA 1
ATOM 3455 C C . TYR B 1 101 ? 13.305 -5.02 -11.438 1 85.75 101 TYR B C 1
ATOM 3457 O O . TYR B 1 101 ? 12.125 -5.137 -11.094 1 85.75 101 TYR B O 1
ATOM 3465 N N . VAL B 1 102 ? 14.297 -5.035 -10.562 1 87.38 102 VAL B N 1
ATOM 3466 C CA . VAL B 1 102 ? 14.008 -5.312 -9.156 1 87.38 102 VAL B CA 1
ATOM 3467 C C . VAL B 1 102 ? 14.195 -4.047 -8.328 1 87.38 102 VAL B C 1
ATOM 3469 O O . VAL B 1 102 ? 13.227 -3.494 -7.797 1 87.38 102 VAL B O 1
ATOM 3472 N N . ASN B 1 103 ? 15.398 -3.518 -8.312 1 91 103 ASN B N 1
ATOM 3473 C CA . ASN B 1 103 ? 15.703 -2.395 -7.434 1 91 103 ASN B CA 1
ATOM 3474 C C . ASN B 1 103 ? 14.945 -1.136 -7.852 1 91 103 ASN B C 1
ATOM 3476 O O . ASN B 1 103 ? 14.289 -0.497 -7.027 1 91 103 ASN B O 1
ATOM 3480 N N . ARG B 1 104 ? 15.008 -0.83 -9.125 1 93.06 104 ARG B N 1
ATOM 3481 C CA . ARG B 1 104 ? 14.32 0.346 -9.641 1 93.06 104 ARG B CA 1
ATOM 3482 C C . ARG B 1 104 ? 12.82 0.255 -9.391 1 93.06 104 ARG B C 1
ATOM 3484 O O . ARG B 1 104 ? 12.203 1.219 -8.93 1 93.06 104 ARG B O 1
ATOM 3491 N N . GLU B 1 105 ? 12.328 -0.858 -9.594 1 90.12 105 GLU B N 1
ATOM 3492 C CA . GLU B 1 105 ? 10.898 -1.072 -9.43 1 90.12 105 GLU B CA 1
ATOM 3493 C C . GLU B 1 105 ? 10.492 -1.03 -7.957 1 90.12 105 GLU B C 1
ATOM 3495 O O . GLU B 1 105 ? 9.422 -0.529 -7.617 1 90.12 105 GLU B O 1
ATOM 3500 N N . ARG B 1 106 ? 11.32 -1.544 -7.18 1 90.44 106 ARG B N 1
ATOM 3501 C CA . ARG B 1 106 ? 11.078 -1.534 -5.742 1 90.44 106 ARG B CA 1
ATOM 3502 C C . ARG B 1 106 ? 10.867 -0.113 -5.23 1 90.44 106 ARG B C 1
ATOM 3504 O O . ARG B 1 106 ? 9.898 0.162 -4.523 1 90.44 106 ARG B O 1
ATOM 3511 N N . TYR B 1 107 ? 11.719 0.721 -5.566 1 93.81 107 TYR B N 1
ATOM 3512 C CA . TYR B 1 107 ? 11.625 2.1 -5.098 1 93.81 107 TYR B CA 1
ATOM 3513 C C . TYR B 1 107 ? 10.484 2.83 -5.793 1 93.81 107 TYR B C 1
ATOM 3515 O O . TYR B 1 107 ? 9.82 3.68 -5.191 1 93.81 107 TYR B O 1
ATOM 3523 N N . LEU B 1 108 ? 10.273 2.479 -7 1 93.25 108 LEU B N 1
ATOM 3524 C CA . LEU B 1 108 ? 9.133 3.059 -7.699 1 93.25 108 LEU B CA 1
ATOM 3525 C C . LEU B 1 108 ? 7.824 2.701 -6.996 1 93.25 108 LEU B C 1
ATOM 3527 O O . LEU B 1 108 ? 6.969 3.566 -6.789 1 93.25 108 LEU B O 1
ATOM 3531 N N . LYS B 1 109 ? 7.703 1.483 -6.629 1 90.44 109 LYS B N 1
ATOM 3532 C CA . LYS B 1 109 ? 6.531 1.022 -5.891 1 90.44 109 LYS B CA 1
ATOM 3533 C C . LYS B 1 109 ? 6.371 1.781 -4.578 1 90.44 109 LYS B C 1
ATOM 3535 O O . LYS B 1 109 ? 5.273 2.217 -4.23 1 90.44 109 LYS B O 1
ATOM 3540 N N . LEU B 1 110 ? 7.438 1.952 -3.906 1 91.94 110 LEU B N 1
ATOM 3541 C CA . LEU B 1 110 ? 7.43 2.656 -2.629 1 91.94 110 LEU B CA 1
ATOM 3542 C C . LEU B 1 110 ? 6.996 4.105 -2.809 1 91.94 110 LEU B C 1
ATOM 3544 O O . LEU B 1 110 ? 6.191 4.621 -2.029 1 91.94 110 LEU B O 1
ATOM 3548 N N . ILE B 1 111 ? 7.496 4.715 -3.807 1 94 111 ILE B N 1
ATOM 3549 C CA . ILE B 1 111 ? 7.148 6.102 -4.09 1 94 111 ILE B CA 1
ATOM 3550 C C . ILE B 1 111 ? 5.641 6.219 -4.316 1 94 111 ILE B C 1
ATOM 3552 O O . ILE B 1 111 ? 4.992 7.117 -3.77 1 94 111 ILE B O 1
ATOM 3556 N N . ILE B 1 112 ? 5.164 5.336 -5.109 1 92.88 112 ILE B N 1
ATOM 3557 C CA . ILE B 1 112 ? 3.748 5.387 -5.449 1 92.88 112 ILE B CA 1
ATOM 3558 C C . ILE B 1 112 ? 2.906 5.215 -4.188 1 92.88 112 ILE B C 1
ATOM 3560 O O . ILE B 1 112 ? 1.955 5.965 -3.959 1 92.88 112 ILE B O 1
ATOM 3564 N N . TYR B 1 113 ? 3.314 4.348 -3.348 1 89.81 113 TYR B N 1
ATOM 3565 C CA . TYR B 1 113 ? 2.592 4.148 -2.098 1 89.81 113 TYR B CA 1
ATOM 3566 C C . TYR B 1 113 ? 2.682 5.387 -1.213 1 89.81 113 TYR B C 1
ATOM 3568 O O . TYR B 1 113 ? 1.681 5.82 -0.637 1 89.81 113 TYR B O 1
ATOM 3576 N N . ASP B 1 114 ? 3.775 5.922 -1.144 1 92.31 114 ASP B N 1
ATOM 3577 C CA . ASP B 1 114 ? 3.984 7.059 -0.252 1 92.31 114 ASP B CA 1
ATOM 3578 C C . ASP B 1 114 ? 3.301 8.312 -0.791 1 92.31 114 ASP B C 1
ATOM 3580 O O . ASP B 1 114 ? 2.85 9.164 -0.018 1 92.31 114 ASP B O 1
ATOM 3584 N N . LEU B 1 115 ? 3.223 8.43 -2.08 1 93.56 115 LEU B N 1
ATOM 3585 C CA . LEU B 1 115 ? 2.471 9.547 -2.654 1 93.56 115 LEU B CA 1
ATOM 3586 C C . LEU B 1 115 ? 1.007 9.484 -2.232 1 93.56 115 LEU B C 1
ATOM 3588 O O . LEU B 1 115 ? 0.408 10.516 -1.905 1 93.56 115 LEU B O 1
ATOM 3592 N N . PHE B 1 116 ? 0.487 8.344 -2.197 1 92.06 116 PHE B N 1
ATOM 3593 C CA . PHE B 1 116 ? -0.909 8.227 -1.793 1 92.06 116 PHE B CA 1
ATOM 3594 C C . PHE B 1 116 ? -1.051 8.383 -0.283 1 92.06 116 PHE B C 1
ATOM 3596 O O . PHE B 1 116 ? -2.059 8.898 0.201 1 92.06 116 PHE B O 1
ATOM 3603 N N . THR B 1 117 ? -0.006 7.98 0.424 1 91 117 THR B N 1
ATOM 3604 C CA . THR B 1 117 ? 0.007 8.273 1.853 1 91 117 THR B CA 1
ATOM 3605 C C . THR B 1 117 ? 0.049 9.781 2.09 1 91 117 THR B C 1
ATOM 3607 O O . THR B 1 117 ? -0.617 10.297 2.994 1 91 117 THR B O 1
ATOM 3610 N N . PHE B 1 118 ? 0.838 10.422 1.296 1 92.12 118 PHE B N 1
ATOM 3611 C CA . PHE B 1 118 ? 0.931 11.875 1.361 1 92.12 118 PHE B CA 1
ATOM 3612 C C . PHE B 1 118 ? -0.44 12.516 1.172 1 92.12 118 PHE B C 1
ATOM 3614 O O . PHE B 1 118 ? -0.834 13.391 1.943 1 92.12 118 PHE B O 1
ATOM 3621 N N . ARG B 1 119 ? -1.141 12.055 0.218 1 92.81 119 ARG B N 1
ATOM 3622 C CA . ARG B 1 119 ? -2.488 12.531 -0.078 1 92.81 119 ARG B CA 1
ATOM 3623 C C . ARG B 1 119 ? -3.424 12.297 1.104 1 92.81 119 ARG B C 1
ATOM 3625 O O . ARG B 1 119 ? -4.23 13.164 1.446 1 92.81 119 ARG B O 1
ATOM 3632 N N . GLU B 1 120 ? -3.324 11.188 1.73 1 91.94 120 GLU B N 1
ATOM 3633 C CA . GLU B 1 120 ? -4.148 10.875 2.893 1 91.94 120 GLU B CA 1
ATOM 3634 C C . GLU B 1 120 ? -3.799 11.773 4.074 1 91.94 120 GLU B C 1
ATOM 3636 O O . GLU B 1 120 ? -4.688 12.258 4.781 1 91.94 120 GLU B O 1
ATOM 3641 N N . LYS B 1 121 ? -2.523 11.984 4.258 1 90.19 121 LYS B N 1
ATOM 3642 C CA . LYS B 1 121 ? -2.104 12.859 5.352 1 90.19 121 LYS B CA 1
ATOM 3643 C C . LYS B 1 121 ? -2.57 14.289 5.121 1 90.19 121 LYS B C 1
ATOM 3645 O O . LYS B 1 121 ? -2.924 14.992 6.07 1 90.19 121 LYS B O 1
ATOM 3650 N N . PHE B 1 122 ? -2.584 14.641 3.92 1 92.12 122 PHE B N 1
ATOM 3651 C CA . PHE B 1 122 ? -3.133 15.938 3.555 1 92.12 122 PHE B CA 1
ATOM 3652 C C . PHE B 1 122 ? -4.609 16.031 3.926 1 92.12 122 PHE B C 1
ATOM 3654 O O . PHE B 1 122 ? -5.07 17.062 4.422 1 92.12 122 PHE B O 1
ATOM 3661 N N . SER B 1 123 ? -5.297 15.008 3.699 1 92 123 SER B N 1
ATOM 3662 C CA . SER B 1 123 ? -6.715 14.969 4.039 1 92 123 SER B CA 1
ATOM 3663 C C . SER B 1 123 ? -6.926 15.086 5.547 1 92 123 SER B C 1
ATOM 3665 O O . SER B 1 123 ? -7.852 15.758 6 1 92 123 SER B O 1
ATOM 3667 N N . PHE B 1 124 ? -6.074 14.516 6.32 1 91.12 124 PHE B N 1
ATOM 3668 C CA . PHE B 1 124 ? -6.164 14.609 7.773 1 91.12 124 PHE B CA 1
ATOM 3669 C C . PHE B 1 124 ? -5.867 16.031 8.242 1 91.12 124 PHE B C 1
ATOM 3671 O O . PHE B 1 124 ? -6.539 16.547 9.133 1 91.12 124 PHE B O 1
ATOM 3678 N N . LEU B 1 125 ? -4.883 16.562 7.617 1 92.38 125 LEU B N 1
ATOM 3679 C CA . LEU B 1 125 ? -4.574 17.969 7.91 1 92.38 125 LEU B CA 1
ATOM 3680 C C . LEU B 1 125 ? -5.789 18.859 7.672 1 92.38 125 LEU B C 1
ATOM 3682 O O . LEU B 1 125 ? -6.16 19.641 8.539 1 92.38 125 LEU B O 1
ATOM 3686 N N . ILE B 1 126 ? -6.445 18.672 6.551 1 95.06 126 ILE B N 1
ATOM 3687 C CA . ILE B 1 126 ? -7.609 19.469 6.188 1 95.06 126 ILE B CA 1
ATOM 3688 C C . ILE B 1 126 ? -8.75 19.203 7.168 1 95.06 126 ILE B C 1
ATOM 3690 O O . ILE B 1 126 ? -9.453 20.125 7.582 1 95.06 126 ILE B O 1
ATOM 3694 N N . TYR B 1 127 ? -8.883 17.984 7.547 1 94.12 127 TYR B N 1
ATOM 3695 C CA . TYR B 1 127 ? -9.922 17.609 8.508 1 94.12 127 TYR B CA 1
ATOM 3696 C C . TYR B 1 127 ? -9.727 18.344 9.828 1 94.12 127 TYR B C 1
ATOM 3698 O O . TYR B 1 127 ? -10.688 18.875 10.391 1 94.12 127 TYR B O 1
ATOM 3706 N N . GLU B 1 128 ? -8.523 18.484 10.281 1 92.25 128 GLU B N 1
ATOM 3707 C CA . GLU B 1 128 ? -8.203 19.188 11.516 1 92.25 128 GLU B CA 1
ATOM 3708 C C . GLU B 1 128 ? -8.352 20.703 11.336 1 92.25 128 GLU B C 1
ATOM 3710 O O . GLU B 1 128 ? -8.844 21.391 12.242 1 92.25 128 GLU B O 1
ATOM 3715 N N . LEU B 1 129 ? -7.941 21.156 10.203 1 95.06 129 LEU B N 1
ATOM 3716 C CA . LEU B 1 129 ? -8.039 22.578 9.891 1 95.06 129 LEU B CA 1
ATOM 3717 C C . LEU B 1 129 ? -9.477 23.062 10.023 1 95.06 129 LEU B C 1
ATOM 3719 O O . LEU B 1 129 ? -9.711 24.219 10.414 1 95.06 129 LEU B O 1
ATOM 3723 N N . PHE B 1 130 ? -10.422 22.172 9.727 1 96.69 130 PHE B N 1
ATOM 3724 C CA . PHE B 1 130 ? -11.828 22.531 9.797 1 96.69 130 PHE B CA 1
ATOM 3725 C C . PHE B 1 130 ? -12.469 22 11.078 1 96.69 130 PHE B C 1
ATOM 3727 O O . PHE B 1 130 ? -13.68 21.781 11.125 1 96.69 130 PHE B O 1
ATOM 3734 N N . ASN B 1 131 ? -11.664 21.703 11.961 1 94.06 131 ASN B N 1
ATOM 3735 C CA . ASN B 1 131 ? -12.078 21.359 13.312 1 94.06 131 ASN B CA 1
ATOM 3736 C C . ASN B 1 131 ? -12.961 20.109 13.328 1 94.06 131 ASN B C 1
ATOM 3738 O O . ASN B 1 131 ? -13.891 20.016 14.125 1 94.06 131 ASN B O 1
ATOM 3742 N N . ARG B 1 132 ? -12.812 19.266 12.367 1 92.69 132 ARG B N 1
ATOM 3743 C CA . ARG B 1 132 ? -13.516 18 12.203 1 92.69 132 ARG B CA 1
ATOM 3744 C C . ARG B 1 132 ? -15 18.219 11.953 1 92.69 132 ARG B C 1
ATOM 3746 O O . ARG B 1 132 ? -15.836 17.438 12.414 1 92.69 132 ARG B O 1
ATOM 3753 N N . GLN B 1 133 ? -15.336 19.203 11.289 1 95.12 133 GLN B N 1
ATOM 3754 C CA . GLN B 1 133 ? -16.734 19.547 11.062 1 95.12 133 GLN B CA 1
ATOM 3755 C C . GLN B 1 133 ? -17.188 19.078 9.68 1 95.12 133 GLN B C 1
ATOM 3757 O O . GLN B 1 133 ? -18.359 19.234 9.328 1 95.12 133 GLN B O 1
ATOM 3762 N N . ILE B 1 134 ? -16.234 18.531 8.93 1 95.69 134 ILE B N 1
ATOM 3763 C CA . ILE B 1 134 ? -16.594 18.062 7.59 1 95.69 134 ILE B CA 1
ATOM 3764 C C . ILE B 1 134 ? -17.578 16.906 7.684 1 95.69 134 ILE B C 1
ATOM 3766 O O . ILE B 1 134 ? -17.375 15.984 8.484 1 95.69 134 ILE B O 1
ATOM 3770 N N . LYS B 1 135 ? -18.547 16.969 6.773 1 95 135 LYS B N 1
ATOM 3771 C CA . LYS B 1 135 ? -19.594 15.953 6.711 1 95 135 LYS B CA 1
ATOM 3772 C C . LYS B 1 135 ? -19.656 15.305 5.332 1 95 135 LYS B C 1
ATOM 3774 O O . LYS B 1 135 ? -19.156 15.859 4.355 1 95 135 LYS B O 1
ATOM 3779 N N . ILE B 1 136 ? -20.234 14.133 5.355 1 95.06 136 ILE B N 1
ATOM 3780 C CA . ILE B 1 136 ? -20.453 13.453 4.086 1 95.06 136 ILE B CA 1
ATOM 3781 C C . ILE B 1 136 ? -21.891 12.977 3.992 1 95.06 136 ILE B C 1
ATOM 3783 O O . ILE B 1 136 ? -22.578 12.82 5.012 1 95.06 136 ILE B O 1
ATOM 3787 N N . TYR B 1 137 ? -22.312 12.805 2.725 1 93.19 137 TYR B N 1
ATOM 3788 C CA . TYR B 1 137 ? -23.609 12.18 2.508 1 93.19 137 TYR B CA 1
ATOM 3789 C C . TYR B 1 137 ? -23.531 10.664 2.701 1 93.19 137 TYR B C 1
ATOM 3791 O O . TYR B 1 137 ? -22.562 10.031 2.256 1 93.19 137 TYR B O 1
ATOM 3799 N N . VAL B 1 138 ? -24.484 10.133 3.373 1 92.06 138 VAL B N 1
ATOM 3800 C CA . VAL B 1 138 ? -24.609 8.68 3.506 1 92.06 138 VAL B CA 1
ATOM 3801 C C . VAL B 1 138 ? -25.984 8.234 3.021 1 92.06 138 VAL B C 1
ATOM 3803 O O . VAL B 1 138 ? -26.969 8.953 3.191 1 92.06 138 VAL B O 1
ATOM 3806 N N . ASP B 1 139 ? -25.984 7.094 2.381 1 88.56 139 ASP B N 1
ATOM 3807 C CA . ASP B 1 139 ? -27.234 6.527 1.879 1 88.56 139 ASP B CA 1
ATOM 3808 C C . ASP B 1 139 ? -28.016 5.863 3.004 1 88.56 139 ASP B C 1
ATOM 3810 O O . ASP B 1 139 ? -27.5 5 3.711 1 88.56 139 ASP B O 1
ATOM 3814 N N . LYS B 1 140 ? -29.203 6.27 3.154 1 86.62 140 LYS B N 1
ATOM 3815 C CA . LYS B 1 140 ? -30.156 5.637 4.059 1 86.62 140 LYS B CA 1
ATOM 3816 C C . LYS B 1 140 ? -31.297 4.992 3.283 1 86.62 140 LYS B C 1
ATOM 3818 O O . LYS B 1 140 ? -31.938 5.645 2.453 1 86.62 140 LYS B O 1
ATOM 3823 N N . LYS B 1 141 ? -31.438 3.725 3.453 1 84.81 141 LYS B N 1
ATOM 3824 C CA . LYS B 1 141 ? -32.531 3.025 2.793 1 84.81 141 LYS B CA 1
ATOM 3825 C C . LYS B 1 141 ? -33.844 3.156 3.594 1 84.81 141 LYS B C 1
ATOM 3827 O O . LYS B 1 141 ? -33.844 2.908 4.801 1 84.81 141 LYS B O 1
ATOM 3832 N N . VAL B 1 142 ? -34.906 3.592 2.859 1 87.19 142 VAL B N 1
ATOM 3833 C CA . VAL B 1 142 ? -36.188 3.736 3.488 1 87.19 142 VAL B CA 1
ATOM 3834 C C . VAL B 1 142 ? -37.25 2.969 2.686 1 87.19 142 VAL B C 1
ATOM 3836 O O . VAL B 1 142 ? -37.125 2.832 1.466 1 87.19 142 VAL B O 1
ATOM 3839 N N . CYS B 1 143 ? -38.094 2.289 3.363 1 87.25 143 CYS B N 1
ATOM 3840 C CA . CYS B 1 143 ? -39.219 1.567 2.746 1 87.25 143 CYS B CA 1
ATOM 3841 C C . CYS B 1 143 ? -40.469 2.434 2.693 1 87.25 143 CYS B C 1
ATOM 3843 O O . CYS B 1 143 ? -40.906 2.941 3.721 1 87.25 143 CYS B O 1
ATOM 3845 N N . SER B 1 144 ? -40.906 2.717 1.433 1 83.06 144 SER B N 1
ATOM 3846 C CA . SER B 1 144 ? -42.156 3.459 1.225 1 83.06 144 SER B CA 1
ATOM 3847 C C . SER B 1 144 ? -43 2.822 0.127 1 83.06 144 SER B C 1
ATOM 3849 O O . SER B 1 144 ? -42.531 2.658 -1.004 1 83.06 144 SER B O 1
ATOM 3851 N N . ASN B 1 145 ? -44.312 2.496 0.411 1 88.06 145 ASN B N 1
ATOM 3852 C CA . ASN B 1 145 ? -45.281 1.876 -0.515 1 88.06 145 ASN B CA 1
ATOM 3853 C C . ASN B 1 145 ? -44.656 0.66 -1.205 1 88.06 145 ASN B C 1
ATOM 3855 O O . ASN B 1 145 ? -44.688 0.551 -2.432 1 88.06 145 ASN B O 1
ATOM 3859 N N . ASN B 1 146 ? -43.938 -0.26 -0.575 1 78.94 146 ASN B N 1
ATOM 3860 C CA . ASN B 1 146 ? -43.344 -1.535 -0.955 1 78.94 146 ASN B CA 1
ATOM 3861 C C . ASN B 1 146 ? -42.219 -1.345 -1.962 1 78.94 146 ASN B C 1
ATOM 3863 O O . ASN B 1 146 ? -41.969 -2.211 -2.805 1 78.94 146 ASN B O 1
ATOM 3867 N N . ARG B 1 147 ? -41.844 -0.138 -1.923 1 86.5 147 ARG B N 1
ATOM 3868 C CA . ARG B 1 147 ? -40.688 0.147 -2.748 1 86.5 147 ARG B CA 1
ATOM 3869 C C . ARG B 1 147 ? -39.531 0.648 -1.896 1 86.5 147 ARG B C 1
ATOM 3871 O O . ARG B 1 147 ? -39.719 1.385 -0.929 1 86.5 147 ARG B O 1
ATOM 3878 N N . VAL B 1 148 ? -38.312 0.211 -2.125 1 87.88 148 VAL B N 1
ATOM 3879 C CA . VAL B 1 148 ? -37.125 0.681 -1.425 1 87.88 148 VAL B CA 1
ATOM 3880 C C . VAL B 1 148 ? -36.625 1.963 -2.08 1 87.88 148 VAL B C 1
ATOM 3882 O O . VAL B 1 148 ? -36.406 2.002 -3.293 1 87.88 148 VAL B O 1
ATOM 3885 N N . LYS B 1 149 ? -36.594 3.006 -1.234 1 87.31 149 LYS B N 1
ATOM 3886 C CA . LYS B 1 149 ? -36.031 4.266 -1.715 1 87.31 149 LYS B CA 1
ATOM 3887 C C . LYS B 1 149 ? -34.719 4.594 -0.998 1 87.31 149 LYS B C 1
ATOM 3889 O O . LYS B 1 149 ? -34.562 4.262 0.179 1 87.31 149 LYS B O 1
ATOM 3894 N N . VAL B 1 150 ? -33.781 5.102 -1.662 1 89.12 150 VAL B N 1
ATOM 3895 C CA . VAL B 1 150 ? -32.5 5.543 -1.094 1 89.12 150 VAL B CA 1
ATOM 3896 C C . VAL B 1 150 ? -32.531 7.059 -0.907 1 89.12 150 VAL B C 1
ATOM 3898 O O . VAL B 1 150 ? -32.781 7.805 -1.857 1 89.12 150 VAL B O 1
ATOM 3901 N N . ILE B 1 151 ? -32.312 7.457 0.384 1 91.81 151 ILE B N 1
ATOM 3902 C CA . ILE B 1 151 ? -32.25 8.883 0.671 1 91.81 151 ILE B CA 1
ATOM 3903 C C . ILE B 1 151 ? -30.859 9.25 1.16 1 91.81 151 ILE B C 1
ATOM 3905 O O . ILE B 1 151 ? -30.266 8.516 1.945 1 91.81 151 ILE B O 1
ATOM 3909 N N . LYS B 1 152 ? -30.422 10.406 0.783 1 92.44 152 LYS B N 1
ATOM 3910 C CA . LYS B 1 152 ? -29.125 10.906 1.217 1 92.44 152 LYS B CA 1
ATOM 3911 C C . LYS B 1 152 ? -29.25 11.781 2.463 1 92.44 152 LYS B C 1
ATOM 3913 O O . LYS B 1 152 ? -30.125 12.656 2.525 1 92.44 152 LYS B O 1
ATOM 3918 N N . THR B 1 153 ? -28.469 11.469 3.496 1 93.94 153 THR B N 1
ATOM 3919 C CA . THR B 1 153 ? -28.422 12.273 4.715 1 93.94 153 THR B CA 1
ATOM 3920 C C . THR B 1 153 ? -26.984 12.672 5.051 1 93.94 153 THR B C 1
ATOM 3922 O O . THR B 1 153 ? -26.047 11.938 4.742 1 93.94 153 THR B O 1
ATOM 3925 N N . LEU B 1 154 ? -26.812 13.828 5.75 1 92.62 154 LEU B N 1
ATOM 3926 C CA . LEU B 1 154 ? -25.484 14.305 6.137 1 92.62 154 LEU B CA 1
ATOM 3927 C C . LEU B 1 154 ? -25.047 13.664 7.449 1 92.62 154 LEU B C 1
ATOM 3929 O O . LEU B 1 154 ? -25.828 13.547 8.383 1 92.62 154 LEU B O 1
ATOM 3933 N N . LYS B 1 155 ? -23.828 13.234 7.422 1 93.75 155 LYS B N 1
ATOM 3934 C CA . LYS B 1 155 ? -23.234 12.664 8.633 1 93.75 155 LYS B CA 1
ATOM 3935 C C . LYS B 1 155 ? -21.812 13.172 8.844 1 93.75 155 LYS B C 1
ATOM 3937 O O . LYS B 1 155 ? -21.047 13.312 7.887 1 93.75 155 LYS B O 1
ATOM 3942 N N . ASN B 1 156 ? -21.531 13.398 10.141 1 89.31 156 ASN B N 1
ATOM 3943 C CA . ASN B 1 156 ? -20.156 13.719 10.477 1 89.31 156 ASN B CA 1
ATOM 3944 C C . ASN B 1 156 ? -19.25 12.5 10.297 1 89.31 156 ASN B C 1
ATOM 3946 O O . ASN B 1 156 ? -19.641 11.375 10.586 1 89.31 156 ASN B O 1
ATOM 3950 N N . LEU B 1 157 ? -18.031 12.797 9.906 1 89.31 157 LEU B N 1
ATOM 3951 C CA . LEU B 1 157 ? -17.031 11.742 9.75 1 89.31 157 LEU B CA 1
ATOM 3952 C C . LEU B 1 157 ? -16.484 11.305 11.102 1 89.31 157 LEU B C 1
ATOM 3954 O O . LEU B 1 157 ? -16.188 12.148 11.953 1 89.31 157 LEU B O 1
ATOM 3958 N N . LYS B 1 158 ? -16.469 10.016 11.203 1 83.44 158 LYS B N 1
ATOM 3959 C CA . LYS B 1 158 ? -15.695 9.5 12.328 1 83.44 158 LYS B CA 1
ATOM 3960 C C . LYS B 1 158 ? -14.211 9.406 11.984 1 83.44 158 LYS B C 1
ATOM 3962 O O . LYS B 1 158 ? -13.844 9.305 10.812 1 83.44 158 LYS B O 1
ATOM 3967 N N . ASN B 1 159 ? -13.422 9.398 13.008 1 75 159 ASN B N 1
ATOM 3968 C CA . ASN B 1 159 ? -11.984 9.359 12.812 1 75 159 ASN B CA 1
ATOM 3969 C C . ASN B 1 159 ? -11.57 8.18 11.945 1 75 159 ASN B C 1
ATOM 3971 O O . ASN B 1 159 ? -10.703 8.312 11.07 1 75 159 ASN B O 1
ATOM 3975 N N . THR B 1 160 ? -12.234 7.09 12.117 1 74.81 160 THR B N 1
ATOM 3976 C CA . THR B 1 160 ? -11.883 5.867 11.406 1 74.81 160 THR B CA 1
ATOM 3977 C C . THR B 1 160 ? -12.375 5.918 9.969 1 74.81 160 THR B C 1
ATOM 3979 O O . THR B 1 160 ? -11.992 5.082 9.141 1 74.81 160 THR B O 1
ATOM 3982 N N . GLU B 1 161 ? -13.141 6.938 9.672 1 83 161 GLU B N 1
ATOM 3983 C CA . GLU B 1 161 ? -13.742 7.039 8.344 1 83 161 GLU B CA 1
ATOM 3984 C C . GLU B 1 161 ? -13.008 8.07 7.488 1 83 161 GLU B C 1
ATOM 3986 O O . GLU B 1 161 ? -13.328 8.242 6.309 1 83 161 GLU B O 1
ATOM 3991 N N . VAL B 1 162 ? -12.094 8.641 8.117 1 87.56 162 VAL B N 1
ATOM 3992 C CA . VAL B 1 162 ? -11.445 9.742 7.418 1 87.56 162 VAL B CA 1
ATOM 3993 C C . VAL B 1 162 ? -10.57 9.195 6.289 1 87.56 162 VAL B C 1
ATOM 3995 O O . VAL B 1 162 ? -9.758 8.289 6.508 1 87.56 162 VAL B O 1
ATOM 3998 N N . SER B 1 163 ? -10.75 9.617 5.137 1 90.25 163 SER B N 1
ATOM 3999 C CA . SER B 1 163 ? -9.992 9.336 3.926 1 90.25 163 SER B CA 1
ATOM 4000 C C . SER B 1 163 ? -10.016 10.523 2.965 1 90.25 163 SER B C 1
ATOM 4002 O O . SER B 1 163 ? -10.906 11.375 3.051 1 90.25 163 SER B O 1
ATOM 4004 N N . PHE B 1 164 ? -9.109 10.477 2.09 1 93.62 164 PHE B N 1
ATOM 4005 C CA . PHE B 1 164 ? -9.062 11.562 1.12 1 93.62 164 PHE B CA 1
ATOM 4006 C C . PHE B 1 164 ? -10.367 11.664 0.349 1 93.62 164 PHE B C 1
ATOM 4008 O O . PHE B 1 164 ? -10.906 12.758 0.16 1 93.62 164 PHE B O 1
ATOM 4015 N N . LYS B 1 165 ? -10.898 10.57 -0.105 1 92.88 165 LYS B N 1
ATOM 4016 C CA . LYS B 1 165 ? -12.133 10.539 -0.884 1 92.88 165 LYS B CA 1
ATOM 4017 C C . LYS B 1 165 ? -13.289 11.156 -0.106 1 92.88 165 LYS B C 1
ATOM 4019 O O . LYS B 1 165 ? -14.055 11.953 -0.651 1 92.88 165 LYS B O 1
ATOM 4024 N N . LYS B 1 166 ? -13.414 10.867 1.079 1 93.94 166 LYS B N 1
ATOM 4025 C CA . LYS B 1 166 ? -14.516 11.352 1.908 1 93.94 166 LYS B CA 1
ATOM 4026 C C . LYS B 1 166 ? -14.367 12.836 2.219 1 93.94 166 LYS B C 1
ATOM 4028 O O . LYS B 1 166 ? -15.336 13.586 2.176 1 93.94 166 LYS B O 1
ATOM 4033 N N . ILE B 1 167 ? -13.133 13.211 2.494 1 94.62 167 ILE B N 1
ATOM 4034 C CA . ILE B 1 167 ? -12.883 14.617 2.766 1 94.62 167 ILE B CA 1
ATOM 4035 C C . ILE B 1 167 ? -13.156 15.445 1.512 1 94.62 167 ILE B C 1
ATOM 4037 O O . ILE B 1 167 ? -13.789 16.5 1.583 1 94.62 167 ILE B O 1
ATOM 4041 N N . SER B 1 168 ? -12.695 14.953 0.401 1 95.56 168 SER B N 1
ATOM 4042 C CA . SER B 1 168 ? -12.953 15.625 -0.869 1 95.56 168 SER B CA 1
ATOM 4043 C C . SER B 1 168 ? -14.445 15.773 -1.127 1 95.56 168 SER B C 1
ATOM 4045 O O . SER B 1 168 ? -14.922 16.859 -1.482 1 95.56 168 SER B O 1
ATOM 4047 N N . ALA B 1 169 ? -15.188 14.734 -0.888 1 95.12 169 ALA B N 1
ATOM 4048 C CA . ALA B 1 169 ? -16.641 14.758 -1.07 1 95.12 169 ALA B CA 1
ATOM 4049 C C . ALA B 1 169 ? -17.297 15.695 -0.072 1 95.12 169 ALA B C 1
ATOM 4051 O O . ALA B 1 169 ? -18.219 16.438 -0.425 1 95.12 169 ALA B O 1
ATOM 4052 N N . GLY B 1 170 ? -16.844 15.641 1.123 1 95.94 170 GLY B N 1
ATOM 4053 C CA . GLY B 1 170 ? -17.406 16.5 2.164 1 95.94 170 GLY B CA 1
ATOM 4054 C C . GLY B 1 170 ? -17.156 17.969 1.919 1 95.94 170 GLY B C 1
ATOM 4055 O O . GLY B 1 170 ? -18.016 18.812 2.193 1 95.94 170 GLY B O 1
ATOM 4056 N N . LEU B 1 171 ? -16.016 18.312 1.421 1 96 171 LEU B N 1
ATOM 4057 C CA . LEU B 1 171 ? -15.648 19.703 1.16 1 96 171 LEU B CA 1
ATOM 4058 C C . LEU B 1 171 ? -16.547 20.312 0.089 1 96 171 LEU B C 1
ATOM 4060 O O . LEU B 1 171 ? -16.781 21.516 0.089 1 96 171 LEU B O 1
ATOM 4064 N N . LYS B 1 172 ? -17.047 19.516 -0.767 1 93.25 172 LYS B N 1
ATOM 4065 C CA . LYS B 1 172 ? -17.875 20 -1.862 1 93.25 172 LYS B CA 1
ATOM 4066 C C . LYS B 1 172 ? -19.219 20.516 -1.346 1 93.25 172 LYS B C 1
ATOM 4068 O O . LYS B 1 172 ? -19.875 21.344 -1.998 1 93.25 172 LYS B O 1
ATOM 4073 N N . ILE B 1 173 ? -19.641 20.062 -0.243 1 94.19 173 ILE B N 1
ATOM 4074 C CA . ILE B 1 173 ? -20.938 20.484 0.272 1 94.19 173 ILE B CA 1
ATOM 4075 C C . ILE B 1 173 ? -20.75 21.297 1.556 1 94.19 173 ILE B C 1
ATOM 4077 O O . ILE B 1 173 ? -21.719 21.734 2.172 1 94.19 173 ILE B O 1
ATOM 4081 N N . PHE B 1 174 ? -19.531 21.422 2.033 1 94.81 174 PHE B N 1
ATOM 4082 C CA . PHE B 1 174 ? -19.203 22.156 3.25 1 94.81 174 PHE B CA 1
ATOM 4083 C C . PHE B 1 174 ? -19.359 23.656 3.031 1 94.81 174 PHE B C 1
ATOM 4085 O O . PHE B 1 174 ? -18.969 24.188 1.989 1 94.81 174 PHE B O 1
ATOM 4092 N N . ASP B 1 175 ? -20.031 24.328 3.922 1 93.75 175 ASP B N 1
ATOM 4093 C CA . ASP B 1 175 ? -20.219 25.766 3.904 1 93.75 175 ASP B CA 1
ATOM 4094 C C . ASP B 1 175 ? -19.656 26.406 5.176 1 93.75 175 ASP B C 1
ATOM 4096 O O . ASP B 1 175 ? -20.219 26.234 6.262 1 93.75 175 ASP B O 1
ATOM 4100 N N . ILE B 1 176 ? -18.641 27.203 5.035 1 94.88 176 ILE B N 1
ATOM 4101 C CA . ILE B 1 176 ? -17.938 27.734 6.207 1 94.88 176 ILE B CA 1
ATOM 4102 C C . ILE B 1 176 ? -18.859 28.703 6.957 1 94.88 176 ILE B C 1
ATOM 4104 O O . ILE B 1 176 ? -18.75 28.844 8.18 1 94.88 176 ILE B O 1
ATOM 4108 N N . PHE B 1 177 ? -19.75 29.406 6.266 1 93.88 177 PHE B N 1
ATOM 4109 C CA . PHE B 1 177 ? -20.688 30.344 6.918 1 93.88 177 PHE B CA 1
ATOM 4110 C C . PHE B 1 177 ? -21.75 29.578 7.691 1 93.88 177 PHE B C 1
ATOM 4112 O O . PHE B 1 177 ? -22.031 29.891 8.852 1 93.88 177 PHE B O 1
ATOM 4119 N N . LYS B 1 178 ? -22.219 28.562 7.141 1 93.25 178 LYS B N 1
ATOM 4120 C CA . LYS B 1 178 ? -23.25 27.766 7.789 1 93.25 178 LYS B CA 1
ATOM 4121 C C . LYS B 1 178 ? -22.688 27 8.984 1 93.25 178 LYS B C 1
ATOM 4123 O O . LYS B 1 178 ? -23.391 26.766 9.969 1 93.25 178 LYS B O 1
ATOM 4128 N N . GLU B 1 179 ? -21.453 26.641 8.875 1 92.81 179 GLU B N 1
ATOM 4129 C CA . GLU B 1 179 ? -20.812 25.859 9.914 1 92.81 179 GLU B CA 1
ATOM 4130 C C . GLU B 1 179 ? -20.125 26.75 10.945 1 92.81 179 GLU B C 1
ATOM 4132 O O . GLU B 1 179 ? -19.469 26.25 11.867 1 92.81 179 GLU B O 1
ATOM 4137 N N . ASN B 1 180 ? -20.172 28.047 10.773 1 93.75 180 ASN B N 1
ATOM 4138 C CA . ASN B 1 180 ? -19.625 29.047 11.695 1 93.75 180 ASN B CA 1
ATOM 4139 C C . ASN B 1 180 ? -18.109 28.906 11.82 1 93.75 180 ASN B C 1
ATOM 4141 O O . ASN B 1 180 ? -17.578 28.891 12.938 1 93.75 180 ASN B O 1
ATOM 4145 N N . VAL B 1 181 ? -17.469 28.625 10.719 1 94.75 181 VAL B N 1
ATOM 4146 C CA . VAL B 1 181 ? -16.016 28.625 10.664 1 94.75 181 VAL B CA 1
ATOM 4147 C C . VAL B 1 181 ? -15.5 30.047 10.438 1 94.75 181 VAL B C 1
ATOM 4149 O O . VAL B 1 181 ? -15.648 30.594 9.344 1 94.75 181 VAL B O 1
ATOM 4152 N N . SER B 1 182 ? -14.867 30.609 11.43 1 94.25 182 SER B N 1
ATOM 4153 C CA . SER B 1 182 ? -14.5 32.031 11.352 1 94.25 182 SER B CA 1
ATOM 4154 C C . SER B 1 182 ? -12.984 32.188 11.203 1 94.25 182 SER B C 1
ATOM 4156 O O . SER B 1 182 ? -12.5 33.281 10.938 1 94.25 182 SER B O 1
ATOM 4158 N N . TRP B 1 183 ? -12.219 31.094 11.289 1 94.12 183 TRP B N 1
ATOM 4159 C CA . TRP B 1 183 ? -10.766 31.188 11.312 1 94.12 183 TRP B CA 1
ATOM 4160 C C . TRP B 1 183 ? -10.172 30.922 9.93 1 94.12 183 TRP B C 1
ATOM 4162 O O . TRP B 1 183 ? -8.953 30.938 9.758 1 94.12 183 TRP B O 1
ATOM 4172 N N . ILE B 1 184 ? -11.008 30.562 9.023 1 95.62 184 ILE B N 1
ATOM 4173 C CA . ILE B 1 184 ? -10.656 30.422 7.613 1 95.62 184 ILE B CA 1
ATOM 4174 C C . ILE B 1 184 ? -11.555 31.328 6.773 1 95.62 184 ILE B C 1
ATOM 4176 O O . ILE B 1 184 ? -12.781 31.234 6.84 1 95.62 184 ILE B O 1
ATOM 4180 N N . ASP B 1 185 ? -10.984 32.188 6.043 1 95.5 185 ASP B N 1
ATOM 4181 C CA . ASP B 1 185 ? -11.828 33.094 5.262 1 95.5 185 ASP B CA 1
ATOM 4182 C C . ASP B 1 185 ? -12.219 32.469 3.926 1 95.5 185 ASP B C 1
ATOM 4184 O O . ASP B 1 185 ? -11.844 31.312 3.639 1 95.5 185 ASP B O 1
ATOM 4188 N N . GLU B 1 186 ? -12.961 33.219 3.113 1 96.44 186 GLU B N 1
ATOM 4189 C CA . GLU B 1 186 ? -13.547 32.656 1.891 1 96.44 186 GLU B CA 1
ATOM 4190 C C . GLU B 1 186 ? -12.469 32.375 0.852 1 96.44 186 GLU B C 1
ATOM 4192 O O . GLU B 1 186 ? -12.539 31.344 0.155 1 96.44 186 GLU B O 1
ATOM 4197 N N . LYS B 1 187 ? -11.547 33.219 0.729 1 97.38 187 LYS B N 1
ATOM 4198 C CA . LYS B 1 187 ? -10.469 33.031 -0.235 1 97.38 187 LYS B CA 1
ATOM 4199 C C . LYS B 1 187 ? -9.641 31.797 0.121 1 97.38 187 LYS B C 1
ATOM 4201 O O . LYS B 1 187 ? -9.312 30.984 -0.75 1 97.38 187 LYS B O 1
ATOM 4206 N N . GLU B 1 188 ? -9.336 31.719 1.379 1 97.69 188 GLU B N 1
ATOM 4207 C CA . GLU B 1 188 ? -8.602 30.562 1.873 1 97.69 188 GLU B CA 1
ATOM 4208 C C . GLU B 1 188 ? -9.383 29.281 1.644 1 97.69 188 GLU B C 1
ATOM 4210 O O . GLU B 1 188 ? -8.828 28.281 1.18 1 97.69 188 GLU B O 1
ATOM 4215 N N . TYR B 1 189 ? -10.617 29.375 1.997 1 97.38 189 TYR B N 1
ATOM 4216 C CA . TYR B 1 189 ? -11.492 28.219 1.821 1 97.38 189 TYR B CA 1
ATOM 4217 C C . TYR B 1 189 ? -11.523 27.781 0.363 1 97.38 189 TYR B C 1
ATOM 4219 O O . TYR B 1 189 ? -11.391 26.594 0.064 1 97.38 189 TYR B O 1
ATOM 4227 N N . LYS B 1 190 ? -11.664 28.656 -0.529 1 97.38 190 LYS B N 1
ATOM 4228 C CA . LYS B 1 190 ? -11.695 28.344 -1.958 1 97.38 190 LYS B CA 1
ATOM 4229 C C . LYS B 1 190 ? -10.375 27.734 -2.414 1 97.38 190 LYS B C 1
ATOM 4231 O O . LYS B 1 190 ? -10.367 26.812 -3.232 1 97.38 190 LYS B O 1
ATOM 4236 N N . LEU B 1 191 ? -9.336 28.234 -1.927 1 97.81 191 LEU B N 1
ATOM 4237 C CA . LEU B 1 191 ? -8.023 27.688 -2.244 1 97.81 191 LEU B CA 1
ATOM 4238 C C . LEU B 1 191 ? -7.922 26.234 -1.797 1 97.81 191 LEU B C 1
ATOM 4240 O O . LEU B 1 191 ? -7.504 25.359 -2.572 1 97.81 191 LEU B O 1
ATOM 4244 N N . ILE B 1 192 ? -8.312 25.969 -0.542 1 97.75 192 ILE B N 1
ATOM 4245 C CA . ILE B 1 192 ? -8.266 24.609 0.002 1 97.75 192 ILE B CA 1
ATOM 4246 C C . ILE B 1 192 ? -9.109 23.688 -0.868 1 97.75 192 ILE B C 1
ATOM 4248 O O . ILE B 1 192 ? -8.656 22.594 -1.238 1 97.75 192 ILE B O 1
ATOM 4252 N N . CYS B 1 193 ? -10.266 24.109 -1.228 1 97.25 193 CYS B N 1
ATOM 4253 C CA . CYS B 1 193 ? -11.141 23.312 -2.076 1 97.25 193 CYS B CA 1
ATOM 4254 C C . CYS B 1 193 ? -10.5 23.047 -3.434 1 97.25 193 CYS B C 1
ATOM 4256 O O . CYS B 1 193 ? -10.586 21.938 -3.961 1 97.25 193 CYS B O 1
ATOM 4258 N N . SER B 1 194 ? -9.906 24.047 -3.963 1 97 194 SER B N 1
ATOM 4259 C CA . SER B 1 194 ? -9.266 23.922 -5.27 1 97 194 SER B CA 1
ATOM 4260 C C . SER B 1 194 ? -8.141 22.891 -5.234 1 97 194 SER B C 1
ATOM 4262 O O . SER B 1 194 ? -8.031 22.047 -6.129 1 97 194 SER B O 1
ATOM 4264 N N . VAL B 1 195 ? -7.32 22.984 -4.25 1 96.19 195 VAL B N 1
ATOM 4265 C CA . VAL B 1 195 ? -6.199 22.062 -4.086 1 96.19 195 VAL B CA 1
ATOM 4266 C C . VAL B 1 195 ? -6.715 20.641 -3.969 1 96.19 195 VAL B C 1
ATOM 4268 O O . VAL B 1 195 ? -6.219 19.734 -4.648 1 96.19 195 VAL B O 1
ATOM 4271 N N . VAL B 1 196 ? -7.691 20.422 -3.127 1 96.38 196 VAL B N 1
ATOM 4272 C CA . VAL B 1 196 ? -8.242 19.094 -2.922 1 96.38 196 VAL B CA 1
ATOM 4273 C C . VAL B 1 196 ? -8.867 18.578 -4.223 1 96.38 196 VAL B C 1
ATOM 4275 O O . VAL B 1 196 ? -8.695 17.422 -4.586 1 96.38 196 VAL B O 1
ATOM 4278 N N . ASN B 1 197 ? -9.508 19.438 -4.887 1 95.69 197 ASN B N 1
ATOM 4279 C CA . ASN B 1 197 ? -10.117 19.062 -6.16 1 95.69 197 ASN B CA 1
ATOM 4280 C C . ASN B 1 197 ? -9.062 18.672 -7.191 1 95.69 197 ASN B C 1
ATOM 4282 O O . ASN B 1 197 ? -9.281 17.75 -7.98 1 95.69 197 ASN B O 1
ATOM 4286 N N . GLU B 1 198 ? -8.008 19.328 -7.184 1 95.19 198 GLU B N 1
ATOM 4287 C CA . GLU B 1 198 ? -6.93 19.016 -8.117 1 95.19 198 GLU B CA 1
ATOM 4288 C C . GLU B 1 198 ? -6.367 17.625 -7.867 1 95.19 198 GLU B C 1
ATOM 4290 O O . GLU B 1 198 ? -6.086 16.891 -8.812 1 95.19 198 GLU B O 1
ATOM 4295 N N . PHE B 1 199 ? -6.191 17.234 -6.629 1 94.25 199 PHE B N 1
ATOM 4296 C CA . PHE B 1 199 ? -5.715 15.906 -6.293 1 94.25 199 PHE B CA 1
ATOM 4297 C C . PHE B 1 199 ? -6.703 14.844 -6.77 1 94.25 199 PHE B C 1
ATOM 4299 O O . PHE B 1 199 ? -6.309 13.719 -7.074 1 94.25 199 PHE B O 1
ATOM 4306 N N . ASP B 1 200 ? -7.918 15.219 -6.82 1 92.31 200 ASP B N 1
ATOM 4307 C CA . ASP B 1 200 ? -8.977 14.266 -7.121 1 92.31 200 ASP B CA 1
ATOM 4308 C C . ASP B 1 200 ? -9.156 14.102 -8.633 1 92.31 200 ASP B C 1
ATOM 4310 O O . ASP B 1 200 ? -9.523 13.023 -9.102 1 92.31 200 ASP B O 1
ATOM 4314 N N . THR B 1 201 ? -8.891 15.125 -9.398 1 94.75 201 THR B N 1
ATOM 4315 C CA . THR B 1 201 ? -9.281 15.109 -10.805 1 94.75 201 THR B CA 1
ATOM 4316 C C . THR B 1 201 ? -8.055 15.008 -11.703 1 94.75 201 THR B C 1
ATOM 4318 O O . THR B 1 201 ? -8.172 14.727 -12.898 1 94.75 201 THR B O 1
ATOM 4321 N N . ASN B 1 202 ? -6.918 15.242 -11.164 1 96.5 202 ASN B N 1
ATOM 4322 C CA . ASN B 1 202 ? -5.691 15.242 -11.953 1 96.5 202 ASN B CA 1
ATOM 4323 C C . ASN B 1 202 ? -5.477 13.906 -12.656 1 96.5 202 ASN B C 1
ATOM 4325 O O . ASN B 1 202 ? -5.586 12.844 -12.039 1 96.5 202 ASN B O 1
ATOM 4329 N N . VAL B 1 203 ? -5.117 14.016 -13.898 1 97 203 VAL B N 1
ATOM 4330 C CA . VAL B 1 203 ? -5.012 12.828 -14.734 1 97 203 VAL B CA 1
ATOM 4331 C C . VAL B 1 203 ? -3.846 11.961 -14.258 1 97 203 VAL B C 1
ATOM 4333 O O . VAL B 1 203 ? -3.939 10.734 -14.258 1 97 203 VAL B O 1
ATOM 4336 N N . HIS B 1 204 ? -2.744 12.523 -13.914 1 96.62 204 HIS B N 1
ATOM 4337 C CA . HIS B 1 204 ? -1.576 11.781 -13.453 1 96.62 204 HIS B CA 1
ATOM 4338 C C . HIS B 1 204 ? -1.865 11.047 -12.148 1 96.62 204 HIS B C 1
ATOM 4340 O O . HIS B 1 204 ? -1.381 9.93 -11.938 1 96.62 204 HIS B O 1
ATOM 4346 N N . VAL B 1 205 ? -2.613 11.648 -11.25 1 96.25 205 VAL B N 1
ATOM 4347 C CA . VAL B 1 205 ? -3.014 11 -10.008 1 96.25 205 VAL B CA 1
ATOM 4348 C C . VAL B 1 205 ? -3.873 9.773 -10.312 1 96.25 205 VAL B C 1
ATOM 4350 O O . VAL B 1 205 ? -3.689 8.711 -9.711 1 96.25 205 VAL B O 1
ATOM 4353 N N . LYS B 1 206 ? -4.746 9.914 -11.242 1 94.5 206 LYS B N 1
ATOM 4354 C CA . LYS B 1 206 ? -5.613 8.812 -11.641 1 94.5 206 LYS B CA 1
ATOM 4355 C C . LYS B 1 206 ? -4.801 7.66 -12.227 1 94.5 206 LYS B C 1
ATOM 4357 O O . LYS B 1 206 ? -5.047 6.496 -11.914 1 94.5 206 LYS B O 1
ATOM 4362 N N . ASN B 1 207 ? -3.885 7.973 -13.055 1 93.12 207 ASN B N 1
ATOM 4363 C CA . ASN B 1 207 ? -3.01 6.965 -13.641 1 93.12 207 ASN B CA 1
ATOM 4364 C C . ASN B 1 207 ? -2.27 6.176 -12.562 1 93.12 207 ASN B C 1
ATOM 4366 O O . ASN B 1 207 ? -2.24 4.941 -12.602 1 93.12 207 ASN B O 1
ATOM 4370 N N . LEU B 1 208 ? -1.685 6.84 -11.602 1 93.56 208 LEU B N 1
ATOM 4371 C CA . LEU B 1 208 ? -0.915 6.18 -10.555 1 93.56 208 LEU B CA 1
ATOM 4372 C C . LEU B 1 208 ? -1.819 5.328 -9.664 1 93.56 208 LEU B C 1
ATOM 4374 O O . LEU B 1 208 ? -1.396 4.289 -9.156 1 93.56 208 LEU B O 1
ATOM 4378 N N . LYS B 1 209 ? -3.01 5.777 -9.5 1 90.5 209 LYS B N 1
ATOM 4379 C CA . LYS B 1 209 ? -3.957 4.973 -8.734 1 90.5 209 LYS B CA 1
ATOM 4380 C C . LYS B 1 209 ? -4.242 3.645 -9.43 1 90.5 209 LYS B C 1
ATOM 4382 O O . LYS B 1 209 ? -4.309 2.6 -8.773 1 90.5 209 LYS B O 1
ATOM 4387 N N . ASN B 1 210 ? -4.371 3.705 -10.656 1 85.62 210 ASN B N 1
ATOM 4388 C CA . ASN B 1 210 ? -4.586 2.488 -11.43 1 85.62 210 ASN B CA 1
ATOM 4389 C C . ASN B 1 210 ? -3.393 1.543 -11.336 1 85.62 210 ASN B C 1
ATOM 4391 O O . ASN B 1 210 ? -3.564 0.334 -11.164 1 85.62 210 ASN B O 1
ATOM 4395 N N . ILE B 1 211 ? -2.262 2.096 -11.375 1 85 211 ILE B N 1
ATOM 4396 C CA . ILE B 1 211 ? -1.047 1.292 -11.297 1 85 211 ILE B CA 1
ATOM 4397 C C . ILE B 1 211 ? -0.92 0.683 -9.906 1 85 211 ILE B C 1
ATOM 4399 O O . ILE B 1 211 ? -0.563 -0.49 -9.766 1 85 211 ILE B O 1
ATOM 4403 N N . ARG B 1 212 ? -1.136 1.41 -8.938 1 85 212 ARG B N 1
ATOM 4404 C CA . ARG B 1 212 ? -1.056 0.942 -7.555 1 85 212 ARG B CA 1
ATOM 4405 C C . ARG B 1 212 ? -1.99 -0.241 -7.324 1 85 212 ARG B C 1
ATOM 4407 O O . ARG B 1 212 ? -1.62 -1.21 -6.66 1 85 212 ARG B O 1
ATOM 4414 N N . ASN B 1 213 ? -3.137 -0.169 -7.863 1 77.88 213 ASN B N 1
ATOM 4415 C CA . ASN B 1 213 ? -4.102 -1.255 -7.734 1 77.88 213 ASN B CA 1
ATOM 4416 C C . ASN B 1 213 ? -3.602 -2.533 -8.398 1 77.88 213 ASN B C 1
ATOM 4418 O O . ASN B 1 213 ? -3.76 -3.625 -7.855 1 77.88 213 ASN B O 1
ATOM 4422 N N . ALA B 1 214 ? -2.961 -2.316 -9.445 1 69.75 214 ALA B N 1
ATOM 4423 C CA . ALA B 1 214 ? -2.4 -3.475 -10.133 1 69.75 214 ALA B CA 1
ATOM 4424 C C . ALA B 1 214 ? -1.308 -4.137 -9.297 1 69.75 214 ALA B C 1
ATOM 4426 O O . ALA B 1 214 ? -1.253 -5.363 -9.195 1 69.75 214 ALA B O 1
ATOM 4427 N N . PHE B 1 215 ? -0.509 -3.32 -8.617 1 69.25 215 PHE B N 1
ATOM 4428 C CA . PHE B 1 215 ? 0.584 -3.82 -7.789 1 69.25 215 PHE B CA 1
ATOM 4429 C C . PHE B 1 215 ? 0.049 -4.648 -6.629 1 69.25 215 PHE B C 1
ATOM 4431 O O . PHE B 1 215 ? 0.661 -5.645 -6.234 1 69.25 215 PHE B O 1
ATOM 4438 N N . THR B 1 216 ? -1.064 -4.277 -6.156 1 67.12 216 THR B N 1
ATOM 4439 C CA . THR B 1 216 ? -1.535 -4.859 -4.902 1 67.12 216 THR B CA 1
ATOM 4440 C C . THR B 1 216 ? -2.49 -6.02 -5.168 1 67.12 216 THR B C 1
ATOM 4442 O O . THR B 1 216 ? -2.555 -6.969 -4.387 1 67.12 216 THR B O 1
ATOM 4445 N N . HIS B 1 217 ? -3.246 -5.883 -6.137 1 60.81 217 HIS B N 1
ATOM 4446 C CA . HIS B 1 217 ? -4.383 -6.797 -6.211 1 60.81 217 HIS B CA 1
ATOM 4447 C C . HIS B 1 217 ? -4.293 -7.684 -7.449 1 60.81 217 HIS B C 1
ATOM 4449 O O . HIS B 1 217 ? -4.961 -8.719 -7.523 1 60.81 217 HIS B O 1
ATOM 4455 N N . ARG B 1 218 ? -3.609 -7.121 -8.414 1 58.31 218 ARG B N 1
ATOM 4456 C CA . ARG B 1 218 ? -3.631 -7.871 -9.672 1 58.31 218 ARG B CA 1
ATOM 4457 C C . ARG B 1 218 ? -2.254 -8.445 -9.984 1 58.31 218 ARG B C 1
ATOM 4459 O O . ARG B 1 218 ? -1.305 -8.25 -9.227 1 58.31 218 ARG B O 1
ATOM 4466 N N . SER B 1 219 ? -2.166 -9.281 -11.078 1 55.88 219 SER B N 1
ATOM 4467 C CA . SER B 1 219 ? -0.909 -9.812 -11.602 1 55.88 219 SER B CA 1
ATOM 4468 C C . SER B 1 219 ? -0 -8.695 -12.102 1 55.88 219 SER B C 1
ATOM 4470 O O . SER B 1 219 ? -0.465 -7.75 -12.742 1 55.88 219 SER B O 1
ATOM 4472 N N . ASN B 1 220 ? 0.991 -8.289 -11.352 1 58.75 220 ASN B N 1
ATOM 4473 C CA . ASN B 1 220 ? 1.895 -7.277 -11.891 1 58.75 220 ASN B CA 1
ATOM 4474 C C . ASN B 1 220 ? 3.213 -7.887 -12.352 1 58.75 220 ASN B C 1
ATOM 4476 O O . ASN B 1 220 ? 4.129 -8.086 -11.555 1 58.75 220 ASN B O 1
ATOM 4480 N N . PRO B 1 221 ? 3.207 -8.219 -13.781 1 60.31 221 PRO B N 1
ATOM 4481 C CA . PRO B 1 221 ? 4.473 -8.789 -14.258 1 60.31 221 PRO B CA 1
ATOM 4482 C C . PRO B 1 221 ? 5.664 -7.867 -14.016 1 60.31 221 PRO B C 1
ATOM 4484 O O . PRO B 1 221 ? 6.789 -8.195 -14.391 1 60.31 221 PRO B O 1
ATOM 4487 N N . GLY B 1 222 ? 5.594 -6.797 -13.328 1 71.12 222 GLY B N 1
ATOM 4488 C CA . GLY B 1 222 ? 6.75 -5.93 -13.156 1 71.12 222 GLY B CA 1
ATOM 4489 C C . GLY B 1 222 ? 6.785 -4.781 -14.148 1 71.12 222 GLY B C 1
ATOM 4490 O O . GLY B 1 222 ? 6.027 -4.766 -15.117 1 71.12 222 GLY B O 1
ATOM 4491 N N . ILE B 1 223 ? 7.527 -3.82 -13.938 1 81.81 223 ILE B N 1
ATOM 4492 C CA . ILE B 1 223 ? 7.711 -2.656 -14.797 1 81.81 223 ILE B CA 1
ATOM 4493 C C . ILE B 1 223 ? 8.688 -2.992 -15.922 1 81.81 223 ILE B C 1
ATOM 4495 O O . ILE B 1 223 ? 9.742 -3.578 -15.68 1 81.81 223 ILE B O 1
ATOM 4499 N N . ASP B 1 224 ? 8.352 -2.662 -17.25 1 83.62 224 ASP B N 1
ATOM 4500 C CA . ASP B 1 224 ? 9.125 -2.922 -18.453 1 83.62 224 ASP B CA 1
ATOM 4501 C C . ASP B 1 224 ? 9.156 -4.414 -18.781 1 83.62 224 ASP B C 1
ATOM 4503 O O . ASP B 1 224 ? 10.117 -4.906 -19.375 1 83.62 224 ASP B O 1
ATOM 4507 N N . CYS B 1 225 ? 8.258 -5.16 -18.125 1 77.56 225 CYS B N 1
ATOM 4508 C CA . CYS B 1 225 ? 8.164 -6.598 -18.359 1 77.56 225 CYS B CA 1
ATOM 4509 C C . CYS B 1 225 ? 6.898 -6.941 -19.141 1 77.56 225 CYS B C 1
ATOM 4511 O O . CYS B 1 225 ? 5.941 -6.168 -19.156 1 77.56 225 CYS B O 1
ATOM 4513 N N . SER B 1 226 ? 6.988 -8.055 -19.812 1 71 226 SER B N 1
ATOM 4514 C CA . SER B 1 226 ? 5.797 -8.531 -20.5 1 71 226 SER B CA 1
ATOM 4515 C C . SER B 1 226 ? 4.664 -8.82 -19.531 1 71 226 SER B C 1
ATOM 4517 O O . SER B 1 226 ? 4.891 -9.414 -18.469 1 71 226 SER B O 1
ATOM 4519 N N . PRO B 1 227 ? 3.539 -8.336 -19.875 1 68.5 227 PRO B N 1
ATOM 4520 C CA . PRO B 1 227 ? 2.404 -8.594 -18.984 1 68.5 227 PRO B CA 1
ATOM 4521 C C . PRO B 1 227 ? 2.139 -10.086 -18.797 1 68.5 227 PRO B C 1
ATOM 4523 O O . PRO B 1 227 ? 2.518 -10.906 -19.641 1 68.5 227 PRO B O 1
ATOM 4526 N N . LEU B 1 228 ? 1.524 -10.414 -17.625 1 68.69 228 LEU B N 1
ATOM 4527 C CA . LEU B 1 228 ? 1.116 -11.781 -17.359 1 68.69 228 LEU B CA 1
ATOM 4528 C C . LEU B 1 228 ? 0.16 -12.289 -18.438 1 68.69 228 LEU B C 1
ATOM 4530 O O . LEU B 1 228 ? -0.75 -11.57 -18.859 1 68.69 228 LEU B O 1
ATOM 4534 N N . ARG B 1 229 ? 0.51 -13.375 -18.906 1 65.88 229 ARG B N 1
ATOM 4535 C CA . ARG B 1 229 ? -0.381 -14 -19.891 1 65.88 229 ARG B CA 1
ATOM 4536 C C . ARG B 1 229 ? -1.416 -14.883 -19.203 1 65.88 229 ARG B C 1
ATOM 4538 O O . ARG B 1 229 ? -1.074 -15.68 -18.312 1 65.88 229 ARG B O 1
ATOM 4545 N N . SER B 1 230 ? -2.674 -14.562 -19.266 1 71.56 230 SER B N 1
ATOM 4546 C CA . SER B 1 230 ? -3.76 -15.367 -18.734 1 71.56 230 SER B CA 1
ATOM 4547 C C . SER B 1 230 ? -4.727 -15.805 -19.828 1 71.56 230 SER B C 1
ATOM 4549 O O . SER B 1 230 ? -5.035 -15.023 -20.734 1 71.56 230 SER B O 1
ATOM 4551 N N . TYR B 1 231 ? -5.152 -16.984 -19.75 1 73.44 231 TYR B N 1
ATOM 4552 C CA . TYR B 1 231 ? -6.125 -17.516 -20.688 1 73.44 231 TYR B CA 1
ATOM 4553 C C . TYR B 1 231 ? -7.535 -17.062 -20.344 1 73.44 231 TYR B C 1
ATOM 4555 O O . TYR B 1 231 ? -7.957 -17.141 -19.188 1 73.44 231 TYR B O 1
ATOM 4563 N N . GLU B 1 232 ? -8.156 -16.453 -21.344 1 76.81 232 GLU B N 1
ATOM 4564 C CA . GLU B 1 232 ? -9.562 -16.094 -21.219 1 76.81 232 GLU B CA 1
ATOM 4565 C C . GLU B 1 232 ? -10.406 -16.797 -22.266 1 76.81 232 GLU B C 1
ATOM 4567 O O . GLU B 1 232 ? -9.93 -17.078 -23.375 1 76.81 232 GLU B O 1
ATOM 4572 N N . TYR B 1 233 ? -11.516 -17.188 -21.859 1 70.12 233 TYR B N 1
ATOM 4573 C CA . TYR B 1 233 ? -12.391 -17.922 -22.766 1 70.12 233 TYR B CA 1
ATOM 4574 C C . TYR B 1 233 ? -13.688 -17.172 -23.016 1 70.12 233 TYR B C 1
ATOM 4576 O O . TYR B 1 233 ? -14.391 -16.812 -22.062 1 70.12 233 TYR B O 1
ATOM 4584 N N . ASP B 1 234 ? -13.711 -16.672 -24.219 1 66.06 234 ASP B N 1
ATOM 4585 C CA . ASP B 1 234 ? -14.945 -15.984 -24.594 1 66.06 234 ASP B CA 1
ATOM 4586 C C . ASP B 1 234 ? -15.531 -16.594 -25.875 1 66.06 234 ASP B C 1
ATOM 4588 O O . ASP B 1 234 ? -14.82 -17.219 -26.656 1 66.06 234 ASP B O 1
ATOM 4592 N N . GLU B 1 235 ? -16.859 -16.594 -25.891 1 64.94 235 GLU B N 1
ATOM 4593 C CA . GLU B 1 235 ? -17.5 -17 -27.141 1 64.94 235 GLU B CA 1
ATOM 4594 C C . GLU B 1 235 ? -17.172 -16.031 -28.281 1 64.94 235 GLU B C 1
ATOM 4596 O O . GLU B 1 235 ? -17.172 -14.82 -28.078 1 64.94 235 GLU B O 1
ATOM 4601 N N . VAL B 1 236 ? -16.5 -16.5 -29.234 1 67.75 236 VAL B N 1
ATOM 4602 C CA . VAL B 1 236 ? -16.172 -15.602 -30.344 1 67.75 236 VAL B CA 1
ATOM 4603 C C . VAL B 1 236 ? -16.906 -16.047 -31.609 1 67.75 236 VAL B C 1
ATOM 4605 O O . VAL B 1 236 ? -17.391 -17.172 -31.672 1 67.75 236 VAL B O 1
ATOM 4608 N N . ASP B 1 237 ? -17.078 -15.023 -32.438 1 70 237 ASP B N 1
ATOM 4609 C CA . ASP B 1 237 ? -17.719 -15.352 -33.719 1 70 237 ASP B CA 1
ATOM 4610 C C . ASP B 1 237 ? -16.875 -16.359 -34.5 1 70 237 ASP B C 1
ATOM 4612 O O . ASP B 1 237 ? -15.75 -16.672 -34.125 1 70 237 ASP B O 1
ATOM 4616 N N . GLN B 1 238 ? -17.516 -16.859 -35.625 1 72.56 238 GLN B N 1
ATOM 4617 C CA . GLN B 1 238 ? -16.922 -17.953 -36.375 1 72.56 238 GLN B CA 1
ATOM 4618 C C . GLN B 1 238 ? -15.594 -17.531 -37 1 72.56 238 GLN B C 1
ATOM 4620 O O . GLN B 1 238 ? -14.641 -18.312 -37.031 1 72.56 238 GLN B O 1
ATOM 4625 N N . GLU B 1 239 ? -15.57 -16.375 -37.438 1 72.62 239 GLU B N 1
ATOM 4626 C CA . GLU B 1 239 ? -14.352 -15.867 -38.062 1 72.62 239 GLU B CA 1
ATOM 4627 C C . GLU B 1 239 ? -13.211 -15.766 -37.031 1 72.62 239 GLU B C 1
ATOM 4629 O O . GLU B 1 239 ? -12.102 -16.234 -37.312 1 72.62 239 GLU B O 1
ATOM 4634 N N . THR B 1 240 ? -13.508 -15.18 -35.969 1 68.06 240 THR B N 1
ATOM 4635 C CA . THR B 1 240 ? -12.531 -15.047 -34.906 1 68.06 240 THR B CA 1
ATOM 4636 C C . THR B 1 240 ? -12.086 -16.422 -34.406 1 68.06 240 THR B C 1
ATOM 4638 O O . THR B 1 240 ? -10.906 -16.625 -34.094 1 68.06 240 THR B O 1
ATOM 4641 N N . LYS B 1 241 ? -13.031 -17.25 -34.469 1 71 241 LYS B N 1
ATOM 4642 C CA . LYS B 1 241 ? -12.75 -18.609 -34.031 1 71 241 LYS B CA 1
ATOM 4643 C C . LYS B 1 241 ? -11.727 -19.281 -34.938 1 71 241 LYS B C 1
ATOM 4645 O O . LYS B 1 241 ? -10.812 -19.953 -34.469 1 71 241 LYS B O 1
ATOM 4650 N N . GLN B 1 242 ? -11.891 -19.125 -36.188 1 71.5 242 GLN B N 1
ATOM 4651 C CA . GLN B 1 242 ? -10.984 -19.703 -37.156 1 71.5 242 GLN B CA 1
ATOM 4652 C C . GLN B 1 242 ? -9.578 -19.109 -37.031 1 71.5 242 GLN B C 1
ATOM 4654 O O . GLN B 1 242 ? -8.586 -19.844 -37.062 1 71.5 242 GLN B O 1
ATOM 4659 N N . MET B 1 243 ? -9.547 -17.891 -36.812 1 71.5 243 MET B N 1
ATOM 4660 C CA . MET B 1 243 ? -8.266 -17.219 -36.656 1 71.5 243 MET B CA 1
ATOM 4661 C C . MET B 1 243 ? -7.535 -17.703 -35.406 1 71.5 243 MET B C 1
ATOM 4663 O O . MET B 1 243 ? -6.355 -18.062 -35.469 1 71.5 243 MET B O 1
ATOM 4667 N N . LEU B 1 244 ? -8.25 -17.781 -34.406 1 67.19 244 LEU B N 1
ATOM 4668 C CA . LEU B 1 244 ? -7.664 -18.188 -33.125 1 67.19 244 LEU B CA 1
ATOM 4669 C C . LEU B 1 244 ? -7.23 -19.656 -33.188 1 67.19 244 LEU B C 1
ATOM 4671 O O . LEU B 1 244 ? -6.18 -20.016 -32.656 1 67.19 244 LEU B O 1
ATOM 4675 N N . SER B 1 245 ? -8.039 -20.391 -33.844 1 67.56 245 SER B N 1
ATOM 4676 C CA . SER B 1 245 ? -7.68 -21.797 -34.031 1 67.56 245 SER B CA 1
ATOM 4677 C C . SER B 1 245 ? -6.352 -21.938 -34.75 1 67.56 245 SER B C 1
ATOM 4679 O O . SER B 1 245 ? -5.543 -22.812 -34.438 1 67.56 245 SER B O 1
ATOM 4681 N N . TYR B 1 246 ? -6.188 -21.109 -35.656 1 69.12 246 TYR B N 1
ATOM 4682 C CA . TYR B 1 246 ? -4.93 -21.109 -36.406 1 69.12 246 TYR B CA 1
ATOM 4683 C C . TYR B 1 246 ? -3.758 -20.781 -35.469 1 69.12 246 TYR B C 1
ATOM 4685 O O . TYR B 1 246 ? -2.742 -21.484 -35.5 1 69.12 246 TYR B O 1
ATOM 4693 N N . PHE B 1 247 ? -3.924 -19.781 -34.688 1 62.84 247 PHE B N 1
ATOM 4694 C CA . PHE B 1 247 ? -2.867 -19.375 -33.75 1 62.84 247 PHE B CA 1
ATOM 4695 C C . PHE B 1 247 ? -2.598 -20.484 -32.719 1 62.84 247 PHE B C 1
ATOM 4697 O O . PHE B 1 247 ? -1.443 -20.781 -32.406 1 62.84 247 PHE B O 1
ATOM 4704 N N . ASP B 1 248 ? -3.635 -21.016 -32.312 1 62.25 248 ASP B N 1
ATOM 4705 C CA . ASP B 1 248 ? -3.516 -22.109 -31.375 1 62.25 248 ASP B CA 1
ATOM 4706 C C . ASP B 1 248 ? -2.701 -23.266 -31.953 1 62.25 248 ASP B C 1
ATOM 4708 O O . ASP B 1 248 ? -1.836 -23.828 -31.281 1 62.25 248 ASP B O 1
ATOM 4712 N N . LYS B 1 249 ? -3.027 -23.531 -33.094 1 64.44 249 LYS B N 1
ATOM 4713 C CA . LYS B 1 249 ? -2.279 -24.594 -33.75 1 64.44 249 LYS B CA 1
ATOM 4714 C C . LYS B 1 249 ? -0.804 -24.219 -33.875 1 64.44 249 LYS B C 1
ATOM 4716 O O . LYS B 1 249 ? 0.071 -25.062 -33.688 1 64.44 249 LYS B O 1
ATOM 4721 N N . SER B 1 250 ? -0.7 -23.016 -34.031 1 63.97 250 SER B N 1
ATOM 4722 C CA . SER B 1 250 ? 0.667 -22.547 -34.25 1 63.97 250 SER B CA 1
ATOM 4723 C C . SER B 1 250 ? 1.487 -22.625 -32.969 1 63.97 250 SER B C 1
ATOM 4725 O O . SER B 1 250 ? 2.705 -22.812 -33 1 63.97 250 SER B O 1
ATOM 4727 N N . ILE B 1 251 ? 0.72 -22.469 -32 1 57.78 251 ILE B N 1
ATOM 4728 C CA . ILE B 1 251 ? 1.468 -22.453 -30.75 1 57.78 251 ILE B CA 1
ATOM 4729 C C . ILE B 1 251 ? 1.36 -23.828 -30.078 1 57.78 251 ILE B C 1
ATOM 4731 O O . ILE B 1 251 ? 1.757 -23.984 -28.922 1 57.78 251 ILE B O 1
ATOM 4735 N N . GLY B 1 252 ? 0.789 -24.812 -30.844 1 58.53 252 GLY B N 1
ATOM 4736 C CA . GLY B 1 252 ? 0.848 -26.219 -30.438 1 58.53 252 GLY B CA 1
ATOM 4737 C C . GLY B 1 252 ? -0.319 -26.625 -29.562 1 58.53 252 GLY B C 1
ATOM 4738 O O . GLY B 1 252 ? -0.247 -27.641 -28.859 1 58.53 252 GLY B O 1
ATOM 4739 N N . ILE B 1 253 ? -1.334 -25.703 -29.609 1 58.28 253 ILE B N 1
ATOM 4740 C CA . ILE B 1 253 ? -2.512 -26.125 -28.859 1 58.28 253 ILE B CA 1
ATOM 4741 C C . ILE B 1 253 ? -3.279 -27.188 -29.641 1 58.28 253 ILE B C 1
ATOM 4743 O O . ILE B 1 253 ? -3.713 -26.938 -30.766 1 58.28 253 ILE B O 1
ATOM 4747 N N . LYS B 1 254 ? -3.25 -28.422 -29.375 1 58.22 254 LYS B N 1
ATOM 4748 C CA . LYS B 1 254 ? -3.729 -29.578 -30.125 1 58.22 254 LYS B CA 1
ATOM 4749 C C . LYS B 1 254 ? -5.238 -29.516 -30.328 1 58.22 254 LYS B C 1
ATOM 4751 O O . LYS B 1 254 ? -5.746 -29.859 -31.406 1 58.22 254 LYS B O 1
ATOM 4756 N N . ASN B 1 255 ? -6.137 -29.359 -29.375 1 54.47 255 ASN B N 1
ATOM 4757 C CA . ASN B 1 255 ? -7.578 -29.531 -29.531 1 54.47 255 ASN B CA 1
ATOM 4758 C C . ASN B 1 255 ? -8.273 -28.188 -29.75 1 54.47 255 ASN B C 1
ATOM 4760 O O . ASN B 1 255 ? -9.383 -27.969 -29.25 1 54.47 255 ASN B O 1
ATOM 4764 N N . SER B 1 256 ? -7.664 -27.297 -30.391 1 52.81 256 SER B N 1
ATOM 4765 C CA . SER B 1 256 ? -8.188 -25.969 -30.672 1 52.81 256 SER B CA 1
ATOM 4766 C C . SER B 1 256 ? -9.5 -26.047 -31.438 1 52.81 256 SER B C 1
ATOM 4768 O O . SER B 1 256 ? -10.375 -25.188 -31.266 1 52.81 256 SER B O 1
ATOM 4770 N N . LYS B 1 257 ? -9.625 -26.984 -32.25 1 52.09 257 LYS B N 1
ATOM 4771 C CA . LYS B 1 257 ? -10.727 -27.078 -33.219 1 52.09 257 LYS B CA 1
ATOM 4772 C C . LYS B 1 257 ? -12.039 -27.391 -32.5 1 52.09 257 LYS B C 1
ATOM 4774 O O . LYS B 1 257 ? -13.109 -27 -32.969 1 52.09 257 LYS B O 1
ATOM 4779 N N . LYS B 1 258 ? -12.008 -28.188 -31.531 1 49.84 258 LYS B N 1
ATOM 4780 C CA . LYS B 1 258 ? -13.273 -28.625 -30.938 1 49.84 258 LYS B CA 1
ATOM 4781 C C . LYS B 1 258 ? -13.852 -27.562 -30.016 1 49.84 258 LYS B C 1
ATOM 4783 O O . LYS B 1 258 ? -14.984 -27.688 -29.547 1 49.84 258 LYS B O 1
ATOM 4788 N N . SER B 1 259 ? -13.031 -26.641 -29.672 1 50.5 259 SER B N 1
ATOM 4789 C CA . SER B 1 259 ? -13.516 -25.719 -28.641 1 50.5 259 SER B CA 1
ATOM 4790 C C . SER B 1 259 ? -14.273 -24.547 -29.266 1 50.5 259 SER B C 1
ATOM 4792 O O . SER B 1 259 ? -13.789 -23.922 -30.219 1 50.5 259 SER B O 1
ATOM 4794 N N . ARG B 1 260 ? -15.633 -24.609 -29.422 1 52.22 260 ARG B N 1
ATOM 4795 C CA . ARG B 1 260 ? -16.484 -23.516 -29.875 1 52.22 260 ARG B CA 1
ATOM 4796 C C . ARG B 1 260 ? -16.016 -22.188 -29.312 1 52.22 260 ARG B C 1
ATOM 4798 O O . ARG B 1 260 ? -16.531 -21.125 -29.688 1 52.22 260 ARG B O 1
ATOM 4805 N N . TYR B 1 261 ? -15.234 -22.281 -28.312 1 53.62 261 TYR B N 1
ATOM 4806 C CA . TYR B 1 261 ? -14.75 -21.078 -27.656 1 53.62 261 TYR B CA 1
ATOM 4807 C C . TYR B 1 261 ? -13.234 -20.984 -27.734 1 53.62 261 TYR B C 1
ATOM 4809 O O . TYR B 1 261 ? -12.547 -22 -27.844 1 53.62 261 TYR B O 1
ATOM 4817 N N . ILE B 1 262 ? -12.695 -19.984 -28.391 1 53.28 262 ILE B N 1
ATOM 4818 C CA . ILE B 1 262 ? -11.25 -19.828 -28.516 1 53.28 262 ILE B CA 1
ATOM 4819 C C . ILE B 1 262 ? -10.688 -19.203 -27.234 1 53.28 262 ILE B C 1
ATOM 4821 O O . ILE B 1 262 ? -11.383 -18.453 -26.547 1 53.28 262 ILE B O 1
ATOM 4825 N N . VAL B 1 263 ? -9.625 -19.641 -26.828 1 57.16 263 VAL B N 1
ATOM 4826 C CA . VAL B 1 263 ? -8.805 -19.172 -25.719 1 57.16 263 VAL B CA 1
ATOM 4827 C C . VAL B 1 263 ? -8.148 -17.844 -26.094 1 57.16 263 VAL B C 1
ATOM 4829 O O . VAL B 1 263 ? -7.539 -17.719 -27.156 1 57.16 263 VAL B O 1
ATOM 4832 N N . LYS B 1 264 ? -8.703 -16.859 -25.703 1 56.19 264 LYS B N 1
ATOM 4833 C CA . LYS B 1 264 ? -7.961 -15.609 -25.891 1 56.19 264 LYS B CA 1
ATOM 4834 C C . LYS B 1 264 ? -7.156 -15.25 -24.656 1 56.19 264 LYS B C 1
ATOM 4836 O O . LYS B 1 264 ? -7.543 -15.609 -23.531 1 56.19 264 LYS B O 1
ATOM 4841 N N . SER B 1 265 ? -5.91 -15.094 -24.859 1 54.38 265 SER B N 1
ATOM 4842 C CA . SER B 1 265 ? -5.129 -14.586 -23.734 1 54.38 265 SER B CA 1
ATOM 4843 C C . SER B 1 265 ? -5.863 -13.461 -23.016 1 54.38 265 SER B C 1
ATOM 4845 O O . SER B 1 265 ? -6.613 -12.711 -23.641 1 54.38 265 SER B O 1
ATOM 4847 N N . SER B 1 266 ? -6.164 -13.555 -21.812 1 46.28 266 SER B N 1
ATOM 4848 C CA . SER B 1 266 ? -6.949 -12.719 -20.906 1 46.28 266 SER B CA 1
ATOM 4849 C C . SER B 1 266 ? -6.824 -11.242 -21.266 1 46.28 266 SER B C 1
ATOM 4851 O O . SER B 1 266 ? -5.887 -10.844 -21.953 1 46.28 266 SER B O 1
ATOM 4853 N N . LYS B 1 267 ? -7.832 -10.258 -20.453 1 44.91 267 LYS B N 1
ATOM 4854 C CA . LYS B 1 267 ? -8.117 -8.828 -20.453 1 44.91 267 LYS B CA 1
ATOM 4855 C C . LYS B 1 267 ? -6.832 -8.008 -20.375 1 44.91 267 LYS B C 1
ATOM 4857 O O . LYS B 1 267 ? -5.871 -8.398 -19.719 1 44.91 267 LYS B O 1
ATOM 4862 N N . PR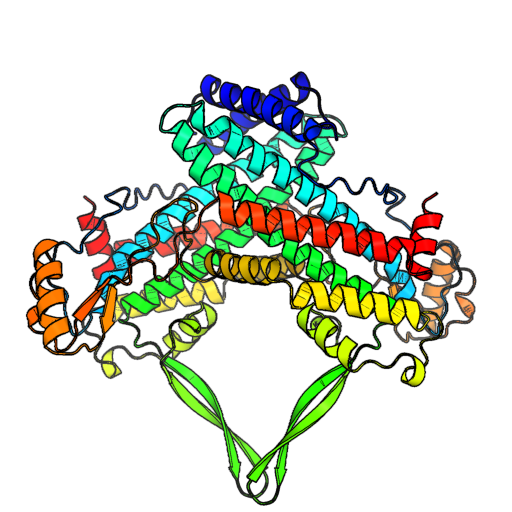O B 1 268 ? -6.887 -6.906 -21.219 1 44.22 268 PRO B N 1
ATOM 4863 C CA . PRO B 1 268 ? -5.918 -5.836 -21.469 1 44.22 268 PRO B CA 1
ATOM 4864 C C . PRO B 1 268 ? -5.293 -5.297 -20.188 1 44.22 268 PRO B C 1
ATOM 4866 O O . PRO B 1 268 ? -4.629 -4.258 -20.203 1 44.22 268 PRO B O 1
ATOM 4869 N N . LEU B 1 269 ? -6.059 -5.379 -19.141 1 45.62 269 LEU B N 1
ATOM 4870 C CA . LEU B 1 269 ? -5.504 -4.332 -18.297 1 45.62 269 LEU B CA 1
ATOM 4871 C C . LEU B 1 269 ? -3.98 -4.41 -18.266 1 45.62 269 LEU B C 1
ATOM 4873 O O . LEU B 1 269 ? -3.328 -3.611 -17.594 1 45.62 269 LEU B O 1
ATOM 4877 N N . GLU B 1 270 ? -3.475 -5.578 -18.688 1 51.38 270 GLU B N 1
ATOM 4878 C CA . GLU B 1 270 ? -2.076 -5.902 -18.422 1 51.38 270 GLU B CA 1
ATOM 4879 C C . GLU B 1 270 ? -1.153 -5.242 -19.453 1 51.38 270 GLU B C 1
ATOM 4881 O O . GLU B 1 270 ? -1.015 -5.73 -20.578 1 51.38 270 GLU B O 1
ATOM 4886 N N . LYS B 1 271 ? -1.678 -4.156 -19.906 1 60.75 271 LYS B N 1
ATOM 4887 C CA . LYS B 1 271 ? -0.649 -3.502 -20.703 1 60.75 271 LYS B CA 1
ATOM 4888 C C . LYS B 1 271 ? 0.684 -3.459 -19.953 1 60.75 271 LYS B C 1
ATOM 4890 O O . LYS B 1 271 ? 0.719 -3.559 -18.734 1 60.75 271 LYS B O 1
ATOM 4895 N N . GLU B 1 272 ? 1.619 -3.496 -20.844 1 72.38 272 GLU B N 1
ATOM 4896 C CA . GLU B 1 272 ? 2.967 -3.305 -20.312 1 72.38 272 GLU B CA 1
ATOM 4897 C C . GLU B 1 272 ? 3.119 -1.922 -19.688 1 72.38 272 GLU B C 1
ATOM 4899 O O . GLU B 1 272 ? 2.748 -0.914 -20.297 1 72.38 272 GLU B O 1
ATOM 4904 N N . GLU B 1 273 ? 3.375 -1.982 -18.5 1 79.38 273 GLU B N 1
ATOM 4905 C CA . GLU B 1 273 ? 3.695 -0.734 -17.812 1 79.38 273 GLU B CA 1
ATOM 4906 C C . GLU B 1 273 ? 5.137 -0.309 -18.078 1 79.38 273 GLU B C 1
ATOM 4908 O O . GLU B 1 273 ? 6.074 -1.064 -17.812 1 79.38 273 GLU B O 1
ATOM 4913 N N . LYS B 1 274 ? 5.238 0.858 -18.609 1 88.75 274 LYS B N 1
ATOM 4914 C CA . LYS B 1 274 ? 6.574 1.342 -18.938 1 88.75 274 LYS B CA 1
ATOM 4915 C C . LYS B 1 274 ? 7.094 2.301 -17.875 1 88.75 274 LYS B C 1
ATOM 4917 O O . LYS B 1 274 ? 6.379 3.213 -17.453 1 88.75 274 LYS B O 1
ATOM 4922 N N . PHE B 1 275 ? 8.391 2.1 -17.625 1 92.44 275 PHE B N 1
ATOM 4923 C CA . PHE B 1 275 ? 9 2.92 -16.594 1 92.44 275 PHE B CA 1
ATOM 4924 C C . PHE B 1 275 ? 8.922 4.398 -16.953 1 92.44 275 PHE B C 1
ATOM 4926 O O . PHE B 1 275 ? 8.539 5.227 -16.125 1 92.44 275 PHE B O 1
ATOM 4933 N N . GLY B 1 276 ? 9.219 4.691 -18.156 1 93.44 276 GLY B N 1
ATOM 4934 C CA . GLY B 1 276 ? 9.242 6.078 -18.594 1 93.44 276 GLY B CA 1
ATOM 4935 C C . GLY B 1 276 ? 7.91 6.785 -18.406 1 93.44 276 GLY B C 1
ATOM 4936 O O . GLY B 1 276 ? 7.871 7.934 -17.969 1 93.44 276 GLY B O 1
ATOM 4937 N N . GLU B 1 277 ? 6.879 6.184 -18.672 1 93.12 277 GLU B N 1
ATOM 4938 C CA . GLU B 1 277 ? 5.543 6.758 -18.516 1 93.12 277 GLU B CA 1
ATOM 4939 C C . GLU B 1 277 ? 5.168 6.902 -17.047 1 93.12 277 GLU B C 1
ATOM 4941 O O . GLU B 1 277 ? 4.652 7.941 -16.625 1 93.12 277 GLU B O 1
ATOM 4946 N N . ILE B 1 278 ? 5.48 5.895 -16.266 1 93.81 278 ILE B N 1
ATOM 4947 C CA . ILE B 1 278 ? 5.086 5.883 -14.859 1 93.81 278 ILE B CA 1
ATOM 4948 C C . ILE B 1 278 ? 5.879 6.941 -14.094 1 93.81 278 ILE B C 1
ATOM 4950 O O . ILE B 1 278 ? 5.316 7.684 -13.281 1 93.81 278 ILE B O 1
ATOM 4954 N N . ILE B 1 279 ? 7.199 7 -14.383 1 94.81 279 ILE B N 1
ATOM 4955 C CA . ILE B 1 279 ? 8.039 7.945 -13.648 1 94.81 279 ILE B CA 1
ATOM 4956 C C . ILE B 1 279 ? 7.648 9.375 -14.023 1 94.81 279 ILE B C 1
ATOM 4958 O O . ILE B 1 279 ? 7.715 10.273 -13.18 1 94.81 279 ILE B O 1
ATOM 4962 N N . HIS B 1 280 ? 7.254 9.586 -15.188 1 94.81 280 HIS B N 1
ATOM 4963 C CA . HIS B 1 280 ? 6.723 10.891 -15.57 1 94.81 280 HIS B CA 1
ATOM 4964 C C . HIS B 1 280 ? 5.492 11.242 -14.734 1 94.81 280 HIS B C 1
ATOM 4966 O O . HIS B 1 280 ? 5.406 12.344 -14.188 1 94.81 280 HIS B O 1
ATOM 4972 N N . ASP B 1 281 ? 4.543 10.32 -14.688 1 95.38 281 ASP B N 1
ATOM 4973 C CA . ASP B 1 281 ? 3.357 10.547 -13.859 1 95.38 281 ASP B CA 1
ATOM 4974 C C . ASP B 1 281 ? 3.738 10.828 -12.414 1 95.38 281 ASP B C 1
ATOM 4976 O O . ASP B 1 281 ? 3.137 11.68 -11.758 1 95.38 281 ASP B O 1
ATOM 4980 N N . VAL B 1 282 ? 4.711 10.062 -11.93 1 95.69 282 VAL B N 1
ATOM 4981 C CA . VAL B 1 282 ? 5.176 10.227 -10.562 1 95.69 282 VAL B CA 1
ATOM 4982 C C . VAL B 1 282 ? 5.703 11.648 -10.359 1 95.69 282 VAL B C 1
ATOM 4984 O O . VAL B 1 282 ? 5.344 12.32 -9.391 1 95.69 282 VAL B O 1
ATOM 4987 N N . LEU B 1 283 ? 6.523 12.117 -11.227 1 94.69 283 LEU B N 1
ATOM 4988 C CA . LEU B 1 283 ? 7.137 13.43 -11.102 1 94.69 283 LEU B CA 1
ATOM 4989 C C . LEU B 1 283 ? 6.086 14.531 -11.219 1 94.69 283 LEU B C 1
ATOM 4991 O O . LEU B 1 283 ? 6.148 15.539 -10.508 1 94.69 283 LEU B O 1
ATOM 4995 N N . GLU B 1 284 ? 5.133 14.367 -12.055 1 94.75 284 GLU B N 1
ATOM 4996 C CA . GLU B 1 284 ? 4.047 15.336 -12.18 1 94.75 284 GLU B CA 1
ATOM 4997 C C . GLU B 1 284 ? 3.209 15.391 -10.906 1 94.75 284 GLU B C 1
ATOM 4999 O O . GLU B 1 284 ? 2.846 16.484 -10.445 1 94.75 284 GLU B O 1
ATOM 5004 N N . VAL B 1 285 ? 2.908 14.266 -10.359 1 95.44 285 VAL B N 1
ATOM 5005 C CA . VAL B 1 285 ? 2.125 14.211 -9.133 1 95.44 285 VAL B CA 1
ATOM 5006 C C . VAL B 1 285 ? 2.93 14.812 -7.98 1 95.44 285 VAL B C 1
ATOM 5008 O O . VAL B 1 285 ? 2.387 15.547 -7.152 1 95.44 285 VAL B O 1
ATOM 5011 N N . TRP B 1 286 ? 4.188 14.453 -7.93 1 94 286 TRP B N 1
ATOM 5012 C CA . TRP B 1 286 ? 5.059 15.016 -6.902 1 94 286 TRP B CA 1
ATOM 5013 C C . TRP B 1 286 ? 5.098 16.531 -6.996 1 94 286 TRP B C 1
ATOM 5015 O O . TRP B 1 286 ? 4.945 17.234 -5.984 1 94 286 TRP B O 1
ATOM 5025 N N . LYS B 1 287 ? 5.281 17.016 -8.141 1 92.12 287 LYS B N 1
ATOM 5026 C CA . LYS B 1 287 ? 5.262 18.453 -8.367 1 92.12 287 LYS B CA 1
ATOM 5027 C C . LYS B 1 287 ? 3.941 19.062 -7.914 1 92.12 287 LYS B C 1
ATOM 5029 O O . LYS B 1 287 ? 3.924 20.125 -7.277 1 92.12 287 LYS B O 1
ATOM 5034 N N . LEU B 1 288 ? 2.881 18.453 -8.266 1 94.12 288 LEU B N 1
ATOM 5035 C CA . LEU B 1 288 ? 1.559 18.891 -7.84 1 94.12 288 LEU B CA 1
ATOM 5036 C C . LEU B 1 288 ? 1.477 18.984 -6.32 1 94.12 288 LEU B C 1
ATOM 5038 O O . LEU B 1 288 ? 1.013 19.984 -5.777 1 94.12 288 LEU B O 1
ATOM 5042 N N . PHE B 1 289 ? 1.948 17.953 -5.645 1 92.69 289 PHE B N 1
ATOM 5043 C CA . PHE B 1 289 ? 1.893 17.891 -4.188 1 92.69 289 PHE B CA 1
ATOM 5044 C C . PHE B 1 289 ? 2.732 19 -3.568 1 92.69 289 PHE B C 1
ATOM 5046 O O . PHE B 1 289 ? 2.266 19.719 -2.676 1 92.69 289 PHE B O 1
ATOM 5053 N N . MET B 1 290 ? 3.857 19.219 -4.062 1 91.38 290 MET B N 1
ATOM 5054 C CA . MET B 1 290 ? 4.77 20.203 -3.504 1 91.38 290 MET B CA 1
ATOM 5055 C C . MET B 1 290 ? 4.254 21.625 -3.748 1 91.38 290 MET B C 1
ATOM 5057 O O . MET B 1 290 ? 4.281 22.453 -2.846 1 91.38 290 MET B O 1
ATOM 5061 N N . ASN B 1 291 ? 3.797 21.828 -4.945 1 91.44 291 ASN B N 1
ATOM 5062 C CA . ASN B 1 291 ? 3.23 23.141 -5.254 1 91.44 291 ASN B CA 1
ATOM 5063 C C . ASN B 1 291 ? 1.991 23.422 -4.41 1 91.44 291 ASN B C 1
ATOM 5065 O O . ASN B 1 291 ? 1.817 24.531 -3.912 1 91.44 291 ASN B O 1
ATOM 5069 N N . SER B 1 292 ? 1.145 22.469 -4.293 1 92.38 292 SER B N 1
ATOM 5070 C CA . SER B 1 292 ? -0.075 22.609 -3.504 1 92.38 292 SER B CA 1
ATOM 5071 C C . SER B 1 292 ? 0.244 22.891 -2.039 1 92.38 292 SER B C 1
ATOM 5073 O O . SER B 1 292 ? -0.39 23.734 -1.408 1 92.38 292 SER B O 1
ATOM 5075 N N . LEU B 1 293 ? 1.184 22.109 -1.506 1 91.31 293 LEU B N 1
ATOM 5076 C CA . LEU B 1 293 ? 1.6 22.328 -0.125 1 91.31 293 LEU B CA 1
ATOM 5077 C C . LEU B 1 293 ? 2.145 23.75 0.062 1 91.31 293 LEU B C 1
ATOM 5079 O O . LEU B 1 293 ? 1.765 24.438 1.006 1 91.31 293 LEU B O 1
ATOM 5083 N N . LYS B 1 294 ? 2.975 24.141 -0.814 1 90.44 294 LYS B N 1
ATOM 5084 C CA . LYS B 1 294 ? 3.535 25.484 -0.755 1 90.44 294 LYS B CA 1
ATOM 5085 C C . LYS B 1 294 ? 2.438 26.547 -0.809 1 90.44 294 LYS B C 1
ATOM 5087 O O . LYS B 1 294 ? 2.451 27.5 -0.032 1 90.44 294 LYS B O 1
ATOM 5092 N N . GLU B 1 295 ? 1.537 26.406 -1.691 1 91.69 295 GLU B N 1
ATOM 5093 C CA . GLU B 1 295 ? 0.434 27.359 -1.839 1 91.69 295 GLU B CA 1
ATOM 5094 C C . GLU B 1 295 ? -0.383 27.453 -0.554 1 91.69 295 GLU B C 1
ATOM 5096 O O . GLU B 1 295 ? -0.762 28.547 -0.137 1 91.69 295 GLU B O 1
ATOM 5101 N N . LEU B 1 296 ? -0.646 26.406 0.033 1 93.81 296 LEU B N 1
ATOM 5102 C CA . LEU B 1 296 ? -1.414 26.391 1.272 1 93.81 296 LEU B CA 1
ATOM 5103 C C . LEU B 1 296 ? -0.637 27.062 2.4 1 93.81 296 LEU B C 1
ATOM 5105 O O . LEU B 1 296 ? -1.188 27.875 3.135 1 93.81 296 LEU B O 1
ATOM 5109 N N . LEU B 1 297 ? 0.597 26.734 2.535 1 91.31 297 LEU B N 1
ATOM 5110 C CA . LEU B 1 297 ? 1.421 27.266 3.617 1 91.31 297 LEU B CA 1
ATOM 5111 C C . LEU B 1 297 ? 1.622 28.766 3.463 1 91.31 297 LEU B C 1
ATOM 5113 O O . LEU B 1 297 ? 1.751 29.484 4.457 1 91.31 297 LEU B O 1
ATOM 5117 N N . ASP B 1 298 ? 1.609 29.219 2.262 1 89.75 298 ASP B N 1
ATOM 5118 C CA . ASP B 1 298 ? 1.851 30.641 1.988 1 89.75 298 ASP B CA 1
ATOM 5119 C C . ASP B 1 298 ? 0.57 31.453 2.146 1 89.75 298 ASP B C 1
ATOM 5121 O O . ASP B 1 298 ? 0.623 32.656 2.436 1 89.75 298 ASP B O 1
ATOM 5125 N N . ASN B 1 299 ? -0.562 30.797 2.016 1 93.62 299 ASN B N 1
ATOM 5126 C CA . ASN B 1 299 ? -1.758 31.609 1.827 1 93.62 299 ASN B CA 1
ATOM 5127 C C . ASN B 1 299 ? -2.82 31.297 2.875 1 93.62 299 ASN B C 1
ATOM 5129 O O . ASN B 1 299 ? -3.783 32.031 3.033 1 93.62 299 ASN B O 1
ATOM 5133 N N . VAL B 1 300 ? -2.736 30.234 3.521 1 95.25 300 VAL B N 1
ATOM 5134 C CA . VAL B 1 300 ? -3.674 29.938 4.598 1 95.25 300 VAL B CA 1
ATOM 5135 C C . VAL B 1 300 ? -3.092 30.391 5.934 1 95.25 300 VAL B C 1
ATOM 5137 O O . VAL B 1 300 ? -2.084 29.844 6.395 1 95.25 300 VAL B O 1
ATOM 5140 N N . SER B 1 301 ? -3.771 31.25 6.594 1 93.75 301 SER B N 1
ATOM 5141 C CA . SER B 1 301 ? -3.225 31.984 7.727 1 93.75 301 SER B CA 1
ATOM 5142 C C . SER B 1 301 ? -2.855 31.047 8.875 1 93.75 301 SER B C 1
ATOM 5144 O O . SER B 1 301 ? -1.782 31.188 9.461 1 93.75 301 SER B O 1
ATOM 5146 N N . ILE B 1 302 ? -3.697 30.141 9.211 1 91.69 302 ILE B N 1
ATOM 5147 C CA . ILE B 1 302 ? -3.445 29.234 10.328 1 91.69 302 ILE B CA 1
ATOM 5148 C C . ILE B 1 302 ? -2.211 28.375 10.031 1 91.69 302 ILE B C 1
ATOM 5150 O O . ILE B 1 302 ? -1.413 28.109 10.93 1 91.69 302 ILE B O 1
ATOM 5154 N N . LEU B 1 303 ? -2.064 27.969 8.836 1 91.5 303 LEU B N 1
ATOM 5155 C CA . LEU B 1 303 ? -0.909 27.156 8.445 1 91.5 303 LEU B CA 1
ATOM 5156 C C . LEU B 1 303 ? 0.362 28 8.445 1 91.5 303 LEU B C 1
ATOM 5158 O O . LEU B 1 303 ? 1.398 27.578 8.953 1 91.5 303 LEU B O 1
ATOM 5162 N N . LYS B 1 304 ? 0.216 29.125 7.934 1 87.19 304 LYS B N 1
ATOM 5163 C CA . LYS B 1 304 ? 1.343 30.047 7.914 1 87.19 304 LYS B CA 1
ATOM 5164 C C . LYS B 1 304 ? 1.835 30.344 9.328 1 87.19 304 LYS B C 1
ATOM 5166 O O . LYS B 1 304 ? 3.041 30.375 9.578 1 87.19 304 LYS B O 1
ATOM 5171 N N . SER B 1 305 ? 0.89 30.562 10.164 1 84.69 305 SER B N 1
ATOM 5172 C CA . SER B 1 305 ? 1.225 30.875 11.555 1 84.69 305 SER B CA 1
ATOM 5173 C C . SER B 1 305 ? 1.942 29.703 12.227 1 84.69 305 SER B C 1
ATOM 5175 O O . SER B 1 305 ? 2.842 29.922 13.039 1 84.69 305 SER B O 1
ATOM 5177 N N . GLU B 1 306 ? 1.524 28.547 11.922 1 80.44 306 GLU B N 1
ATOM 5178 C CA . GLU B 1 306 ? 2.154 27.359 12.5 1 80.44 306 GLU B CA 1
ATOM 5179 C C . GLU B 1 306 ? 3.584 27.188 12 1 80.44 306 GLU B C 1
ATOM 5181 O O . GLU B 1 306 ? 4.484 26.844 12.766 1 80.44 306 GLU B O 1
ATOM 5186 N N . VAL B 1 307 ? 3.736 27.438 10.797 1 76.88 307 VAL B N 1
ATOM 5187 C CA . VAL B 1 307 ? 5.059 27.281 10.195 1 76.88 307 VAL B CA 1
ATOM 5188 C C . VAL B 1 307 ? 5.996 28.359 10.727 1 76.88 307 VAL B C 1
ATOM 5190 O O . VAL B 1 307 ? 7.18 28.094 10.961 1 76.88 307 VAL B O 1
ATOM 5193 N N . ASP B 1 308 ? 5.461 29.531 11.008 1 72.31 308 ASP B N 1
ATOM 5194 C CA . ASP B 1 308 ? 6.254 30.656 11.5 1 72.31 308 ASP B CA 1
ATOM 5195 C C . ASP B 1 308 ? 6.723 30.391 12.938 1 72.31 308 ASP B C 1
ATOM 5197 O O . ASP B 1 308 ? 7.723 30.969 13.375 1 72.31 308 ASP B O 1
ATOM 5201 N N . LYS B 1 309 ? 5.895 29.641 13.594 1 66.56 309 LYS B N 1
ATOM 5202 C CA . LYS B 1 309 ? 6.305 29.281 14.945 1 66.56 309 LYS B CA 1
ATOM 5203 C C . LYS B 1 309 ? 7.574 28.438 14.938 1 66.56 309 LYS B C 1
ATOM 5205 O O . LYS B 1 309 ? 8.266 28.328 15.953 1 66.56 309 LYS B O 1
ATOM 5210 N N . PHE B 1 310 ? 7.703 27.875 13.945 1 55.78 310 PHE B N 1
ATOM 5211 C CA . PHE B 1 310 ? 8.867 27 13.797 1 55.78 310 PHE B CA 1
ATOM 5212 C C . PHE B 1 310 ? 10.141 27.828 13.617 1 55.78 310 PHE B C 1
ATOM 5214 O O . PHE B 1 310 ? 11.242 27.312 13.789 1 55.78 310 PHE B O 1
ATOM 5221 N N . TYR B 1 311 ? 10.086 29.172 13.281 1 50.06 311 TYR B N 1
ATOM 5222 C CA . TYR B 1 311 ? 11.242 30.047 13.109 1 50.06 311 TYR B CA 1
ATOM 5223 C C . TYR B 1 311 ? 11.242 31.156 14.141 1 50.06 311 TYR B C 1
ATOM 5225 O O . TYR B 1 311 ? 10.188 31.688 14.5 1 50.06 311 TYR B O 1
#

Nearest PDB structures (foldseek):
  8ieb-assembly1_B  TM=2.024E-01  e=8.598E-01  Homo sapiens
  6o3e-assembly1_B  TM=1.570E-01  e=3.859E+00  Mus musculus
  8ieb-assembly1_B  TM=1.201E-01  e=9.141E-01  Homo sapiens

Secondary structure (DSSP, 8-state):
---SS-HHHHHHHHHHHHHHHHHHHHHT-S-----------S-----S---GGGGGGGGHHHHHHHHHHHHHHHHHHHHHHHHHHHHGGGS-TTHHHIIIIIIHHHHHHHHHHHHHHHHHHHHHHHHHHTTT--EEEEEEEEEETTEEEEEEEEEEPPGGG--HHHHHHHHHH--TTTTT--SS-HHHHHHHHHHHHHHHH-HHHHHHHHHHHHHHTS----BTSPPPPEEEEEE--HHHHHHHHHHHHHTT--SGGGSSEEEEEETTSS-PBPHHHHHHHHHHHHHHHHHHHHHHHHH-HHHHHHHHHT-/---SS-HHHHHHHHHHHHHHHHHHHHHT-S---------S-TT----S---GGGGGGGGHHHHHHHHHHHHHHHHHHHHHHHHHHHHGGGS-TTHHHIIIIIIHHHHHHHHHHHHHHHHHHHHHHHHHHTTT--EEEEEEEEEETTEEEEEEEEEEPPGGG--HHHHHHHHHH--TTTTT--SS-HHHHHHHHHHHHHHHH-HHHHHHHHHHHHHHHS----TTSPPP--EEEEE--HHHHHHHHHHHHHTT-TTGGG-SEEEEE--TT-PPPPHHHHHHHHHHHHHHHHHHHHHHHHH-HHHHHHHHHT-

Organism: NCBI:txid1408889